Protein AF-A0A8H5C010-F1 (afdb_monomer)

Sequence (463 aa):
MSTSLLRAPRAPTEHLCLESTKILTKLQLIAEFTYWLDHTRDCLHRNEAPFKILFDCFAVGASLGVLLDLLGSPVPSHLSVDVETSDFQLGMPDREKFFSNFIQRVHFLEIQGKPRYGEVLRIEDLFGGTSSGFMKVLKTVQRLLDALQATYPGLSMFPDPTFTQHDRRDIVMELVDTEGVHVSYLQLILDSVATLSCASNFMQSTLEPLVINDNWLSMRQYHDRVLKDMEAMLLCMERSDFNWDAENWLHIFGFGNPANRTNIAATYHSLSVNYLDIFEVLPEQKKTIESSSLARNIQILLDVLFILPARIADYCAWLQVILDYTLPSLPVLPTSSFSSPPSWFDTVCITLYHMSQISSAIDEMSWQIRSIQALRTLNQRAFHWNASIDPSQLGNLLVDDQLKIYDADSGTGLKPKPKDEAAKTYQVFLLETMLLCVWRNKNCRNIAETDLAVSRGPRGKAM

Structure (mmCIF, N/CA/C/O backbone):
data_AF-A0A8H5C010-F1
#
_entry.id   AF-A0A8H5C010-F1
#
loop_
_atom_site.group_PDB
_atom_site.id
_atom_site.type_symbol
_atom_site.label_atom_id
_atom_site.label_alt_id
_atom_site.label_comp_id
_atom_site.label_asym_id
_atom_site.label_entity_id
_atom_site.label_seq_id
_atom_site.pdbx_PDB_ins_code
_atom_site.Cartn_x
_atom_site.Cartn_y
_atom_site.Cartn_z
_atom_site.occupancy
_atom_site.B_iso_or_equiv
_atom_site.auth_seq_id
_atom_site.auth_comp_id
_atom_site.auth_asym_id
_atom_site.auth_atom_id
_atom_site.pdbx_PDB_model_num
ATOM 1 N N . MET A 1 1 ? 33.702 7.396 -43.431 1.00 42.66 1 MET A N 1
ATOM 2 C CA . MET A 1 1 ? 33.924 6.023 -42.936 1.00 42.66 1 MET A CA 1
ATOM 3 C C . MET A 1 1 ? 32.709 5.206 -43.313 1.00 42.66 1 MET A C 1
ATOM 5 O O . MET A 1 1 ? 31.608 5.608 -42.969 1.00 42.66 1 MET A O 1
ATOM 9 N N . SER A 1 2 ? 32.885 4.144 -44.094 1.00 37.75 2 SER A N 1
ATOM 10 C CA . SER A 1 2 ? 31.778 3.276 -44.496 1.00 37.75 2 SER A CA 1
ATOM 11 C C . SER A 1 2 ? 31.363 2.450 -43.284 1.00 37.75 2 SER A C 1
ATOM 13 O O . SER A 1 2 ? 32.048 1.491 -42.938 1.00 37.75 2 SER A O 1
ATOM 15 N N . THR A 1 3 ? 30.288 2.844 -42.605 1.00 50.09 3 THR A N 1
ATOM 16 C CA . THR A 1 3 ? 29.625 1.986 -41.626 1.00 50.09 3 THR A CA 1
ATOM 17 C C . THR A 1 3 ? 29.245 0.706 -42.360 1.00 50.09 3 THR A C 1
ATOM 19 O O . THR A 1 3 ? 28.484 0.728 -43.328 1.00 50.09 3 THR A O 1
ATOM 22 N N . SER A 1 4 ? 29.855 -0.418 -41.989 1.00 55.31 4 SER A N 1
ATOM 23 C CA . SER A 1 4 ? 29.438 -1.719 -42.498 1.00 55.31 4 SER A CA 1
ATOM 24 C C . SER A 1 4 ? 28.000 -1.925 -42.039 1.00 55.31 4 SER A C 1
ATOM 26 O O . SER A 1 4 ? 27.767 -2.257 -40.880 1.00 55.31 4 SER A O 1
ATOM 28 N N . LEU A 1 5 ? 27.048 -1.638 -42.927 1.00 63.19 5 LEU A N 1
ATOM 29 C CA . LEU A 1 5 ? 25.622 -1.809 -42.681 1.00 63.19 5 LEU A CA 1
ATOM 30 C C . LEU A 1 5 ? 25.393 -3.250 -42.231 1.00 63.19 5 LEU A C 1
ATOM 32 O O . LEU A 1 5 ? 25.553 -4.186 -43.024 1.00 63.19 5 LEU A O 1
ATOM 36 N N . LEU A 1 6 ? 25.058 -3.413 -40.951 1.00 78.56 6 LEU A N 1
ATOM 37 C CA . LEU A 1 6 ? 24.624 -4.687 -40.405 1.00 78.56 6 LEU A CA 1
ATOM 38 C C . LEU A 1 6 ? 23.448 -5.176 -41.241 1.00 78.56 6 LEU A C 1
ATOM 40 O O . LEU A 1 6 ? 22.509 -4.436 -41.536 1.00 78.56 6 LEU A O 1
ATOM 44 N N . ARG A 1 7 ? 23.537 -6.422 -41.700 1.00 83.62 7 ARG A N 1
ATOM 45 C CA . ARG A 1 7 ? 22.491 -7.011 -42.528 1.00 83.62 7 ARG A CA 1
ATOM 46 C C . ARG A 1 7 ? 21.556 -7.797 -41.634 1.00 83.62 7 ARG A C 1
ATOM 48 O O . ARG A 1 7 ? 21.885 -8.909 -41.226 1.00 83.62 7 ARG A O 1
ATOM 55 N N . ALA A 1 8 ? 20.379 -7.227 -41.401 1.00 86.31 8 ALA A N 1
ATOM 56 C CA . ALA A 1 8 ? 19.245 -7.974 -40.886 1.00 86.31 8 ALA A CA 1
ATOM 57 C C . ALA A 1 8 ? 18.971 -9.214 -41.771 1.00 86.31 8 ALA A C 1
ATOM 59 O O . ALA A 1 8 ? 19.311 -9.214 -42.967 1.00 86.31 8 ALA A O 1
ATOM 60 N N . PRO A 1 9 ? 18.345 -10.270 -41.221 1.00 85.56 9 PRO A N 1
ATOM 61 C CA . PRO A 1 9 ? 17.987 -11.455 -41.991 1.00 85.56 9 PRO A CA 1
ATOM 62 C C . PRO A 1 9 ? 17.170 -11.093 -43.242 1.00 85.56 9 PRO A C 1
ATOM 64 O O . PRO A 1 9 ? 16.115 -10.471 -43.153 1.00 85.56 9 PRO A O 1
ATOM 67 N N . ARG A 1 10 ? 17.664 -11.479 -44.429 1.00 79.81 10 ARG A N 1
ATOM 68 C CA . ARG A 1 10 ? 17.111 -11.042 -45.732 1.00 79.81 10 ARG A CA 1
ATOM 69 C C . ARG A 1 10 ? 15.712 -11.581 -46.050 1.00 79.81 10 ARG A C 1
ATOM 71 O O . ARG A 1 10 ? 15.012 -10.985 -46.859 1.00 79.81 10 ARG A O 1
ATOM 78 N N . ALA A 1 11 ? 15.341 -12.713 -45.462 1.00 79.75 11 ALA A N 1
ATOM 79 C CA . ALA A 1 11 ? 14.044 -13.360 -45.630 1.00 79.75 11 ALA A CA 1
ATOM 80 C C . ALA A 1 11 ? 13.598 -13.896 -44.258 1.00 79.75 11 ALA A C 1
ATOM 82 O O . ALA A 1 11 ? 13.926 -15.036 -43.908 1.00 79.75 11 ALA A O 1
ATOM 83 N N . PRO A 1 12 ? 12.952 -13.063 -43.421 1.00 84.44 12 PRO A N 1
ATOM 84 C CA . PRO A 1 12 ? 12.467 -13.505 -42.122 1.00 84.44 12 PRO A CA 1
ATOM 85 C C . PRO A 1 12 ? 11.381 -14.567 -42.321 1.00 84.44 12 PRO A C 1
ATOM 87 O O . PRO A 1 12 ? 10.535 -14.459 -43.206 1.00 84.44 12 PRO A O 1
ATOM 90 N N . THR A 1 13 ? 11.406 -15.615 -41.502 1.00 90.31 13 THR A N 1
ATOM 91 C CA . THR A 1 13 ? 10.313 -16.592 -41.479 1.00 90.31 13 THR A CA 1
ATOM 92 C C . THR A 1 13 ? 9.075 -15.958 -40.843 1.00 90.31 13 THR A C 1
ATOM 94 O O . THR A 1 13 ? 9.201 -15.073 -39.997 1.00 90.31 13 THR A O 1
ATOM 97 N N . GLU A 1 14 ? 7.871 -16.427 -41.181 1.00 88.06 14 GLU A N 1
ATOM 98 C CA . GLU A 1 14 ? 6.631 -15.938 -40.549 1.00 88.06 14 GLU A CA 1
ATOM 99 C C . GLU A 1 14 ? 6.683 -16.056 -39.020 1.00 88.06 14 GLU A C 1
ATOM 101 O O . GLU A 1 14 ? 6.282 -15.144 -38.299 1.00 88.06 14 GLU A O 1
ATOM 106 N N . HIS A 1 15 ? 7.271 -17.149 -38.523 1.00 89.56 15 HIS A N 1
ATOM 107 C CA . HIS A 1 15 ? 7.490 -17.354 -37.097 1.00 89.56 15 HIS A CA 1
ATOM 108 C C . HIS A 1 15 ? 8.378 -16.261 -36.478 1.00 89.56 15 HIS A C 1
ATOM 110 O O . HIS A 1 15 ? 8.066 -15.764 -35.399 1.00 89.56 15 HIS A O 1
ATOM 116 N N . LEU A 1 16 ? 9.442 -15.835 -37.170 1.00 91.38 16 LEU A N 1
ATOM 117 C CA . LEU A 1 16 ? 10.306 -14.747 -36.707 1.00 91.38 16 LEU A CA 1
ATOM 118 C C . LEU A 1 16 ? 9.563 -13.412 -36.647 1.00 91.38 16 LEU A C 1
ATOM 120 O O . LEU A 1 16 ? 9.713 -12.677 -35.672 1.00 91.38 16 LEU A O 1
ATOM 124 N N . CYS A 1 17 ? 8.744 -13.111 -37.654 1.00 88.56 17 CYS A N 1
ATOM 125 C CA . CYS A 1 17 ? 7.921 -11.904 -37.670 1.00 88.56 17 CYS A CA 1
ATOM 126 C C . CYS A 1 17 ? 6.920 -11.886 -36.506 1.00 88.56 17 CYS A C 1
ATOM 128 O O . CYS A 1 17 ? 6.772 -10.865 -35.831 1.00 88.56 17 CYS A O 1
ATOM 130 N N . LEU A 1 18 ? 6.266 -13.019 -36.243 1.00 85.25 18 LEU A N 1
ATOM 131 C CA . LEU A 1 18 ? 5.281 -13.155 -35.173 1.00 85.25 18 LEU A CA 1
ATOM 132 C C . LEU A 1 18 ? 5.919 -13.008 -33.785 1.00 85.25 18 LEU A C 1
ATOM 134 O O . LEU A 1 18 ? 5.421 -12.234 -32.968 1.00 85.25 18 LEU A O 1
ATOM 138 N N . GLU A 1 19 ? 7.045 -13.676 -33.529 1.00 89.88 19 GLU A N 1
ATOM 139 C CA . GLU A 1 19 ? 7.757 -13.549 -32.249 1.00 89.88 19 GLU A CA 1
ATOM 140 C C . GLU A 1 19 ? 8.340 -12.146 -32.051 1.00 89.88 19 GLU A C 1
ATOM 142 O O . GLU A 1 19 ? 8.234 -11.579 -30.965 1.00 89.88 19 GLU A O 1
ATOM 147 N N . SER A 1 20 ? 8.857 -11.530 -33.116 1.00 92.31 20 SER A N 1
ATOM 148 C CA . SER A 1 20 ? 9.328 -10.142 -33.063 1.00 92.31 20 SER A CA 1
ATOM 149 C C . SER A 1 20 ? 8.197 -9.170 -32.734 1.00 92.31 20 SER A C 1
ATOM 151 O O . SER A 1 20 ? 8.394 -8.236 -31.968 1.00 92.31 20 SER A O 1
ATOM 153 N N . THR A 1 21 ? 6.997 -9.393 -33.276 1.00 87.75 21 THR A N 1
ATOM 154 C CA . THR A 1 21 ? 5.829 -8.551 -32.980 1.00 87.75 21 THR A CA 1
ATOM 155 C C . THR A 1 21 ? 5.440 -8.660 -31.508 1.00 87.75 21 THR A C 1
ATOM 157 O O . THR A 1 21 ? 5.295 -7.638 -30.845 1.00 87.75 21 THR A O 1
ATOM 160 N N . LYS A 1 22 ? 5.354 -9.882 -30.964 1.00 85.44 22 LYS A N 1
ATOM 161 C CA . LYS A 1 22 ? 5.056 -10.107 -29.539 1.00 85.44 22 LYS A CA 1
ATOM 162 C C . LYS A 1 22 ? 6.082 -9.438 -28.625 1.00 85.44 22 LYS A C 1
ATOM 164 O O . LYS A 1 22 ? 5.710 -8.737 -27.685 1.00 85.44 22 LYS A O 1
ATOM 169 N N . ILE A 1 23 ? 7.369 -9.643 -28.897 1.00 92.81 23 ILE A N 1
ATOM 170 C CA . ILE A 1 23 ? 8.446 -9.080 -28.077 1.00 92.81 23 ILE A CA 1
ATOM 171 C C . ILE A 1 23 ? 8.443 -7.556 -28.164 1.00 92.81 23 ILE A C 1
ATOM 173 O O . ILE A 1 23 ? 8.530 -6.905 -27.130 1.00 92.81 23 ILE A O 1
ATOM 177 N N . LEU A 1 24 ? 8.263 -6.985 -29.359 1.00 92.81 24 LEU A N 1
ATOM 178 C CA . LEU A 1 24 ? 8.171 -5.537 -29.531 1.00 92.81 24 LEU A CA 1
ATOM 179 C C . LEU A 1 24 ? 7.024 -4.960 -28.700 1.00 92.81 24 LEU A C 1
ATOM 181 O O . LEU A 1 24 ? 7.254 -4.023 -27.946 1.00 92.81 24 LEU A O 1
ATOM 185 N N . THR A 1 25 ? 5.830 -5.559 -28.765 1.00 84.56 25 THR A N 1
ATOM 186 C CA . THR A 1 25 ? 4.686 -5.079 -27.975 1.00 84.56 25 THR A CA 1
ATOM 187 C C . THR A 1 25 ? 4.949 -5.114 -26.474 1.00 84.56 25 THR A C 1
ATOM 189 O O . THR A 1 25 ? 4.545 -4.192 -25.783 1.00 84.56 25 THR A O 1
ATOM 192 N N . LYS A 1 26 ? 5.670 -6.122 -25.964 1.00 88.06 26 LYS A N 1
ATOM 193 C CA . LYS A 1 26 ? 6.041 -6.191 -24.542 1.00 88.06 26 LYS A CA 1
ATOM 194 C C . LYS A 1 26 ? 7.101 -5.158 -24.170 1.00 88.06 26 LYS A C 1
ATOM 196 O O . LYS A 1 26 ? 6.993 -4.533 -23.127 1.00 88.06 26 LYS A O 1
ATOM 201 N N . LEU A 1 27 ? 8.112 -4.972 -25.017 1.00 92.19 27 LEU A N 1
ATOM 202 C CA . LEU A 1 27 ? 9.187 -4.008 -24.774 1.00 92.19 27 LEU A CA 1
ATOM 203 C C . LEU A 1 27 ? 8.692 -2.562 -24.798 1.00 92.19 27 LEU A C 1
ATOM 205 O O . LEU A 1 27 ? 9.218 -1.743 -24.062 1.00 92.19 27 LEU A O 1
ATOM 209 N N . GLN A 1 28 ? 7.663 -2.255 -25.591 1.00 88.69 28 GLN A N 1
ATOM 210 C CA . GLN A 1 28 ? 7.022 -0.934 -25.590 1.00 88.69 28 GLN A CA 1
ATOM 211 C C . GLN A 1 28 ? 6.330 -0.583 -24.269 1.00 88.69 28 GLN A C 1
ATOM 213 O O . GLN A 1 28 ? 6.042 0.585 -24.036 1.00 88.69 28 GLN A O 1
ATOM 218 N N . LEU A 1 29 ? 6.036 -1.581 -23.433 1.00 82.69 29 LEU A N 1
ATOM 219 C CA . LEU A 1 29 ? 5.433 -1.379 -22.114 1.00 82.69 29 LEU A CA 1
ATOM 220 C C . LEU A 1 29 ? 6.492 -1.112 -21.038 1.00 82.69 29 LEU A C 1
ATOM 222 O O . LEU A 1 29 ? 6.149 -0.761 -19.915 1.00 82.69 29 LEU A O 1
ATOM 226 N N . ILE A 1 30 ? 7.776 -1.269 -21.373 1.00 87.25 30 ILE A N 1
ATOM 227 C CA . ILE A 1 30 ? 8.898 -1.014 -20.473 1.00 87.25 30 ILE A CA 1
ATOM 228 C C . ILE A 1 30 ? 9.415 0.389 -20.766 1.00 87.25 30 ILE A C 1
ATOM 230 O O . ILE A 1 30 ? 10.092 0.600 -21.773 1.00 87.25 30 ILE A O 1
ATOM 234 N N . ALA A 1 31 ? 9.104 1.338 -19.883 1.00 82.06 31 ALA A N 1
ATOM 235 C CA . ALA A 1 31 ? 9.432 2.752 -20.061 1.00 82.06 31 ALA A CA 1
ATOM 236 C C . ALA A 1 31 ? 10.927 2.981 -20.344 1.00 82.06 31 ALA A C 1
ATOM 238 O O . ALA A 1 31 ? 11.279 3.726 -21.259 1.00 82.06 31 ALA A O 1
ATOM 239 N N . GLU A 1 32 ? 11.809 2.268 -19.639 1.00 83.56 32 GLU A N 1
ATOM 240 C CA . GLU A 1 32 ? 13.264 2.360 -19.802 1.00 83.56 32 GLU A CA 1
ATOM 241 C C . GLU A 1 32 ? 13.728 1.865 -21.182 1.00 83.56 32 GLU A C 1
ATOM 243 O O . GLU A 1 32 ? 14.773 2.275 -21.691 1.00 83.56 32 GLU A O 1
ATOM 248 N N . PHE A 1 33 ? 12.954 0.975 -21.808 1.00 90.94 33 PHE A N 1
ATOM 249 C CA . PHE A 1 33 ? 13.246 0.437 -23.132 1.00 90.94 33 PHE A CA 1
ATOM 250 C C . PHE A 1 33 ? 12.636 1.291 -24.258 1.00 90.94 33 PHE A C 1
ATOM 252 O O . PHE A 1 33 ? 13.151 1.290 -25.380 1.00 90.94 33 PHE A O 1
ATOM 259 N N . THR A 1 34 ? 11.578 2.055 -23.972 1.00 87.81 34 THR A N 1
ATOM 260 C CA . THR A 1 34 ? 10.859 2.887 -24.950 1.00 87.81 34 THR A CA 1
ATOM 261 C C . THR A 1 34 ? 11.773 3.893 -25.644 1.00 87.81 34 THR A C 1
ATOM 263 O O . THR A 1 34 ? 11.726 3.993 -26.867 1.00 87.81 34 THR A O 1
ATOM 266 N N . TYR A 1 35 ? 12.692 4.539 -24.918 1.00 87.50 35 TYR A N 1
ATOM 267 C CA . TYR A 1 35 ? 13.654 5.477 -25.514 1.00 87.50 35 TYR A CA 1
ATOM 268 C C . TYR A 1 35 ? 14.491 4.840 -26.638 1.00 87.50 35 TYR A C 1
ATOM 270 O O . TYR A 1 35 ? 14.668 5.420 -27.711 1.00 87.50 35 TYR A O 1
ATOM 278 N N . TRP A 1 36 ? 14.960 3.604 -26.433 1.00 92.12 36 TRP A N 1
ATOM 279 C CA . TRP A 1 36 ? 15.735 2.868 -27.435 1.00 92.12 36 TRP A CA 1
ATOM 280 C C . TRP A 1 36 ? 14.900 2.513 -28.666 1.00 92.12 36 TRP A C 1
ATOM 282 O O . TRP A 1 36 ? 15.408 2.533 -29.793 1.00 92.12 36 TRP A O 1
ATOM 292 N N . LEU A 1 37 ? 13.623 2.181 -28.465 1.00 92.12 37 LEU A N 1
ATOM 293 C CA . LEU A 1 37 ? 12.694 1.878 -29.552 1.00 92.12 37 LEU A CA 1
ATOM 294 C C . LEU A 1 37 ? 12.342 3.125 -30.358 1.00 92.12 37 LEU A C 1
ATOM 296 O O . LEU A 1 37 ? 12.363 3.065 -31.588 1.00 92.12 37 LEU A O 1
ATOM 300 N N . ASP A 1 38 ? 12.059 4.237 -29.687 1.00 88.69 38 ASP A N 1
ATOM 301 C CA . ASP A 1 38 ? 11.684 5.495 -30.326 1.00 88.69 38 ASP A CA 1
ATOM 302 C C . ASP A 1 38 ? 12.856 6.073 -31.113 1.00 88.69 38 ASP A C 1
ATOM 304 O O . ASP A 1 38 ? 12.703 6.359 -32.300 1.00 88.69 38 ASP A O 1
ATOM 308 N N . HIS A 1 39 ? 14.066 6.073 -30.540 1.00 88.38 39 HIS A N 1
ATOM 309 C CA . HIS A 1 39 ? 15.270 6.448 -31.282 1.00 88.38 39 HIS A CA 1
ATOM 310 C C . HIS A 1 39 ? 15.460 5.584 -32.539 1.00 88.38 39 HIS A C 1
ATOM 312 O O . HIS A 1 39 ? 15.720 6.092 -33.630 1.00 88.38 39 HIS A O 1
ATOM 318 N N . THR A 1 40 ? 15.294 4.262 -32.421 1.00 89.25 40 THR A N 1
ATOM 319 C CA . THR A 1 40 ? 15.446 3.347 -33.565 1.00 89.25 40 THR A CA 1
ATOM 320 C C . THR A 1 40 ? 14.397 3.620 -34.652 1.00 89.25 40 THR A C 1
ATOM 322 O O . THR A 1 40 ? 14.711 3.583 -35.844 1.00 89.25 40 THR A O 1
ATOM 325 N N . ARG A 1 41 ? 13.152 3.922 -34.267 1.00 87.56 41 ARG A N 1
ATOM 326 C CA . ARG A 1 41 ? 12.064 4.260 -35.200 1.00 87.56 41 ARG A CA 1
ATOM 327 C C . ARG A 1 41 ? 12.298 5.593 -35.896 1.00 87.56 41 ARG A C 1
ATOM 329 O O . ARG A 1 41 ? 12.168 5.668 -37.118 1.00 87.56 41 ARG A O 1
ATOM 336 N N . ASP A 1 42 ? 12.670 6.617 -35.138 1.00 85.25 42 ASP A N 1
ATOM 337 C CA . ASP A 1 42 ? 12.823 7.976 -35.646 1.00 85.25 42 ASP A CA 1
ATOM 338 C C . ASP A 1 42 ? 14.058 8.130 -36.530 1.00 85.25 42 ASP A C 1
ATOM 340 O O . ASP A 1 42 ? 13.991 8.789 -37.572 1.00 85.25 42 ASP A O 1
ATOM 344 N N . CYS A 1 43 ? 15.174 7.503 -36.151 1.00 79.00 43 CYS A N 1
ATOM 345 C CA . CYS A 1 43 ? 16.445 7.674 -36.849 1.00 79.00 43 CYS A CA 1
ATOM 346 C C . CYS A 1 43 ? 16.654 6.690 -38.000 1.00 79.00 43 CYS A C 1
ATOM 348 O O . CYS A 1 43 ? 17.338 7.038 -38.965 1.00 79.00 43 CYS A O 1
ATOM 350 N N . LEU A 1 44 ? 16.110 5.472 -37.917 1.00 73.75 44 LEU A N 1
ATOM 351 C CA . LEU A 1 44 ? 16.432 4.419 -38.883 1.00 73.75 44 LEU A CA 1
ATOM 352 C C . LEU A 1 44 ? 15.228 3.968 -39.711 1.00 73.75 44 LEU A C 1
ATOM 354 O O . LEU A 1 44 ? 15.402 3.690 -40.897 1.00 73.75 44 LEU A O 1
ATOM 358 N N . HIS A 1 45 ? 14.021 3.908 -39.134 1.00 72.75 45 HIS A N 1
ATOM 359 C CA . HIS A 1 45 ? 12.932 3.128 -39.732 1.00 72.75 45 HIS A CA 1
ATOM 360 C C . HIS A 1 45 ? 11.527 3.688 -39.477 1.00 72.75 45 HIS A C 1
ATOM 362 O O . HIS A 1 45 ? 10.790 3.201 -38.615 1.00 72.75 45 HIS A O 1
ATOM 368 N N . ARG A 1 46 ? 11.077 4.624 -40.321 1.00 69.50 46 ARG A N 1
ATOM 369 C CA . ARG A 1 46 ? 9.642 4.933 -40.428 1.00 69.50 46 ARG A CA 1
ATOM 370 C C . ARG A 1 46 ? 8.946 3.833 -41.241 1.00 69.50 46 ARG A C 1
ATOM 372 O O . ARG A 1 46 ? 9.180 3.724 -42.440 1.00 69.50 46 ARG A O 1
ATOM 379 N N . ASN A 1 47 ? 8.064 3.063 -40.598 1.00 76.50 47 ASN A N 1
ATOM 380 C CA . ASN A 1 47 ? 7.191 2.028 -41.193 1.00 76.50 47 ASN A CA 1
ATOM 381 C C . ASN A 1 47 ? 7.840 0.687 -41.588 1.00 76.50 47 ASN A C 1
ATOM 383 O O . ASN A 1 47 ? 7.334 -0.005 -42.472 1.00 76.50 47 ASN A O 1
ATOM 387 N N . GLU A 1 48 ? 8.932 0.281 -40.947 1.00 89.19 48 GLU A N 1
ATOM 388 C CA . GLU A 1 48 ? 9.520 -1.042 -41.200 1.00 89.19 48 GLU A CA 1
ATOM 389 C C . GLU A 1 48 ? 8.894 -2.138 -40.337 1.00 89.19 48 GLU A C 1
ATOM 391 O O . GLU A 1 48 ? 8.228 -1.886 -39.331 1.00 89.19 48 GLU A O 1
ATOM 396 N N . ALA A 1 49 ? 9.119 -3.389 -40.736 1.00 89.38 49 ALA A N 1
ATOM 397 C CA . ALA A 1 49 ? 8.592 -4.538 -40.018 1.00 89.38 49 ALA A CA 1
ATOM 398 C C . ALA A 1 49 ? 9.195 -4.657 -38.596 1.00 89.38 49 ALA A C 1
ATOM 400 O O . ALA A 1 49 ? 10.396 -4.416 -38.421 1.00 89.38 49 ALA A O 1
ATOM 401 N N . PRO A 1 50 ? 8.420 -5.123 -37.591 1.00 89.38 50 PRO A N 1
ATOM 402 C CA . PRO A 1 50 ? 8.858 -5.234 -36.193 1.00 89.38 50 PRO A CA 1
ATOM 403 C C . PRO A 1 50 ? 10.207 -5.928 -35.981 1.00 89.38 50 PRO A C 1
ATOM 405 O O . PRO A 1 50 ? 11.002 -5.495 -35.151 1.00 89.38 50 PRO A O 1
ATOM 408 N N . PHE A 1 51 ? 10.500 -6.980 -36.753 1.00 93.12 51 PHE A N 1
ATOM 409 C CA . PHE A 1 51 ? 11.758 -7.722 -36.625 1.00 93.12 51 PHE A CA 1
ATOM 410 C C . PHE A 1 51 ? 12.987 -6.868 -36.963 1.00 93.12 51 PHE A C 1
ATOM 412 O O . PHE A 1 51 ? 14.036 -7.063 -36.360 1.00 93.12 51 PHE A O 1
ATOM 419 N N . LYS A 1 52 ? 12.865 -5.926 -37.908 1.00 93.25 52 LYS A N 1
ATOM 420 C CA . LYS A 1 52 ? 13.966 -5.055 -38.329 1.00 93.25 52 LYS A CA 1
ATOM 421 C C . LYS A 1 52 ? 14.238 -3.985 -37.276 1.00 93.25 52 LYS A C 1
ATOM 423 O O . LYS A 1 52 ? 15.385 -3.791 -36.897 1.00 93.25 52 LYS A O 1
ATOM 428 N N . ILE A 1 53 ? 13.172 -3.388 -36.735 1.00 94.00 53 ILE A N 1
ATOM 429 C CA . ILE A 1 53 ? 13.252 -2.434 -35.618 1.00 94.00 53 ILE A CA 1
ATOM 430 C C . ILE A 1 53 ? 13.953 -3.088 -34.424 1.00 94.00 53 ILE A C 1
ATOM 432 O O . ILE A 1 53 ? 14.914 -2.536 -33.899 1.00 94.00 53 ILE A O 1
ATOM 436 N N . LEU A 1 54 ? 13.519 -4.289 -34.023 1.00 95.62 54 LEU A N 1
ATOM 437 C CA . LEU A 1 54 ? 14.161 -5.005 -32.920 1.00 95.62 54 LEU A CA 1
ATOM 438 C C . LEU A 1 54 ? 15.604 -5.393 -33.235 1.00 95.62 54 LEU A C 1
ATOM 440 O O . LEU A 1 54 ? 16.458 -5.273 -32.364 1.00 95.62 54 LEU A O 1
ATOM 444 N N . PHE A 1 55 ? 15.892 -5.846 -34.458 1.00 95.94 55 PHE A N 1
ATOM 445 C CA . PHE A 1 55 ? 17.250 -6.207 -34.855 1.00 95.94 55 PHE A CA 1
ATOM 446 C C . PHE A 1 55 ? 18.201 -5.019 -34.707 1.00 95.94 55 PHE A C 1
ATOM 448 O O . PHE A 1 55 ? 19.241 -5.153 -34.069 1.00 95.94 55 PHE A O 1
ATOM 455 N N . ASP A 1 56 ? 17.825 -3.856 -35.237 1.00 93.81 56 ASP A N 1
ATOM 456 C CA . ASP A 1 56 ? 18.673 -2.668 -35.190 1.00 93.81 56 ASP A CA 1
ATOM 457 C C . ASP A 1 56 ? 18.771 -2.077 -33.779 1.00 93.81 56 ASP A C 1
ATOM 459 O O . ASP A 1 56 ? 19.855 -1.665 -33.368 1.00 93.81 56 ASP A O 1
ATOM 463 N N . CYS A 1 57 ? 17.688 -2.133 -32.998 1.00 95.25 57 CYS A N 1
ATOM 464 C CA . CYS A 1 57 ? 17.696 -1.747 -31.589 1.00 95.25 57 CYS A CA 1
ATOM 465 C C . CYS A 1 57 ? 18.641 -2.641 -30.767 1.00 95.25 57 CYS A C 1
ATOM 467 O O . CYS A 1 57 ? 19.478 -2.146 -30.010 1.00 95.25 57 CYS A O 1
ATOM 469 N N . PHE A 1 58 ? 18.561 -3.965 -30.936 1.00 96.69 58 PHE A N 1
ATOM 470 C CA . PHE A 1 58 ? 19.403 -4.925 -30.213 1.00 96.69 58 PHE A CA 1
ATOM 471 C C . PHE A 1 58 ? 20.850 -4.926 -30.706 1.00 96.69 58 PHE A C 1
ATOM 473 O O . PHE A 1 58 ? 21.756 -5.200 -29.923 1.00 96.69 58 PHE A O 1
ATOM 480 N N . ALA A 1 59 ? 21.089 -4.578 -31.972 1.00 94.62 59 ALA A N 1
ATOM 481 C CA . ALA A 1 59 ? 22.425 -4.462 -32.548 1.00 94.62 59 ALA A CA 1
ATOM 482 C C . ALA A 1 59 ? 23.287 -3.376 -31.888 1.00 94.62 59 ALA A C 1
ATOM 484 O O . ALA A 1 59 ? 24.508 -3.414 -32.031 1.00 94.62 59 ALA A O 1
ATOM 485 N N . VAL A 1 60 ? 22.688 -2.426 -31.163 1.00 93.12 60 VAL A N 1
ATOM 486 C CA . VAL A 1 60 ? 23.430 -1.468 -30.325 1.00 93.12 60 VAL A CA 1
ATOM 487 C C . VAL A 1 60 ? 24.073 -2.169 -29.118 1.00 93.12 60 VAL A C 1
ATOM 489 O O . VAL A 1 60 ? 25.100 -1.723 -28.612 1.00 93.12 60 VAL A O 1
ATOM 492 N N . GLY A 1 61 ? 23.501 -3.284 -28.657 1.00 92.56 61 GLY A N 1
ATOM 493 C CA . GLY A 1 61 ? 23.955 -4.059 -27.502 1.00 92.56 61 GLY A CA 1
ATOM 494 C C . GLY A 1 61 ? 23.597 -3.419 -26.157 1.00 92.56 61 GLY A C 1
ATOM 495 O O . GLY A 1 61 ? 23.126 -4.120 -25.265 1.00 92.56 61 GLY A O 1
ATOM 496 N N . ALA A 1 62 ? 23.760 -2.099 -26.025 1.00 92.75 62 ALA A N 1
ATOM 497 C CA . ALA A 1 62 ? 23.456 -1.352 -24.802 1.00 92.75 62 ALA A CA 1
ATOM 498 C C . ALA A 1 62 ? 21.968 -1.413 -24.409 1.00 92.75 62 ALA A C 1
ATOM 500 O O . ALA A 1 62 ? 21.657 -1.582 -23.233 1.00 92.75 62 ALA A O 1
ATOM 501 N N . SER A 1 63 ? 21.057 -1.377 -25.388 1.00 94.56 63 SER A N 1
ATOM 502 C CA . SER A 1 63 ? 19.605 -1.487 -25.169 1.00 94.56 63 SER A CA 1
ATOM 503 C C . SER A 1 63 ? 19.228 -2.747 -24.380 1.00 94.56 63 SER A C 1
ATOM 505 O O . SER A 1 63 ? 18.448 -2.691 -23.436 1.00 94.56 63 SER A O 1
ATOM 507 N N . LEU A 1 64 ? 19.842 -3.889 -24.700 1.00 96.31 64 LEU A N 1
ATOM 508 C CA . LEU A 1 64 ? 19.619 -5.152 -23.992 1.00 96.31 64 LEU A CA 1
ATOM 509 C C . LEU A 1 64 ? 20.149 -5.138 -22.549 1.00 96.31 64 LEU A C 1
ATOM 511 O O . LEU A 1 64 ? 19.672 -5.914 -21.720 1.00 96.31 64 LEU A O 1
ATOM 515 N N . GLY A 1 65 ? 21.112 -4.264 -22.246 1.00 93.56 65 GLY A N 1
ATOM 516 C CA . GLY A 1 65 ? 21.623 -4.036 -20.896 1.00 93.56 65 GLY A CA 1
ATOM 517 C C . GLY A 1 65 ? 20.536 -3.548 -19.942 1.00 93.56 65 GLY A C 1
ATOM 518 O O . GLY A 1 65 ? 20.447 -4.069 -18.835 1.00 93.56 65 GLY A O 1
ATOM 519 N N . VAL A 1 66 ? 19.635 -2.679 -20.413 1.00 92.31 66 VAL A N 1
ATOM 520 C CA . VAL A 1 66 ? 18.520 -2.128 -19.620 1.00 92.31 66 VAL A CA 1
ATOM 521 C C . VAL A 1 66 ? 17.671 -3.234 -18.991 1.00 92.31 66 VAL A C 1
ATOM 523 O O . VAL A 1 66 ? 17.360 -3.191 -17.804 1.00 92.31 66 VAL A O 1
ATOM 526 N N . LEU A 1 67 ? 17.351 -4.285 -19.752 1.00 94.62 67 LEU A N 1
ATOM 527 C CA . LEU A 1 67 ? 16.552 -5.409 -19.245 1.00 94.62 67 LEU A CA 1
ATOM 528 C C . LEU A 1 67 ? 17.260 -6.165 -18.111 1.00 94.62 67 LEU A C 1
ATOM 530 O O . LEU A 1 67 ? 16.613 -6.710 -17.219 1.00 94.62 67 LEU A O 1
ATOM 534 N N . LEU A 1 68 ? 18.591 -6.223 -18.151 1.00 95.38 68 LEU A N 1
ATOM 535 C CA . LEU A 1 68 ? 19.399 -6.869 -17.121 1.00 95.38 68 LEU A CA 1
ATOM 536 C C . LEU A 1 68 ? 19.565 -5.979 -15.888 1.00 95.38 68 LEU A C 1
ATOM 538 O O . LEU A 1 68 ? 19.620 -6.497 -14.771 1.00 95.38 68 LEU A O 1
ATOM 542 N N . ASP A 1 69 ? 19.635 -4.666 -16.090 1.00 92.31 69 ASP A N 1
ATOM 543 C CA . ASP A 1 69 ? 19.710 -3.664 -15.027 1.00 92.31 69 ASP A CA 1
ATOM 544 C C . ASP A 1 69 ? 18.417 -3.682 -14.204 1.00 92.31 69 ASP A C 1
ATOM 546 O O . ASP A 1 69 ? 18.476 -3.769 -12.979 1.00 92.31 69 ASP A O 1
ATOM 550 N N . LEU A 1 70 ? 17.261 -3.758 -14.876 1.00 89.25 70 LEU A N 1
ATOM 551 C CA . LEU A 1 70 ? 15.951 -3.945 -14.242 1.00 89.25 70 LEU A CA 1
ATOM 552 C C . LEU A 1 70 ? 15.857 -5.257 -13.444 1.00 89.25 70 LEU A C 1
ATOM 554 O O . LEU A 1 70 ? 15.186 -5.318 -12.422 1.00 89.25 70 LEU A O 1
ATOM 558 N N . LEU A 1 71 ? 16.572 -6.312 -13.850 1.00 91.38 71 LEU A N 1
ATOM 559 C CA . LEU A 1 71 ? 16.685 -7.556 -13.072 1.00 91.38 71 LEU A CA 1
ATOM 560 C C . LEU A 1 71 ? 17.724 -7.477 -11.936 1.00 91.38 71 LEU A C 1
ATOM 562 O O . LEU A 1 71 ? 17.988 -8.486 -11.267 1.00 91.38 71 LEU A O 1
ATOM 566 N N . GLY A 1 72 ? 18.341 -6.316 -11.711 1.00 88.19 72 GLY A N 1
ATOM 567 C CA . GLY A 1 72 ? 19.346 -6.085 -10.675 1.00 88.19 72 GLY A CA 1
ATOM 568 C C . GLY A 1 72 ? 20.685 -6.774 -10.949 1.00 88.19 72 GLY A C 1
ATOM 569 O O . GLY A 1 72 ? 21.360 -7.204 -10.012 1.00 88.19 72 GLY A O 1
ATOM 570 N N . SER A 1 73 ? 21.060 -6.969 -12.216 1.00 91.00 73 SER A N 1
ATOM 571 C CA . SER A 1 73 ? 22.384 -7.493 -12.568 1.00 91.00 73 SER A CA 1
ATOM 572 C C . SER A 1 73 ? 23.442 -6.386 -12.437 1.00 91.00 73 SER A C 1
ATOM 574 O O . SER A 1 73 ? 23.239 -5.305 -12.983 1.00 91.00 73 SER A O 1
ATOM 576 N N . PRO A 1 74 ? 24.592 -6.617 -11.778 1.00 84.62 74 PRO A N 1
ATOM 577 C CA . PRO A 1 74 ? 25.619 -5.589 -11.631 1.00 84.62 74 PRO A CA 1
ATOM 578 C C . PRO A 1 74 ? 26.242 -5.217 -12.986 1.00 84.62 74 PRO A C 1
ATOM 580 O O . PRO A 1 74 ? 26.666 -6.091 -13.748 1.00 84.62 74 PRO A O 1
ATOM 583 N N . VAL A 1 75 ? 26.324 -3.915 -13.272 1.00 85.88 75 VAL A N 1
ATOM 584 C CA . VAL A 1 75 ? 26.944 -3.370 -14.490 1.00 85.88 75 VAL A CA 1
ATOM 585 C C . VAL A 1 75 ? 28.377 -2.933 -14.186 1.00 85.88 75 VAL A C 1
ATOM 587 O O . VAL A 1 75 ? 28.595 -2.166 -13.247 1.00 85.88 75 VAL A O 1
ATOM 590 N N . PRO A 1 76 ? 29.385 -3.369 -14.962 1.00 83.94 76 PRO A N 1
ATOM 591 C CA . PRO A 1 76 ? 30.712 -2.771 -14.889 1.00 83.94 76 PRO A CA 1
ATOM 592 C C . PRO A 1 76 ? 30.637 -1.279 -15.232 1.00 83.94 76 PRO A C 1
ATOM 594 O O . PRO A 1 76 ? 30.070 -0.922 -16.257 1.00 83.94 76 PRO A O 1
ATOM 597 N N . SER A 1 77 ? 31.260 -0.408 -14.437 1.00 82.12 77 SER A N 1
ATOM 598 C CA . SER A 1 77 ? 31.161 1.056 -14.601 1.00 82.12 77 SER A CA 1
ATOM 599 C C . SER A 1 77 ? 31.458 1.563 -16.020 1.00 82.12 77 SER A C 1
ATOM 601 O O . SER A 1 77 ? 30.818 2.492 -16.490 1.00 82.12 77 SER A O 1
ATOM 603 N N . HIS A 1 78 ? 32.382 0.919 -16.736 1.00 80.06 78 HIS A N 1
ATOM 604 C CA . HIS A 1 78 ? 32.762 1.267 -18.111 1.00 80.06 78 HIS A CA 1
ATOM 605 C C . HIS A 1 78 ? 31.776 0.792 -19.200 1.00 80.06 78 HIS A C 1
ATOM 607 O O . HIS A 1 78 ? 32.017 1.033 -20.381 1.00 80.06 78 HIS A O 1
ATOM 613 N N . LEU A 1 79 ? 30.729 0.059 -18.820 1.00 82.06 79 LEU A N 1
ATOM 614 C CA . LEU A 1 79 ? 29.620 -0.382 -19.675 1.00 82.06 79 LEU A CA 1
ATOM 615 C C . LEU A 1 79 ? 28.274 0.155 -19.175 1.00 82.06 79 LEU A C 1
ATOM 617 O O . LEU A 1 79 ? 27.238 -0.209 -19.724 1.00 82.06 79 LEU A O 1
ATOM 621 N N . SER A 1 80 ? 28.288 1.000 -18.141 1.00 83.81 80 SER A N 1
ATOM 622 C CA . SER A 1 80 ? 27.112 1.743 -17.714 1.00 83.81 80 SER A CA 1
ATOM 623 C C . SER A 1 80 ? 26.833 2.808 -18.761 1.00 83.81 80 SER A C 1
ATOM 625 O O . SER A 1 80 ? 27.657 3.696 -18.978 1.00 83.81 80 SER A O 1
ATOM 627 N N . VAL A 1 81 ? 25.694 2.692 -19.430 1.00 79.44 81 VAL A N 1
ATOM 628 C CA . VAL A 1 81 ? 25.256 3.654 -20.435 1.00 79.44 81 VAL A CA 1
ATOM 629 C C . VAL A 1 81 ? 24.121 4.451 -19.831 1.00 79.44 81 VAL A C 1
ATOM 631 O O . VAL A 1 81 ? 23.086 3.891 -19.487 1.00 79.44 81 VAL A O 1
ATOM 634 N N . ASP A 1 82 ? 24.334 5.752 -19.699 1.00 77.38 82 ASP A N 1
ATOM 635 C CA . ASP A 1 82 ? 23.247 6.677 -19.434 1.00 77.38 82 ASP A CA 1
ATOM 636 C C . ASP A 1 82 ? 22.482 6.906 -20.743 1.00 77.38 82 ASP A C 1
ATOM 638 O O . ASP A 1 82 ? 23.063 7.197 -21.792 1.00 77.38 82 ASP A O 1
ATOM 642 N N . VAL A 1 83 ? 21.174 6.681 -20.676 1.00 74.75 83 VAL A N 1
ATOM 643 C CA . VAL A 1 83 ? 20.255 6.694 -21.813 1.00 74.75 83 VAL A CA 1
ATOM 644 C C . VAL A 1 83 ? 20.224 8.079 -22.463 1.00 74.75 83 VAL A C 1
ATOM 646 O O . VAL A 1 83 ? 20.177 8.171 -23.686 1.00 74.75 83 VAL A O 1
ATOM 649 N N . GLU A 1 84 ? 20.344 9.151 -21.676 1.00 71.88 84 GLU A N 1
ATOM 650 C CA . GLU A 1 84 ? 20.253 10.531 -22.168 1.00 71.88 84 GLU A CA 1
ATOM 651 C C . GLU A 1 84 ? 21.516 11.002 -22.897 1.00 71.88 84 GLU A C 1
ATOM 653 O O . GLU A 1 84 ? 21.455 11.844 -23.795 1.00 71.88 84 GLU A O 1
ATOM 658 N N . THR A 1 85 ? 22.671 10.451 -22.522 1.00 75.06 85 THR A N 1
ATOM 659 C CA . THR A 1 85 ? 23.984 10.828 -23.068 1.00 75.06 85 THR A CA 1
ATOM 660 C C . THR A 1 85 ? 24.541 9.797 -24.046 1.00 75.06 85 THR A C 1
ATOM 662 O O . THR A 1 85 ? 25.667 9.941 -24.533 1.00 75.06 85 THR A O 1
ATOM 665 N N . SER A 1 86 ? 23.762 8.756 -24.352 1.00 77.00 86 SER A N 1
ATOM 666 C CA . SER A 1 86 ? 24.217 7.639 -25.167 1.00 77.00 86 SER A CA 1
ATOM 667 C C . SER A 1 86 ? 24.479 8.045 -26.617 1.00 77.00 86 SER A C 1
ATOM 669 O O . SER A 1 86 ? 23.611 8.581 -27.308 1.00 77.00 86 SER A O 1
ATOM 671 N N . ASP A 1 87 ? 25.677 7.731 -27.110 1.00 79.50 87 ASP A N 1
ATOM 672 C CA . ASP A 1 87 ? 25.979 7.818 -28.534 1.00 79.50 87 ASP A CA 1
ATOM 673 C C . ASP A 1 87 ? 25.456 6.566 -29.249 1.00 79.50 87 ASP A C 1
ATOM 675 O O . ASP A 1 87 ? 26.007 5.475 -29.123 1.00 79.50 87 ASP A O 1
ATOM 679 N N . PHE A 1 88 ? 24.400 6.719 -30.044 1.00 80.81 88 PHE A N 1
ATOM 680 C CA . PHE A 1 88 ? 23.834 5.639 -30.856 1.00 80.81 88 PHE A CA 1
ATOM 681 C C . PHE A 1 88 ? 24.720 5.240 -32.050 1.00 80.81 88 PHE A C 1
ATOM 683 O O . PHE A 1 88 ? 24.504 4.197 -32.682 1.00 80.81 88 PHE A O 1
ATOM 690 N N . GLN A 1 89 ? 25.753 6.028 -32.366 1.00 83.75 89 GLN A N 1
ATOM 691 C CA . GLN A 1 89 ? 26.688 5.786 -33.465 1.00 83.75 89 GLN A CA 1
ATOM 692 C C . GLN A 1 89 ? 27.900 4.942 -33.046 1.00 83.75 89 GLN A C 1
ATOM 694 O O . GLN A 1 89 ? 28.995 5.096 -33.588 1.00 83.75 89 GLN A O 1
ATOM 699 N N . LEU A 1 90 ? 27.701 3.983 -32.136 1.00 85.88 90 LEU A N 1
ATOM 700 C CA . LEU A 1 90 ? 28.753 3.058 -31.712 1.00 85.88 90 LEU A CA 1
ATOM 701 C C . LEU A 1 90 ? 29.361 2.291 -32.890 1.00 85.88 90 LEU A C 1
ATOM 703 O O . LEU A 1 90 ? 28.643 1.766 -33.753 1.00 85.88 90 LEU A O 1
ATOM 707 N N . GLY A 1 91 ? 30.687 2.158 -32.874 1.00 89.44 91 GLY A N 1
ATOM 708 C CA . GLY A 1 91 ? 31.412 1.284 -33.786 1.00 89.44 91 GLY A CA 1
ATOM 709 C C . GLY A 1 91 ? 31.098 -0.194 -33.535 1.00 89.44 91 GLY A C 1
ATOM 710 O O . GLY A 1 91 ? 30.666 -0.589 -32.453 1.00 89.44 91 GLY A O 1
ATOM 711 N N . MET A 1 92 ? 31.357 -1.041 -34.535 1.00 91.81 92 MET A N 1
ATOM 712 C CA . MET A 1 92 ? 31.181 -2.496 -34.408 1.00 91.81 92 MET A CA 1
ATOM 713 C C . MET A 1 92 ? 31.903 -3.117 -33.195 1.00 91.81 92 MET A C 1
ATOM 715 O O . MET A 1 92 ? 31.267 -3.914 -32.508 1.00 91.81 92 MET A O 1
ATOM 719 N N . PRO A 1 93 ? 33.160 -2.745 -32.867 1.00 93.75 93 PRO A N 1
ATOM 720 C CA . PRO A 1 93 ? 33.845 -3.303 -31.698 1.00 93.75 93 PRO A CA 1
ATOM 721 C C . PRO A 1 93 ? 33.119 -3.023 -30.376 1.00 93.75 93 PRO A C 1
ATOM 723 O O . PRO A 1 93 ? 33.061 -3.892 -29.508 1.00 93.75 93 PRO A O 1
ATOM 726 N N . ASP A 1 94 ? 32.529 -1.835 -30.230 1.00 92.56 94 ASP A N 1
ATOM 727 C CA . ASP A 1 94 ? 31.807 -1.456 -29.015 1.00 92.56 94 ASP A CA 1
ATOM 728 C C . ASP A 1 94 ? 30.470 -2.192 -28.918 1.00 92.56 94 ASP A C 1
ATOM 730 O O . ASP A 1 94 ? 30.137 -2.732 -27.864 1.00 92.56 94 ASP A O 1
ATOM 734 N N . ARG A 1 95 ? 29.741 -2.311 -30.034 1.00 93.81 95 ARG A N 1
ATOM 735 C CA . ARG A 1 95 ? 28.495 -3.094 -30.113 1.00 93.81 95 ARG A CA 1
ATOM 736 C C . ARG A 1 95 ? 28.719 -4.561 -29.740 1.00 93.81 95 ARG A C 1
ATOM 738 O O . ARG A 1 95 ? 27.965 -5.123 -28.947 1.00 93.81 95 ARG A O 1
ATOM 745 N N . GLU A 1 96 ? 29.783 -5.174 -30.262 1.00 95.38 96 GLU A N 1
ATOM 746 C CA . GLU A 1 96 ? 30.174 -6.543 -29.907 1.00 95.38 96 GLU A CA 1
ATOM 747 C C . GLU A 1 96 ? 30.558 -6.661 -28.430 1.00 95.38 96 GLU A C 1
ATOM 749 O O . GLU A 1 96 ? 30.187 -7.637 -27.775 1.00 95.38 96 GLU A O 1
ATOM 754 N N . LYS A 1 97 ? 31.247 -5.657 -27.874 1.00 95.31 97 LYS A N 1
ATOM 755 C CA . LYS A 1 97 ? 31.596 -5.608 -26.450 1.00 95.31 97 LYS A CA 1
ATOM 756 C C . LYS A 1 97 ? 30.352 -5.537 -25.559 1.00 95.31 97 LYS A C 1
ATOM 758 O O . LYS A 1 97 ? 30.264 -6.309 -24.602 1.00 95.31 97 LYS A O 1
ATOM 763 N N . PHE A 1 98 ? 29.382 -4.676 -25.879 1.00 95.38 98 PHE A N 1
ATOM 764 C CA . PHE A 1 98 ? 28.109 -4.597 -25.154 1.00 95.38 98 PHE A CA 1
ATOM 765 C C . PHE A 1 98 ? 27.324 -5.904 -25.246 1.00 95.38 98 PHE A C 1
ATOM 767 O O . PHE A 1 98 ? 26.851 -6.414 -24.231 1.00 95.38 98 PHE A O 1
ATOM 774 N N . PHE A 1 99 ? 27.238 -6.501 -26.435 1.00 97.06 99 PHE A N 1
ATOM 775 C CA . PHE A 1 99 ? 26.517 -7.759 -26.605 1.00 97.06 99 PHE A CA 1
ATOM 776 C C . PHE A 1 99 ? 27.216 -8.943 -25.913 1.00 97.06 99 PHE A C 1
ATOM 778 O O . PHE A 1 99 ? 26.564 -9.785 -25.301 1.00 97.06 99 PHE A O 1
ATOM 785 N N . SER A 1 100 ? 28.550 -8.984 -25.925 1.00 96.94 100 SER A N 1
ATOM 786 C CA . SER A 1 100 ? 29.334 -9.956 -25.153 1.00 96.94 100 SER A CA 1
ATOM 787 C C . SER A 1 100 ? 29.078 -9.814 -23.649 1.00 96.94 100 SER A C 1
ATOM 789 O O . SER A 1 100 ? 28.871 -10.810 -22.952 1.00 96.94 100 SER A O 1
ATOM 791 N N . ASN A 1 101 ? 29.000 -8.578 -23.146 1.00 96.44 101 ASN A N 1
ATOM 792 C CA . ASN A 1 101 ? 28.631 -8.319 -21.757 1.00 96.44 101 ASN A CA 1
ATOM 793 C C . ASN A 1 101 ? 27.197 -8.768 -21.440 1.00 96.44 101 ASN A C 1
ATOM 795 O O . ASN A 1 101 ? 26.984 -9.400 -20.405 1.00 96.44 101 ASN A O 1
ATOM 799 N N . PHE A 1 102 ? 26.243 -8.519 -22.340 1.00 97.56 102 PHE A N 1
ATOM 800 C CA . PHE A 1 102 ? 24.879 -9.033 -22.221 1.00 97.56 102 PHE A CA 1
ATOM 801 C C . PHE A 1 102 ? 24.870 -10.562 -22.066 1.00 97.56 102 PHE A C 1
ATOM 803 O O . PHE A 1 102 ? 24.290 -11.070 -21.109 1.00 97.56 102 PHE A O 1
ATOM 810 N N . ILE A 1 103 ? 25.585 -11.300 -22.926 1.00 97.75 103 ILE A N 1
ATOM 811 C CA . ILE A 1 103 ? 25.680 -12.770 -22.848 1.00 97.75 103 ILE A CA 1
ATOM 812 C C . ILE A 1 103 ? 26.227 -13.221 -21.483 1.00 97.75 103 ILE A C 1
ATOM 814 O O . ILE A 1 103 ? 25.656 -14.108 -20.846 1.00 97.75 103 ILE A O 1
ATOM 818 N N . GLN A 1 104 ? 27.307 -12.594 -21.006 1.00 97.00 104 GLN A N 1
ATOM 819 C CA . GLN A 1 104 ? 27.917 -12.928 -19.713 1.00 97.00 104 GLN A CA 1
ATOM 820 C C . GLN A 1 104 ? 26.962 -12.677 -18.539 1.00 97.00 104 GLN A C 1
ATOM 822 O O . GLN A 1 104 ? 26.846 -13.509 -17.639 1.00 97.00 104 GLN A O 1
ATOM 827 N N . ARG A 1 105 ? 26.255 -11.543 -18.551 1.00 96.56 105 ARG A N 1
ATOM 828 C CA . ARG A 1 105 ? 25.324 -11.157 -17.484 1.00 96.56 105 ARG A CA 1
ATOM 829 C C . ARG A 1 105 ? 24.055 -12.008 -17.482 1.00 96.56 105 ARG A C 1
ATOM 831 O O . ARG A 1 105 ? 23.581 -12.352 -16.402 1.00 96.56 105 ARG A O 1
ATOM 838 N N . VAL A 1 106 ? 23.544 -12.406 -18.650 1.00 97.31 106 VAL A N 1
ATOM 839 C CA . VAL A 1 106 ? 22.453 -13.392 -18.753 1.00 97.31 106 VAL A CA 1
ATOM 840 C C . VAL A 1 106 ? 22.875 -14.704 -18.106 1.00 97.31 106 VAL A C 1
ATOM 842 O O . VAL A 1 106 ? 22.159 -15.212 -17.247 1.00 97.31 106 VAL A O 1
ATOM 845 N N . HIS A 1 107 ? 24.058 -15.217 -18.453 1.00 96.38 107 HIS A N 1
ATOM 846 C CA . HIS A 1 107 ? 24.563 -16.462 -17.880 1.00 96.38 107 HIS A CA 1
ATOM 847 C C . HIS A 1 107 ? 24.706 -16.381 -16.352 1.00 96.38 107 HIS A C 1
ATOM 849 O O . HIS A 1 107 ? 24.326 -17.303 -15.633 1.00 96.38 107 HIS A O 1
ATOM 855 N N . PHE A 1 108 ? 25.193 -15.250 -15.839 1.00 95.06 108 PHE A N 1
ATOM 856 C CA . PHE A 1 108 ? 25.276 -15.016 -14.400 1.00 95.06 108 PHE A CA 1
ATOM 857 C C . PHE A 1 108 ? 23.897 -15.030 -13.720 1.00 95.06 108 PHE A C 1
ATOM 859 O O . PHE A 1 108 ? 23.736 -15.664 -12.678 1.00 95.06 108 PHE A O 1
ATOM 866 N N . LEU A 1 109 ? 22.886 -14.388 -14.313 1.00 94.56 109 LEU A N 1
ATOM 867 C CA . LEU A 1 109 ? 21.516 -14.412 -13.789 1.00 94.56 109 LEU A CA 1
ATOM 868 C C . LEU A 1 109 ? 20.905 -15.822 -13.824 1.00 94.56 109 LEU A C 1
ATOM 870 O O . LEU A 1 109 ? 20.215 -16.207 -12.881 1.00 94.56 109 LEU A O 1
ATOM 874 N N . GLU A 1 110 ? 21.168 -16.604 -14.875 1.00 95.94 110 GLU A N 1
ATOM 875 C CA . GLU A 1 110 ? 20.732 -18.006 -14.972 1.00 95.94 110 GLU A CA 1
ATOM 876 C C . GLU A 1 110 ? 21.323 -18.861 -13.840 1.00 95.94 110 GLU A C 1
ATOM 878 O O . GLU A 1 110 ? 20.605 -19.654 -13.232 1.00 95.94 110 GLU A O 1
ATOM 883 N N . ILE A 1 111 ? 22.601 -18.651 -13.491 1.00 94.38 111 ILE A N 1
ATOM 884 C CA . ILE A 1 111 ? 23.246 -19.320 -12.347 1.00 94.38 111 ILE A CA 1
ATOM 885 C C . ILE A 1 111 ? 22.554 -18.954 -11.027 1.00 94.38 111 ILE A C 1
ATOM 887 O O . ILE A 1 111 ? 22.406 -19.808 -10.155 1.00 94.38 111 ILE A O 1
ATOM 891 N N . GLN A 1 112 ? 22.087 -17.710 -10.887 1.00 93.31 112 GLN A N 1
ATOM 892 C CA . GLN A 1 112 ? 21.312 -17.262 -9.723 1.00 93.31 112 GLN A CA 1
ATOM 893 C C . GLN A 1 112 ? 19.875 -17.807 -9.692 1.00 93.31 112 GLN A C 1
ATOM 895 O O . GLN A 1 112 ? 19.172 -17.602 -8.705 1.00 93.31 112 GLN A O 1
ATOM 900 N N . GLY A 1 113 ? 19.417 -18.471 -10.756 1.00 92.12 113 GLY A N 1
ATOM 901 C CA . GLY A 1 113 ? 18.055 -18.988 -10.861 1.00 92.12 113 GLY A CA 1
ATOM 902 C C . GLY A 1 113 ? 16.990 -17.911 -11.077 1.00 92.12 113 GLY A C 1
ATOM 903 O O . GLY A 1 113 ? 15.814 -18.190 -10.853 1.00 92.12 113 GLY A O 1
ATOM 904 N N . LYS A 1 114 ? 17.374 -16.697 -11.506 1.00 90.38 114 LYS A N 1
ATOM 905 C CA . LYS A 1 114 ? 16.420 -15.616 -11.806 1.00 90.38 114 LYS A CA 1
ATOM 906 C C . LYS A 1 114 ? 15.629 -15.934 -13.092 1.00 90.38 114 LYS A C 1
ATOM 908 O O . LYS A 1 114 ? 14.446 -16.255 -12.997 1.00 90.38 114 LYS A O 1
ATOM 913 N N . PRO A 1 115 ? 16.233 -15.929 -14.297 1.00 93.88 115 PRO A N 1
ATOM 914 C CA . PRO A 1 115 ? 15.643 -16.561 -15.470 1.00 93.88 115 PRO A CA 1
ATOM 915 C C . PRO A 1 115 ? 15.930 -18.072 -15.497 1.00 93.88 115 PRO A C 1
ATOM 917 O O . PRO A 1 115 ? 16.946 -18.553 -14.996 1.00 93.88 115 PRO A O 1
ATOM 920 N N . ARG A 1 116 ? 15.050 -18.836 -16.155 1.00 91.62 116 ARG A N 1
ATOM 921 C CA . ARG A 1 116 ? 15.272 -20.266 -16.438 1.00 91.62 116 ARG A CA 1
ATOM 922 C C . ARG A 1 116 ? 16.415 -20.444 -17.440 1.00 91.62 116 ARG A C 1
ATOM 924 O O . ARG A 1 116 ? 16.471 -19.686 -18.407 1.00 91.62 116 ARG A O 1
ATOM 931 N N . TYR A 1 117 ? 17.239 -21.482 -17.271 1.00 94.38 117 TYR A N 1
ATOM 932 C CA . TYR A 1 117 ? 18.276 -21.873 -18.239 1.00 94.38 117 TYR A CA 1
ATOM 933 C C . TYR A 1 117 ? 17.715 -22.048 -19.656 1.00 94.38 117 TYR A C 1
ATOM 935 O O . TYR A 1 117 ? 16.602 -22.548 -19.838 1.00 94.38 117 TYR A O 1
ATOM 943 N N . GLY A 1 118 ? 18.494 -21.661 -20.665 1.00 92.88 118 GLY A N 1
ATOM 944 C CA . GLY A 1 118 ? 18.081 -21.745 -22.063 1.00 92.88 118 GLY A CA 1
ATOM 945 C C . GLY A 1 118 ? 19.244 -21.943 -23.023 1.00 92.88 118 GLY A C 1
ATOM 946 O O . GLY A 1 118 ? 20.315 -22.411 -22.646 1.00 92.88 118 GLY A O 1
ATOM 947 N N . GLU A 1 119 ? 19.000 -21.646 -24.298 1.00 93.44 119 GLU A N 1
ATOM 948 C CA . GLU A 1 119 ? 19.977 -21.859 -25.365 1.00 93.44 119 GLU A CA 1
ATOM 949 C C . GLU A 1 119 ? 21.194 -20.929 -25.202 1.00 93.44 119 GLU A C 1
ATOM 951 O O . GLU A 1 119 ? 21.045 -19.743 -24.906 1.00 93.44 119 GLU A O 1
ATOM 956 N N . VAL A 1 120 ? 22.401 -21.463 -25.427 1.00 94.00 120 VAL A N 1
ATOM 957 C CA . VAL A 1 120 ? 23.650 -20.689 -25.350 1.00 94.00 120 VAL A CA 1
ATOM 958 C C . VAL A 1 120 ? 23.702 -19.682 -26.496 1.00 94.00 120 VAL A C 1
ATOM 960 O O . VAL A 1 120 ? 23.727 -20.074 -27.667 1.00 94.00 120 VAL A O 1
ATOM 963 N N . LEU A 1 121 ? 23.754 -18.398 -26.143 1.00 96.75 121 LEU A N 1
ATOM 964 C CA . LEU A 1 121 ? 23.941 -17.296 -27.081 1.00 96.75 121 LEU A CA 1
ATOM 965 C C . LEU A 1 121 ? 25.413 -17.081 -27.418 1.00 96.75 121 LEU A C 1
ATOM 967 O O . LEU A 1 121 ? 26.289 -17.171 -26.555 1.00 96.75 121 LEU A O 1
ATOM 971 N N . ARG A 1 122 ? 25.670 -16.730 -28.675 1.00 97.56 122 ARG A N 1
ATOM 972 C CA . ARG A 1 122 ? 26.976 -16.294 -29.166 1.00 97.56 122 ARG A CA 1
ATOM 973 C C . ARG A 1 122 ? 26.861 -14.975 -29.921 1.00 97.56 122 ARG A C 1
ATOM 975 O O . ARG A 1 122 ? 25.780 -14.598 -30.368 1.00 97.56 122 ARG A O 1
ATOM 982 N N . ILE A 1 123 ? 27.986 -14.288 -30.101 1.00 97.12 123 ILE A N 1
ATOM 983 C CA . ILE A 1 123 ? 28.044 -12.998 -30.809 1.00 97.12 123 ILE A CA 1
ATOM 984 C C . ILE A 1 123 ? 27.523 -13.144 -32.249 1.00 97.12 123 ILE A C 1
ATOM 986 O O . ILE A 1 123 ? 26.801 -12.278 -32.749 1.00 97.12 123 ILE A O 1
ATOM 990 N N . G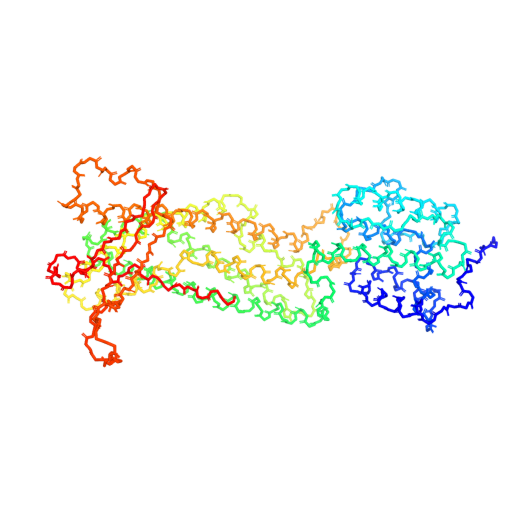LU A 1 124 ? 27.794 -14.282 -32.895 1.00 96.62 124 GLU A N 1
ATOM 991 C CA . GLU A 1 124 ? 27.357 -14.547 -34.267 1.00 96.62 124 GLU A CA 1
ATOM 992 C C . GLU A 1 124 ? 25.841 -14.754 -34.385 1.00 96.62 124 GLU A C 1
ATOM 994 O O . GLU A 1 124 ? 25.295 -14.613 -35.480 1.00 96.62 124 GLU A O 1
ATOM 999 N N . ASP A 1 125 ? 25.137 -15.062 -33.289 1.00 96.31 125 ASP A N 1
ATOM 1000 C CA . ASP A 1 125 ? 23.682 -15.229 -33.327 1.00 96.31 125 ASP A CA 1
ATOM 1001 C C . ASP A 1 125 ? 22.978 -13.889 -33.626 1.00 96.31 125 ASP A C 1
ATOM 1003 O O . ASP A 1 125 ? 21.971 -13.879 -34.333 1.00 96.31 125 ASP A O 1
ATOM 1007 N N . LEU A 1 126 ? 23.530 -12.755 -33.170 1.00 95.75 126 LEU A N 1
ATOM 1008 C CA . LEU A 1 126 ? 23.013 -11.421 -33.498 1.00 95.75 126 LEU A CA 1
ATOM 1009 C C . LEU A 1 126 ? 23.654 -10.861 -34.775 1.00 95.75 126 LEU A C 1
ATOM 1011 O O . LEU A 1 126 ? 22.952 -10.485 -35.712 1.00 95.75 126 LEU A O 1
ATOM 1015 N N . PHE A 1 127 ? 24.987 -10.840 -34.850 1.00 95.00 127 PHE A N 1
ATOM 1016 C CA . PHE A 1 127 ? 25.695 -10.151 -35.937 1.00 95.00 127 PHE A CA 1
ATOM 1017 C C . PHE A 1 127 ? 25.906 -11.005 -37.196 1.00 95.00 127 PHE A C 1
ATOM 1019 O O . PHE A 1 127 ? 26.236 -10.472 -38.254 1.00 95.00 127 PHE A O 1
ATOM 1026 N N . GLY A 1 128 ? 25.663 -12.318 -37.134 1.00 92.75 128 GLY A N 1
ATOM 1027 C CA . GLY A 1 128 ? 25.775 -13.219 -38.286 1.00 92.75 128 GLY A CA 1
ATOM 1028 C C . GLY A 1 128 ? 24.634 -13.091 -39.302 1.00 92.75 128 GLY A C 1
ATOM 1029 O O . GLY A 1 128 ? 24.693 -13.712 -40.363 1.00 92.75 128 GLY A O 1
ATOM 1030 N N . GLY A 1 129 ? 23.584 -12.317 -38.997 1.00 89.00 129 GLY A N 1
ATOM 1031 C CA . GLY A 1 129 ? 22.473 -12.042 -39.919 1.00 89.00 129 GLY A CA 1
ATOM 1032 C C . GLY A 1 129 ? 21.616 -13.266 -40.265 1.00 89.00 129 GLY A C 1
ATOM 1033 O O . GLY A 1 129 ? 20.914 -13.269 -41.279 1.00 89.00 129 GLY A O 1
ATOM 1034 N N . THR A 1 130 ? 21.675 -14.328 -39.453 1.00 94.25 130 THR A N 1
ATOM 1035 C CA . THR A 1 130 ? 20.882 -15.548 -39.660 1.00 94.25 130 THR A CA 1
ATOM 1036 C C . THR A 1 130 ? 19.554 -15.469 -38.907 1.00 94.25 130 THR A C 1
ATOM 1038 O O . THR A 1 130 ? 19.511 -15.057 -37.748 1.00 94.25 130 THR A O 1
ATOM 1041 N N . SER A 1 131 ? 18.454 -15.912 -39.529 1.00 94.38 131 SER A N 1
ATOM 1042 C CA . SER A 1 131 ? 17.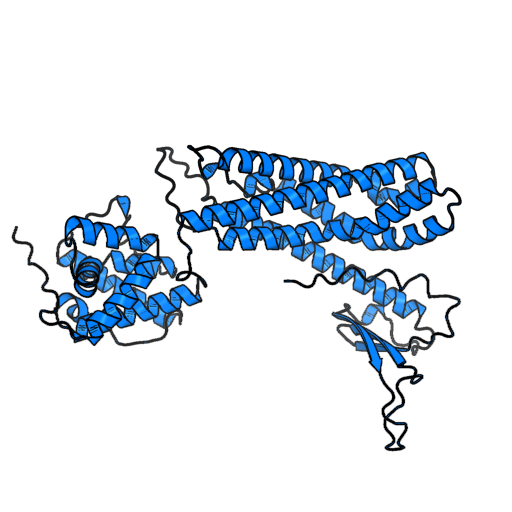136 -15.945 -38.872 1.00 94.38 131 SER A CA 1
ATOM 1043 C C . SER A 1 131 ? 17.132 -16.849 -37.633 1.00 94.38 131 SER A C 1
ATOM 1045 O O . SER A 1 131 ? 16.471 -16.539 -36.646 1.00 94.38 131 SER A O 1
ATOM 1047 N N . SER A 1 132 ? 17.886 -17.956 -37.663 1.00 95.19 132 SER A N 1
ATOM 1048 C CA . SER A 1 132 ? 18.024 -18.867 -36.523 1.00 95.19 132 SER A CA 1
ATOM 1049 C C . SER A 1 132 ? 18.772 -18.230 -35.358 1.00 95.19 132 SER A C 1
ATOM 1051 O O . SER A 1 132 ? 18.342 -18.392 -34.223 1.00 95.19 132 SER A O 1
ATOM 1053 N N . GLY A 1 133 ? 19.859 -17.501 -35.630 1.00 95.94 133 GLY A N 1
ATOM 1054 C CA . GLY A 1 133 ? 20.608 -16.785 -34.600 1.00 95.94 133 GLY A CA 1
ATOM 1055 C C . GLY A 1 133 ? 19.742 -15.716 -33.942 1.00 95.94 133 GLY A C 1
ATOM 1056 O O . GLY A 1 133 ? 19.563 -15.727 -32.725 1.00 95.94 133 GLY A O 1
ATOM 1057 N N . PHE A 1 134 ? 19.086 -14.878 -34.750 1.00 96.81 134 PHE A N 1
ATOM 1058 C CA . PHE A 1 134 ? 18.242 -13.814 -34.214 1.00 96.81 134 PHE A CA 1
ATOM 1059 C C . PHE A 1 134 ? 17.049 -14.365 -33.418 1.00 96.81 134 PHE A C 1
ATOM 1061 O O . PHE A 1 134 ? 16.706 -13.831 -32.366 1.00 96.81 134 PHE A O 1
ATOM 1068 N N . MET A 1 135 ? 16.477 -15.501 -33.830 1.00 96.44 135 MET A N 1
ATOM 1069 C CA . MET A 1 135 ? 15.445 -16.190 -33.051 1.00 96.44 135 MET A CA 1
ATOM 1070 C C . MET A 1 135 ? 15.935 -16.612 -31.654 1.00 96.44 135 MET A C 1
ATOM 1072 O O . MET A 1 135 ? 15.172 -16.535 -30.693 1.00 96.44 135 MET A O 1
ATOM 1076 N N . LYS A 1 136 ? 17.198 -17.030 -31.493 1.00 97.69 136 LYS A N 1
ATOM 1077 C CA . LYS A 1 136 ? 17.753 -17.324 -30.158 1.00 97.69 136 LYS A CA 1
ATOM 1078 C C . LYS A 1 136 ? 17.854 -16.077 -29.289 1.00 97.69 136 LYS A C 1
ATOM 1080 O O . LYS A 1 136 ? 17.589 -16.149 -28.087 1.00 97.69 136 LYS A O 1
ATOM 1085 N N . VAL A 1 137 ? 18.220 -14.944 -29.893 1.00 97.75 137 VAL A N 1
ATOM 1086 C CA . VAL A 1 137 ? 18.243 -13.644 -29.208 1.00 97.75 137 VAL A CA 1
ATOM 1087 C C . VAL A 1 137 ? 16.836 -13.311 -28.718 1.00 97.75 137 VAL A C 1
ATOM 1089 O O . VAL A 1 137 ? 16.656 -13.087 -27.525 1.00 97.75 137 VAL A O 1
ATOM 1092 N N . LEU A 1 138 ? 15.828 -13.409 -29.591 1.00 97.31 138 LEU A N 1
ATOM 1093 C CA . LEU A 1 138 ? 14.421 -13.198 -29.237 1.00 97.31 138 LEU A CA 1
ATOM 1094 C C . LEU A 1 138 ? 13.951 -14.116 -28.103 1.00 97.31 138 LEU A C 1
ATOM 1096 O O . LEU A 1 138 ? 13.391 -13.637 -27.122 1.00 97.31 138 LEU A O 1
ATOM 1100 N N . LYS A 1 139 ? 14.227 -15.423 -28.180 1.00 97.19 139 LYS A N 1
ATOM 1101 C CA . LYS A 1 139 ? 13.893 -16.371 -27.105 1.00 97.19 139 LYS A CA 1
ATOM 1102 C C . LYS A 1 139 ? 14.560 -16.004 -25.781 1.00 97.19 139 LYS A C 1
ATOM 1104 O O . LYS A 1 139 ? 13.965 -16.184 -24.723 1.00 97.19 139 LYS A O 1
ATOM 1109 N N . THR A 1 140 ? 15.795 -15.509 -25.815 1.00 97.94 140 THR A N 1
ATOM 1110 C CA . THR A 1 140 ? 16.494 -15.080 -24.599 1.00 97.94 140 THR A CA 1
ATOM 1111 C C . THR A 1 140 ? 15.875 -13.817 -24.024 1.00 97.94 140 THR A C 1
ATOM 1113 O O . THR A 1 140 ? 15.583 -13.793 -22.834 1.00 97.94 140 THR A O 1
ATOM 1116 N N . VAL A 1 141 ? 15.576 -12.820 -24.859 1.00 97.56 141 VAL A N 1
ATOM 1117 C CA . VAL A 1 141 ? 14.842 -11.619 -24.438 1.00 97.56 141 VAL A CA 1
ATOM 1118 C C . VAL A 1 141 ? 13.480 -11.993 -23.856 1.00 97.56 141 VAL A C 1
ATOM 1120 O O . VAL A 1 141 ? 13.135 -11.510 -22.787 1.00 97.56 141 VAL A O 1
ATOM 1123 N N . GLN A 1 142 ? 12.740 -12.919 -24.472 1.00 96.19 142 GLN A N 1
ATOM 1124 C CA . GLN A 1 142 ? 11.460 -13.386 -23.935 1.00 96.19 142 GLN A CA 1
ATOM 1125 C C . GLN A 1 142 ? 11.608 -13.998 -22.535 1.00 96.19 142 GLN A C 1
ATOM 1127 O O . GLN A 1 142 ? 10.816 -13.675 -21.657 1.00 96.19 142 GLN A O 1
ATOM 1132 N N . ARG A 1 143 ? 12.648 -14.808 -22.288 1.00 96.25 143 ARG A N 1
ATOM 1133 C CA . ARG A 1 143 ? 12.928 -15.350 -20.945 1.00 96.25 143 ARG A CA 1
ATOM 1134 C C . ARG A 1 143 ? 13.248 -14.259 -19.925 1.00 96.25 143 ARG A C 1
ATOM 1136 O O . ARG A 1 143 ? 12.841 -14.379 -18.774 1.00 96.25 143 ARG A O 1
ATOM 1143 N N . LEU A 1 144 ? 13.971 -13.216 -20.333 1.00 96.56 144 LEU A N 1
ATOM 1144 C CA . LEU A 1 144 ? 14.245 -12.064 -19.471 1.00 96.56 144 LEU A CA 1
ATOM 1145 C C . LEU A 1 144 ? 12.965 -11.282 -19.171 1.00 96.56 144 LEU A C 1
ATOM 1147 O O . LEU A 1 144 ? 12.734 -10.939 -18.020 1.00 96.56 144 LEU A O 1
ATOM 1151 N N . LEU A 1 145 ? 12.104 -11.071 -20.169 1.00 94.25 145 LEU A N 1
ATOM 1152 C CA . LEU A 1 145 ? 10.793 -10.442 -19.992 1.00 94.25 145 LEU A CA 1
ATOM 1153 C C . LEU A 1 145 ? 9.887 -11.257 -19.062 1.00 94.25 145 LEU A C 1
ATOM 1155 O O . LEU A 1 145 ? 9.195 -10.682 -18.231 1.00 94.25 145 LEU A O 1
ATOM 1159 N N . ASP A 1 146 ? 9.911 -12.587 -19.159 1.00 92.75 146 ASP A N 1
ATOM 1160 C CA . ASP A 1 146 ? 9.152 -13.459 -18.257 1.00 92.75 146 ASP A CA 1
ATOM 1161 C C . ASP A 1 146 ? 9.695 -13.388 -16.818 1.00 92.75 146 ASP A C 1
ATOM 1163 O O . ASP A 1 146 ? 8.919 -13.361 -15.865 1.00 92.75 146 ASP A O 1
ATOM 1167 N N . ALA A 1 147 ? 11.021 -13.314 -16.647 1.00 94.31 147 ALA A N 1
ATOM 1168 C CA . ALA A 1 147 ? 11.646 -13.116 -15.338 1.00 94.31 147 ALA A CA 1
ATOM 1169 C C . ALA A 1 147 ? 11.335 -11.725 -14.757 1.00 94.31 147 ALA A C 1
ATOM 1171 O O . ALA A 1 147 ? 11.073 -11.604 -13.560 1.00 94.31 147 ALA A O 1
ATOM 1172 N N . LEU A 1 148 ? 11.309 -10.691 -15.603 1.00 91.69 148 LEU A N 1
ATOM 1173 C CA . LEU A 1 148 ? 10.897 -9.341 -15.224 1.00 91.69 148 LEU A CA 1
ATOM 1174 C C . LEU A 1 148 ? 9.438 -9.324 -14.785 1.00 91.69 148 LEU A C 1
ATOM 1176 O O . LEU A 1 148 ? 9.154 -8.820 -13.712 1.00 91.69 148 LEU A O 1
ATOM 1180 N N . GLN A 1 149 ? 8.532 -9.949 -15.536 1.00 89.12 149 GLN A N 1
ATOM 1181 C CA . GLN A 1 149 ? 7.122 -10.063 -15.161 1.00 89.12 149 GLN A CA 1
ATOM 1182 C C . GLN A 1 149 ? 6.921 -10.851 -13.855 1.00 89.12 149 GLN A C 1
ATOM 1184 O O . GLN A 1 149 ? 5.995 -10.565 -13.104 1.00 89.12 149 GLN A O 1
ATOM 1189 N N . ALA A 1 150 ? 7.760 -11.852 -13.579 1.00 87.31 150 ALA A N 1
ATOM 1190 C CA . ALA A 1 150 ? 7.717 -12.587 -12.315 1.00 87.31 150 ALA A CA 1
ATOM 1191 C C . ALA A 1 150 ? 8.243 -11.756 -11.131 1.00 87.31 150 ALA A C 1
ATOM 1193 O O . ALA A 1 150 ? 7.771 -11.927 -10.011 1.00 87.31 150 ALA A O 1
ATOM 1194 N N . THR A 1 151 ? 9.214 -10.872 -11.380 1.00 85.88 151 THR A N 1
ATOM 1195 C CA . THR A 1 151 ? 9.791 -9.967 -10.370 1.00 85.88 151 THR A CA 1
ATOM 1196 C C . THR A 1 151 ? 8.883 -8.759 -10.120 1.00 85.88 151 THR A C 1
ATOM 1198 O O . THR A 1 151 ? 8.722 -8.329 -8.984 1.00 85.88 151 THR A O 1
ATOM 1201 N N . TYR A 1 152 ? 8.257 -8.257 -11.184 1.00 81.81 152 TYR A N 1
ATOM 1202 C CA . TYR A 1 152 ? 7.385 -7.090 -11.232 1.00 81.81 152 TYR A CA 1
ATOM 1203 C C . TYR A 1 152 ? 6.055 -7.494 -11.893 1.00 81.81 152 TYR A C 1
ATOM 1205 O O . TYR A 1 152 ? 5.854 -7.278 -13.096 1.00 81.81 152 TYR A O 1
ATOM 1213 N N . PRO A 1 153 ? 5.146 -8.155 -11.151 1.00 78.06 153 PRO A N 1
ATOM 1214 C CA . PRO A 1 153 ? 3.839 -8.511 -11.684 1.00 78.06 153 PRO A CA 1
ATOM 1215 C C . PRO A 1 153 ? 3.093 -7.242 -12.112 1.00 78.06 153 PRO A C 1
ATOM 1217 O O . PRO A 1 153 ? 2.961 -6.302 -11.343 1.00 78.06 153 PRO A O 1
ATOM 1220 N N . GLY A 1 154 ? 2.625 -7.217 -13.361 1.00 68.12 154 GLY A N 1
ATOM 1221 C CA . GLY A 1 154 ? 1.920 -6.067 -13.946 1.00 68.12 154 GLY A CA 1
ATOM 1222 C C . GLY A 1 154 ? 2.730 -5.264 -14.966 1.00 68.12 154 GLY A C 1
ATOM 1223 O O . GLY A 1 154 ? 2.139 -4.441 -15.657 1.00 68.12 154 GLY A O 1
ATOM 1224 N N . LEU A 1 155 ? 4.019 -5.579 -15.170 1.00 69.69 155 LEU A N 1
ATOM 1225 C CA . LEU A 1 155 ? 4.895 -4.864 -16.116 1.00 69.69 155 LEU A CA 1
ATOM 1226 C C . LEU A 1 155 ? 4.327 -4.760 -17.547 1.00 69.69 155 LEU A C 1
ATOM 1228 O O . LEU A 1 155 ? 4.593 -3.813 -18.276 1.00 69.69 155 LEU A O 1
ATOM 1232 N N . SER A 1 156 ? 3.541 -5.758 -17.956 1.00 61.25 156 SER A N 1
ATOM 1233 C CA . SER A 1 156 ? 2.899 -5.843 -19.274 1.00 61.25 156 SER A CA 1
ATOM 1234 C C . SER A 1 156 ? 1.409 -5.470 -19.293 1.00 61.25 156 SER A C 1
ATOM 1236 O O . SER A 1 156 ? 0.755 -5.652 -20.318 1.00 61.25 156 SER A O 1
ATOM 1238 N N . MET A 1 157 ? 0.856 -4.973 -18.183 1.00 60.62 157 MET A N 1
ATOM 1239 C CA . MET A 1 157 ? -0.551 -4.564 -18.078 1.00 60.62 157 MET A CA 1
ATOM 1240 C C . MET A 1 157 ? -0.731 -3.076 -17.789 1.00 60.62 157 MET A C 1
ATOM 1242 O O . MET A 1 157 ? -1.849 -2.676 -17.474 1.00 60.62 157 MET A O 1
ATOM 1246 N N . PHE A 1 158 ? 0.320 -2.257 -17.887 1.00 54.88 158 PHE A N 1
ATOM 1247 C CA . PHE A 1 158 ? 0.176 -0.840 -17.583 1.00 54.88 158 PHE A CA 1
ATOM 1248 C C . PHE A 1 158 ? -0.868 -0.198 -18.507 1.00 54.88 158 PHE A C 1
ATOM 1250 O O . PHE A 1 158 ? -0.712 -0.251 -19.734 1.00 54.88 158 PHE A O 1
ATOM 1257 N N . PRO A 1 159 ? -1.949 0.366 -17.936 1.00 55.31 159 PRO A N 1
ATOM 1258 C CA . PRO A 1 159 ? -2.880 1.167 -18.704 1.00 55.31 159 PRO A CA 1
ATOM 1259 C C . PRO A 1 159 ? -2.141 2.354 -19.325 1.00 55.31 159 PRO A C 1
ATOM 1261 O O . PRO A 1 159 ? -1.050 2.725 -18.888 1.00 55.31 159 PRO A O 1
ATOM 1264 N N . ASP A 1 160 ? -2.747 2.948 -20.350 1.00 60.78 160 ASP A N 1
ATOM 1265 C CA . ASP A 1 160 ? -2.293 4.213 -20.929 1.00 60.78 160 ASP A CA 1
ATOM 1266 C C . ASP A 1 160 ? -1.891 5.192 -19.800 1.00 60.78 160 ASP A C 1
ATOM 1268 O O . ASP A 1 160 ? -2.670 5.353 -18.856 1.00 60.78 160 ASP A O 1
ATOM 1272 N N . PRO A 1 161 ? -0.703 5.829 -19.847 1.00 63.97 161 PRO A N 1
ATOM 1273 C CA . PRO A 1 161 ? -0.237 6.733 -18.794 1.00 63.97 161 PRO A CA 1
ATOM 1274 C C . PRO A 1 161 ? -1.221 7.872 -18.491 1.00 63.97 161 PRO A C 1
ATOM 1276 O O . PRO A 1 161 ? -1.217 8.415 -17.393 1.00 63.97 161 PRO A O 1
ATOM 1279 N N . THR A 1 162 ? -2.076 8.243 -19.445 1.00 65.56 162 THR A N 1
ATOM 1280 C CA . THR A 1 162 ? -3.148 9.222 -19.218 1.00 65.56 162 THR A CA 1
ATOM 1281 C C . THR A 1 162 ? -4.313 8.630 -18.422 1.00 65.56 162 THR A C 1
ATOM 1283 O O . THR A 1 162 ? -4.879 9.293 -17.556 1.00 65.56 162 THR A O 1
ATOM 1286 N N . PHE A 1 163 ? -4.641 7.362 -18.663 1.00 66.12 163 PHE A N 1
ATOM 1287 C CA . PHE A 1 163 ? -5.687 6.631 -17.952 1.00 66.12 163 PHE A CA 1
ATOM 1288 C C . PHE A 1 163 ? -5.266 6.311 -16.512 1.00 66.12 163 PHE A C 1
ATOM 1290 O O . PHE A 1 163 ? -6.035 6.547 -15.584 1.00 66.12 163 PHE A O 1
ATOM 1297 N N . THR A 1 164 ? -4.014 5.886 -16.299 1.00 73.06 164 THR A N 1
ATOM 1298 C CA . THR A 1 164 ? -3.480 5.636 -14.948 1.00 73.06 164 THR A CA 1
ATOM 1299 C C . THR A 1 164 ? -3.458 6.888 -14.076 1.00 73.06 164 THR A C 1
ATOM 1301 O O . THR A 1 164 ? -3.642 6.785 -12.866 1.00 73.06 164 THR A O 1
ATOM 1304 N N . GLN A 1 165 ? -3.264 8.072 -14.663 1.00 76.38 165 GLN A N 1
ATOM 1305 C CA . GLN A 1 165 ? -3.296 9.343 -13.933 1.00 76.38 165 GLN A CA 1
ATOM 1306 C C . GLN A 1 165 ? -4.694 9.688 -13.416 1.00 76.38 165 GLN A C 1
ATOM 1308 O O . GLN A 1 165 ? -4.824 10.138 -12.277 1.00 76.38 165 GLN A O 1
ATOM 1313 N N . HIS A 1 166 ? -5.730 9.477 -14.232 1.00 82.94 166 HIS A N 1
ATOM 1314 C CA . HIS A 1 166 ? -7.112 9.708 -13.816 1.00 82.94 166 HIS A CA 1
ATOM 1315 C C . HIS A 1 166 ? -7.525 8.745 -12.700 1.00 82.94 166 HIS A C 1
ATOM 1317 O O . HIS A 1 166 ? -7.971 9.205 -11.652 1.00 82.94 166 HIS A O 1
ATOM 1323 N N . ASP A 1 167 ? -7.261 7.448 -12.869 1.00 85.81 167 ASP A N 1
ATOM 1324 C CA . ASP A 1 167 ? -7.566 6.444 -11.844 1.00 85.81 167 ASP A CA 1
ATOM 1325 C C . ASP A 1 167 ? -6.810 6.726 -10.539 1.00 85.81 167 ASP A C 1
ATOM 1327 O O . ASP A 1 167 ? -7.394 6.695 -9.456 1.00 85.81 167 ASP A O 1
ATOM 1331 N N . ARG A 1 168 ? -5.516 7.077 -10.622 1.00 87.00 168 ARG A N 1
ATOM 1332 C CA . ARG A 1 168 ? -4.718 7.464 -9.449 1.00 87.00 168 ARG A CA 1
ATOM 1333 C C . ARG A 1 168 ? -5.346 8.642 -8.716 1.00 87.00 168 ARG A C 1
ATOM 1335 O O . ARG A 1 168 ? -5.432 8.623 -7.491 1.00 87.00 168 ARG A O 1
ATOM 1342 N N . ARG A 1 169 ? -5.751 9.680 -9.446 1.00 90.81 169 ARG A N 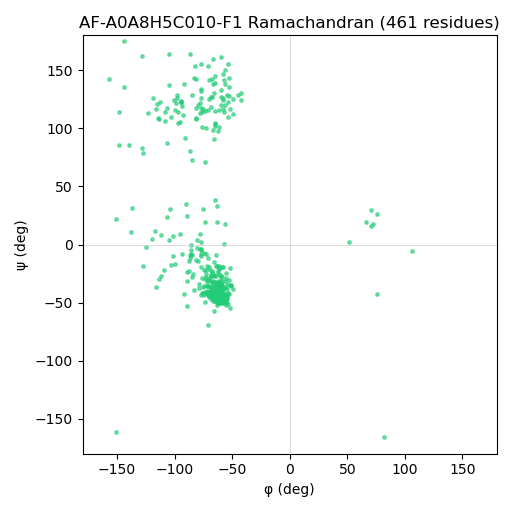1
ATOM 1343 C CA . ARG A 1 169 ? -6.382 10.860 -8.855 1.00 90.81 169 ARG A CA 1
ATOM 1344 C C . ARG A 1 169 ? -7.672 10.484 -8.129 1.00 90.81 169 ARG A C 1
ATOM 1346 O O . ARG A 1 169 ? -7.881 10.965 -7.019 1.00 90.81 169 ARG A O 1
ATOM 1353 N N . ASP A 1 170 ? -8.496 9.627 -8.722 1.00 92.69 170 ASP A N 1
ATOM 1354 C CA . ASP A 1 170 ? -9.746 9.171 -8.111 1.00 92.69 170 ASP A CA 1
ATOM 1355 C C . ASP A 1 170 ? -9.484 8.363 -6.830 1.00 92.69 170 ASP A C 1
ATOM 1357 O O . ASP A 1 170 ? -10.125 8.604 -5.808 1.00 92.69 170 ASP A O 1
ATOM 1361 N N . ILE A 1 171 ? -8.464 7.498 -6.835 1.00 93.94 171 ILE A N 1
ATOM 1362 C CA . ILE A 1 171 ? -7.993 6.758 -5.651 1.00 93.94 171 ILE A CA 1
ATOM 1363 C C . ILE A 1 171 ? -7.543 7.718 -4.538 1.00 93.94 171 ILE A C 1
ATOM 1365 O O . ILE A 1 171 ? -7.897 7.545 -3.373 1.00 93.94 171 ILE A O 1
ATOM 1369 N N . VAL A 1 172 ? -6.761 8.747 -4.877 1.00 94.81 172 VAL A N 1
ATOM 1370 C CA . VAL A 1 172 ? -6.298 9.752 -3.906 1.00 94.81 172 VAL A CA 1
ATOM 1371 C C . VAL A 1 172 ? -7.467 10.582 -3.370 1.00 94.81 172 VAL A C 1
ATOM 1373 O O . VAL A 1 172 ? -7.501 10.890 -2.181 1.00 94.81 172 VAL A O 1
ATOM 1376 N N . MET A 1 173 ? -8.435 10.927 -4.219 1.00 96.62 173 MET A N 1
ATOM 1377 C CA . MET A 1 173 ? -9.650 11.633 -3.814 1.00 96.62 173 MET A CA 1
ATOM 1378 C C . MET A 1 173 ? -10.468 10.806 -2.818 1.00 96.62 173 MET A C 1
ATOM 1380 O O . MET A 1 173 ? -10.844 11.323 -1.769 1.00 96.62 173 MET A O 1
ATOM 1384 N N . GLU A 1 174 ? -10.658 9.510 -3.074 1.00 97.50 174 GLU A N 1
ATOM 1385 C CA . GLU A 1 174 ? -11.337 8.614 -2.133 1.00 97.50 174 GLU A CA 1
ATOM 1386 C C . GLU A 1 174 ? -10.562 8.479 -0.809 1.00 97.50 174 GLU A C 1
ATOM 1388 O O . GLU A 1 174 ? -11.150 8.522 0.277 1.00 97.50 174 GLU A O 1
ATOM 1393 N N . LEU A 1 175 ? -9.227 8.402 -0.857 1.00 97.56 175 LEU A N 1
ATOM 1394 C CA . LEU A 1 175 ? -8.395 8.428 0.348 1.00 97.56 175 LEU A CA 1
ATOM 1395 C C . LEU A 1 175 ? -8.614 9.714 1.168 1.00 97.56 175 LEU A C 1
ATOM 1397 O O . LEU A 1 175 ? -8.756 9.630 2.391 1.00 97.56 175 LEU A O 1
ATOM 1401 N N . VAL A 1 176 ? -8.686 10.879 0.517 1.00 98.00 176 VAL A N 1
ATOM 1402 C CA . VAL A 1 176 ? -8.969 12.170 1.170 1.00 98.00 176 VAL A CA 1
ATOM 1403 C C . VAL A 1 176 ? -10.362 12.194 1.788 1.00 98.00 176 VAL A C 1
ATOM 1405 O O . VAL A 1 176 ? -10.504 12.579 2.949 1.00 98.00 176 VAL A O 1
ATOM 1408 N N . ASP A 1 177 ? -11.378 11.711 1.075 1.00 98.06 177 ASP A N 1
ATOM 1409 C CA . ASP A 1 177 ? -12.746 11.642 1.592 1.00 98.06 177 ASP A CA 1
ATOM 1410 C C . ASP A 1 177 ? -12.828 10.744 2.836 1.00 98.06 177 ASP A C 1
ATOM 1412 O O . ASP A 1 177 ? -13.402 11.127 3.863 1.00 98.06 177 ASP A O 1
ATOM 1416 N N . THR A 1 178 ? -12.197 9.563 2.793 1.00 98.06 178 THR A N 1
ATOM 1417 C CA . THR A 1 178 ? -12.148 8.665 3.959 1.00 98.06 178 THR A CA 1
ATOM 1418 C C . THR A 1 178 ? -11.359 9.268 5.121 1.00 98.06 178 THR A C 1
ATOM 1420 O O . THR A 1 178 ? -11.712 9.040 6.280 1.00 98.06 178 THR A O 1
ATOM 1423 N N . GLU A 1 179 ? -10.329 10.072 4.842 1.00 98.38 179 GLU A N 1
ATOM 1424 C CA . GLU A 1 179 ? -9.584 10.803 5.866 1.00 98.38 179 GLU A CA 1
ATOM 1425 C C . GLU A 1 179 ? -10.443 11.889 6.513 1.00 98.38 179 GLU A C 1
ATOM 1427 O O . GLU A 1 179 ? -10.475 11.982 7.738 1.00 98.38 179 GLU A O 1
ATOM 1432 N N . GLY A 1 180 ? -11.212 12.650 5.733 1.00 98.38 180 GLY A N 1
ATOM 1433 C CA . GLY A 1 180 ? -12.150 13.647 6.255 1.00 98.38 180 GLY A CA 1
ATOM 1434 C C . GLY A 1 180 ? -13.200 13.038 7.191 1.00 98.38 180 GLY A C 1
ATOM 1435 O O . GLY A 1 180 ? -13.516 13.594 8.253 1.00 98.38 180 GLY A O 1
ATOM 1436 N N . VAL A 1 181 ? -13.700 11.846 6.852 1.00 97.88 181 VAL A N 1
ATOM 1437 C CA . VAL A 1 181 ? -14.600 11.073 7.721 1.00 97.88 181 VAL A CA 1
ATOM 1438 C C . VAL A 1 181 ? -13.880 10.607 8.991 1.00 97.88 181 VAL A C 1
ATOM 1440 O O . VAL A 1 181 ? -14.410 10.778 10.091 1.00 97.88 181 VAL A O 1
ATOM 1443 N N . HIS A 1 182 ? -12.661 10.075 8.873 1.00 97.44 182 HIS A N 1
ATOM 1444 C CA . HIS A 1 182 ? -11.863 9.630 10.019 1.00 97.44 182 HIS A CA 1
ATOM 1445 C C . HIS A 1 182 ? -11.540 10.774 10.992 1.00 97.44 182 HIS A C 1
ATOM 1447 O O . HIS A 1 182 ? -11.732 10.661 12.203 1.00 97.44 182 HIS A O 1
ATOM 1453 N N . VAL A 1 183 ? -11.130 11.920 10.457 1.00 97.81 183 VAL A N 1
ATOM 1454 C CA . VAL A 1 183 ? -10.934 13.166 11.193 1.00 97.81 183 VAL A CA 1
ATOM 1455 C C . VAL A 1 183 ? -12.230 13.529 11.929 1.00 97.81 183 VAL A C 1
ATOM 1457 O O . VAL A 1 183 ? -12.217 13.712 13.147 1.00 97.81 183 VAL A O 1
ATOM 1460 N N . SER A 1 184 ? -13.383 13.522 11.257 1.00 97.06 184 SER A N 1
ATOM 1461 C CA . SER A 1 184 ? -14.685 13.786 11.897 1.00 97.06 184 SER A CA 1
ATOM 1462 C C . SER A 1 184 ? -14.993 12.835 13.067 1.00 97.06 184 SER A C 1
ATOM 1464 O O . SER A 1 184 ? -15.500 13.278 14.100 1.00 97.06 184 SER A O 1
ATOM 1466 N N . TYR A 1 185 ? -14.625 11.555 12.965 1.00 96.00 185 TYR A N 1
ATOM 1467 C CA . TYR A 1 185 ? -14.732 10.597 14.071 1.00 96.00 185 TYR A CA 1
ATOM 1468 C C . TYR A 1 185 ? -13.849 10.955 15.271 1.00 96.00 185 TYR A C 1
ATOM 1470 O O . TYR A 1 185 ? -14.319 10.893 16.409 1.00 96.00 185 TYR A O 1
ATOM 1478 N N . LEU A 1 186 ? -12.605 11.386 15.042 1.00 95.12 186 LEU A N 1
ATOM 1479 C CA . LEU A 1 186 ? -11.724 11.857 16.115 1.00 95.12 186 LEU A CA 1
ATOM 1480 C C . LEU A 1 186 ? -12.321 13.068 16.846 1.00 95.12 186 LEU A C 1
ATOM 1482 O O . LEU A 1 186 ? -12.250 13.131 18.072 1.00 95.12 186 LEU A O 1
ATOM 1486 N N . GLN A 1 187 ? -12.966 13.992 16.122 1.00 95.50 187 GLN A N 1
ATOM 1487 C CA . GLN A 1 187 ? -13.653 15.129 16.748 1.00 95.50 187 GLN A CA 1
ATOM 1488 C C . GLN A 1 187 ? -14.810 14.666 17.637 1.00 95.50 187 GLN A C 1
ATOM 1490 O O . GLN A 1 187 ? -14.912 15.095 18.783 1.00 95.50 187 GLN A O 1
ATOM 1495 N N . LEU A 1 188 ? -15.650 13.754 17.135 1.00 95.50 188 LEU A N 1
ATOM 1496 C CA . LEU A 1 188 ? -16.773 13.207 17.901 1.00 95.50 188 LEU A CA 1
ATOM 1497 C C . LEU A 1 188 ? -16.311 12.544 19.200 1.00 95.50 188 LEU A C 1
ATOM 1499 O O . LEU A 1 188 ? -16.983 12.673 20.225 1.00 95.50 188 LEU A O 1
ATOM 1503 N N . ILE A 1 189 ? -15.169 11.853 19.173 1.00 93.12 189 ILE A N 1
ATOM 1504 C CA . ILE A 1 189 ? -14.584 11.260 20.375 1.00 93.12 189 ILE A CA 1
ATOM 1505 C C . ILE A 1 189 ? -14.119 12.343 21.345 1.00 93.12 189 ILE A C 1
ATOM 1507 O O . ILE A 1 189 ? -14.485 12.276 22.516 1.00 93.12 189 ILE A O 1
ATOM 1511 N N . LEU A 1 190 ? -13.374 13.349 20.881 1.00 92.56 190 LEU A N 1
ATOM 1512 C CA . LEU A 1 190 ? -12.904 14.445 21.733 1.00 92.56 190 LEU A CA 1
ATOM 1513 C C . LEU A 1 190 ? -14.070 15.192 22.397 1.00 92.56 190 LEU A C 1
ATOM 1515 O O . LEU A 1 190 ? -14.043 15.407 23.608 1.00 92.56 190 LEU A O 1
ATOM 1519 N N . ASP A 1 191 ? -15.125 15.504 21.642 1.00 94.19 191 ASP A N 1
ATOM 1520 C CA . ASP A 1 191 ? -16.326 16.171 22.158 1.00 94.19 191 ASP A CA 1
ATOM 1521 C C . ASP A 1 191 ? -17.066 15.298 23.185 1.00 94.19 191 ASP A C 1
ATOM 1523 O O . ASP A 1 191 ? -17.509 15.780 24.236 1.00 94.19 191 ASP A O 1
ATOM 1527 N N . SER A 1 192 ? -17.170 13.993 22.907 1.00 94.00 192 SER A N 1
ATOM 1528 C CA . SER A 1 192 ? -17.814 13.024 23.800 1.00 94.00 192 SER A CA 1
ATOM 1529 C C . SER A 1 192 ? -17.027 12.860 25.099 1.00 94.00 192 SER A C 1
ATOM 1531 O O . SER A 1 192 ? -17.611 12.890 26.182 1.00 94.00 192 SER A O 1
ATOM 1533 N N . VAL A 1 193 ? -15.701 12.729 25.009 1.00 91.94 193 VAL A N 1
ATOM 1534 C CA . VAL A 1 193 ? -14.802 12.621 26.162 1.00 91.94 193 VAL A CA 1
ATOM 1535 C C . VAL A 1 193 ? -14.856 13.898 26.995 1.00 91.94 193 VAL A C 1
ATOM 1537 O O . VAL A 1 193 ? -15.085 13.807 28.197 1.00 91.94 193 VAL A O 1
ATOM 1540 N N . ALA A 1 194 ? -14.754 15.081 26.380 1.00 91.12 194 ALA A N 1
ATOM 1541 C CA . ALA A 1 194 ? -14.850 16.357 27.089 1.00 91.12 194 ALA A CA 1
ATOM 1542 C C . ALA A 1 194 ? -16.185 16.495 27.838 1.00 91.12 194 ALA A C 1
ATOM 1544 O O . ALA A 1 194 ? -16.211 16.851 29.018 1.00 91.12 194 ALA A O 1
ATOM 1545 N N . THR A 1 195 ? -17.295 16.133 27.187 1.00 93.06 195 THR A N 1
ATOM 1546 C CA . THR A 1 195 ? -18.628 16.150 27.807 1.00 93.06 195 THR A CA 1
ATOM 1547 C C . THR A 1 195 ? -18.705 15.207 29.011 1.00 93.06 195 THR A C 1
ATOM 1549 O O . THR A 1 195 ? -19.232 15.585 30.060 1.00 93.06 195 THR A O 1
ATOM 1552 N N . LEU A 1 196 ? -18.170 13.988 28.889 1.00 92.06 196 LEU A N 1
ATOM 1553 C CA . LEU A 1 196 ? -18.158 13.002 29.973 1.00 92.06 196 LEU A CA 1
ATOM 1554 C C . LEU A 1 196 ? -17.254 13.434 31.136 1.00 92.06 196 LEU A C 1
ATOM 1556 O O . LEU A 1 196 ? -17.660 13.303 32.292 1.00 92.06 196 LEU A O 1
ATOM 1560 N N . SER A 1 197 ? -16.079 13.996 30.844 1.00 90.25 197 SER A N 1
ATOM 1561 C CA . SER A 1 197 ? -15.137 14.506 31.845 1.00 90.25 197 SER A CA 1
ATOM 1562 C C . SER A 1 197 ? -15.703 15.692 32.626 1.00 90.25 197 SER A C 1
ATOM 1564 O O . SER A 1 197 ? -15.526 15.756 33.839 1.00 90.25 197 SER A O 1
ATOM 1566 N N . CYS A 1 198 ? -16.427 16.610 31.976 1.00 90.25 198 CYS A N 1
ATOM 1567 C CA . CYS A 1 198 ? -17.070 17.732 32.666 1.00 90.25 198 CYS A CA 1
ATOM 1568 C C . CYS A 1 198 ? -18.268 17.305 33.527 1.00 90.25 198 CYS A C 1
ATOM 1570 O O . CYS A 1 198 ? -18.575 17.963 34.519 1.00 90.25 198 CYS A O 1
ATOM 1572 N N . ALA A 1 199 ? -18.971 16.239 33.139 1.00 89.62 199 ALA A N 1
ATOM 1573 C CA . ALA A 1 199 ? -20.198 15.819 33.806 1.00 89.62 199 ALA A CA 1
ATOM 1574 C C . ALA A 1 199 ? -19.973 14.871 34.996 1.00 89.62 199 ALA A C 1
ATOM 1576 O O . ALA A 1 199 ? -20.853 14.760 35.849 1.00 89.62 199 ALA A O 1
ATOM 1577 N N . SER A 1 200 ? -18.839 14.163 35.058 1.00 84.06 200 SER A N 1
ATOM 1578 C CA . SER A 1 200 ? -18.593 13.153 36.089 1.00 84.06 200 SER A CA 1
ATOM 1579 C C . SER A 1 200 ? -17.116 13.031 36.465 1.00 84.06 200 SER A C 1
ATOM 1581 O O . SER A 1 200 ? -16.309 12.499 35.704 1.00 84.06 200 SER A O 1
ATOM 1583 N N . ASN A 1 201 ? -16.786 13.402 37.708 1.00 80.56 201 ASN A N 1
ATOM 1584 C CA . ASN A 1 201 ? -15.455 13.183 38.294 1.00 80.56 201 ASN A CA 1
ATOM 1585 C C . ASN A 1 201 ? -15.073 11.694 38.335 1.00 80.56 201 ASN A C 1
ATOM 1587 O O . ASN A 1 201 ? -13.897 11.354 38.310 1.00 80.56 201 ASN A O 1
ATOM 1591 N N . PHE A 1 202 ? -16.060 10.794 38.398 1.00 74.88 202 PHE A N 1
ATOM 1592 C CA . PHE A 1 202 ? -15.819 9.351 38.402 1.00 74.88 202 PHE A CA 1
ATOM 1593 C C . PHE A 1 202 ? -15.342 8.845 37.032 1.00 74.88 202 PHE A C 1
ATOM 1595 O O . PHE A 1 202 ? -14.467 7.989 36.956 1.00 74.88 202 PHE A O 1
ATOM 1602 N N . MET A 1 203 ? -15.856 9.421 35.941 1.00 79.19 203 MET A N 1
ATOM 1603 C CA . MET A 1 203 ? -15.403 9.077 34.589 1.00 79.19 203 MET A CA 1
ATOM 1604 C C . MET A 1 203 ? -13.999 9.616 34.307 1.00 79.19 203 MET A C 1
ATOM 1606 O O . MET A 1 203 ? -13.336 9.119 33.404 1.00 79.19 203 MET A O 1
ATOM 1610 N N . GLN A 1 204 ? -13.521 10.597 35.079 1.00 80.38 204 GLN A N 1
ATOM 1611 C CA . GLN A 1 204 ? -12.213 11.207 34.864 1.00 80.38 204 GLN A CA 1
ATOM 1612 C C . GLN A 1 204 ? -11.060 10.209 35.019 1.00 80.38 204 GLN A C 1
ATOM 1614 O O . GLN A 1 204 ? -10.140 10.270 34.216 1.00 80.38 204 GLN A O 1
ATOM 1619 N N . SER A 1 205 ? -11.121 9.273 35.975 1.00 82.94 205 SER A N 1
ATOM 1620 C CA . SER A 1 205 ? -10.081 8.243 36.151 1.00 82.94 205 SER A CA 1
ATOM 1621 C C . SER A 1 205 ? -10.140 7.156 35.074 1.00 82.94 205 SER A C 1
ATOM 1623 O O . SER A 1 205 ? -9.118 6.670 34.609 1.00 82.94 205 SER A O 1
ATOM 1625 N N . THR A 1 206 ? -11.346 6.790 34.632 1.00 80.75 206 THR A N 1
ATOM 1626 C CA . THR A 1 206 ? -11.538 5.795 33.561 1.00 80.75 206 THR A CA 1
ATOM 1627 C C . THR A 1 206 ? -11.097 6.342 32.207 1.00 80.75 206 THR A C 1
ATOM 1629 O O . THR A 1 206 ? -10.493 5.638 31.405 1.00 80.75 206 THR A O 1
ATOM 1632 N N . LEU A 1 207 ? -11.409 7.611 31.946 1.00 83.50 207 LEU A N 1
ATOM 1633 C CA . LEU A 1 207 ? -11.027 8.311 30.725 1.00 83.50 207 LEU A CA 1
ATOM 1634 C C . LEU A 1 207 ? -9.625 8.923 30.845 1.00 83.50 207 LEU A C 1
ATOM 1636 O O . LEU A 1 207 ? -9.150 9.520 29.890 1.00 83.50 207 LEU A O 1
ATOM 1640 N N . GLU A 1 208 ? -8.939 8.777 31.978 1.00 83.19 208 GLU A N 1
ATOM 1641 C CA . GLU A 1 208 ? -7.598 9.321 32.199 1.00 83.19 208 GLU A CA 1
ATOM 1642 C C . GLU A 1 208 ? -6.596 8.863 31.131 1.00 83.19 208 GLU A C 1
ATOM 1644 O O . GLU A 1 208 ? -5.930 9.722 30.551 1.00 83.19 208 GLU A O 1
ATOM 1649 N N . PRO A 1 209 ? -6.543 7.568 30.747 1.00 77.62 209 PRO A N 1
ATOM 1650 C CA . PRO A 1 209 ? -5.655 7.117 29.676 1.00 77.62 209 PRO A CA 1
ATOM 1651 C C . PRO A 1 209 ? -5.977 7.753 28.316 1.00 77.62 209 PRO A C 1
ATOM 1653 O O . PRO A 1 209 ? -5.094 7.854 27.461 1.00 77.62 209 PRO A O 1
ATOM 1656 N N . LEU A 1 210 ? -7.230 8.188 28.123 1.00 72.81 210 LEU A N 1
ATOM 1657 C CA . LEU A 1 210 ? -7.709 8.889 26.930 1.00 72.81 210 LEU A CA 1
ATOM 1658 C C . LEU A 1 210 ? -7.406 10.396 26.984 1.00 72.81 210 LEU A C 1
ATOM 1660 O O . LEU A 1 210 ? -7.051 10.987 25.971 1.00 72.81 210 LEU A O 1
ATOM 1664 N N . VAL A 1 211 ? -7.540 11.029 28.150 1.00 72.69 211 VAL A N 1
ATOM 1665 C CA . VAL A 1 211 ? -7.455 12.491 28.307 1.00 72.69 211 VAL A CA 1
ATOM 1666 C C . VAL A 1 211 ? -6.040 12.963 28.637 1.00 72.69 211 VAL A C 1
ATOM 1668 O O . VAL A 1 211 ? -5.601 13.969 28.093 1.00 72.69 211 VAL A O 1
ATOM 1671 N N . ILE A 1 212 ? -5.324 12.270 29.526 1.00 63.72 212 ILE A N 1
ATOM 1672 C CA . ILE A 1 212 ? -4.078 12.770 30.133 1.00 63.72 212 ILE A CA 1
ATOM 1673 C C . ILE A 1 212 ? -2.848 12.516 29.269 1.00 63.72 212 ILE A C 1
ATOM 1675 O O . ILE A 1 212 ? -1.881 13.266 29.349 1.00 63.72 212 ILE A O 1
ATOM 1679 N N . ASN A 1 213 ? -2.866 11.501 28.410 1.00 66.38 213 ASN A N 1
ATOM 1680 C CA . ASN A 1 213 ? -1.667 11.164 27.648 1.00 66.38 213 ASN A CA 1
ATOM 1681 C C . ASN A 1 213 ? -1.389 12.098 26.459 1.00 66.38 213 ASN A C 1
ATOM 1683 O O . ASN A 1 213 ? -0.478 11.801 25.697 1.00 66.38 213 ASN A O 1
ATOM 1687 N N . ASP A 1 214 ? -2.184 13.151 26.219 1.00 75.56 214 ASP A N 1
ATOM 1688 C CA . ASP A 1 214 ? -2.148 13.998 25.005 1.00 75.56 214 ASP A CA 1
ATOM 1689 C C . ASP A 1 214 ? -2.215 13.216 23.670 1.00 75.56 214 ASP A C 1
ATOM 1691 O O . ASP A 1 214 ? -2.215 13.800 22.586 1.00 75.56 214 ASP A O 1
ATOM 1695 N N . ASN A 1 215 ? -2.349 11.889 23.732 1.00 82.50 215 ASN A N 1
ATOM 1696 C CA . ASN A 1 215 ? -2.289 10.959 22.615 1.00 82.50 215 ASN A CA 1
ATOM 1697 C C . ASN A 1 215 ? -3.408 11.234 21.616 1.00 82.50 215 ASN A C 1
ATOM 1699 O O . ASN A 1 215 ? -3.182 11.214 20.414 1.00 82.50 215 ASN A O 1
ATOM 1703 N N . TRP A 1 216 ? -4.606 11.545 22.102 1.00 85.44 216 TRP A N 1
ATOM 1704 C CA . TRP A 1 216 ? -5.769 11.814 21.259 1.00 85.44 216 TRP A CA 1
ATOM 1705 C C . TRP A 1 216 ? -5.702 13.157 20.563 1.00 85.44 216 TRP A C 1
ATOM 1707 O O . TRP A 1 216 ? -6.030 13.262 19.384 1.00 85.44 216 TRP A O 1
ATOM 1717 N N . LEU A 1 217 ? -5.236 14.176 21.282 1.00 89.75 217 LEU A N 1
ATOM 1718 C CA . LEU A 1 217 ? -5.006 15.483 20.696 1.00 89.75 217 LEU A CA 1
ATOM 1719 C C . LEU A 1 217 ? -3.875 15.405 19.664 1.00 89.75 217 LEU A C 1
ATOM 1721 O O . LEU A 1 217 ? -4.019 15.936 18.569 1.00 89.75 217 LEU A O 1
ATOM 1725 N N . SER A 1 218 ? -2.793 14.685 19.973 1.00 90.88 218 SER A N 1
ATOM 1726 C CA . SER A 1 218 ? -1.690 14.433 19.044 1.00 90.88 218 SER A CA 1
ATOM 1727 C C . SER A 1 218 ? -2.141 13.629 17.820 1.00 90.88 218 SER A C 1
ATOM 1729 O O . SER A 1 218 ? -1.800 13.996 16.697 1.00 90.88 218 SER A O 1
ATOM 1731 N N . MET A 1 219 ? -2.964 12.590 18.008 1.00 93.38 219 MET A N 1
ATOM 1732 C CA . MET A 1 219 ? -3.568 11.810 16.923 1.00 93.38 219 MET A CA 1
ATOM 1733 C C . MET A 1 219 ? -4.429 12.714 16.039 1.00 93.38 219 MET A C 1
ATOM 1735 O O . MET A 1 219 ? -4.240 12.749 14.827 1.00 93.38 219 MET A O 1
ATOM 1739 N N . ARG A 1 220 ? -5.314 13.520 16.633 1.00 94.69 220 ARG A N 1
ATOM 1740 C CA . ARG A 1 220 ? -6.142 14.475 15.893 1.00 94.69 220 ARG A CA 1
ATOM 1741 C C . ARG A 1 220 ? -5.302 15.478 15.105 1.00 94.69 220 ARG A C 1
ATOM 1743 O O . ARG A 1 220 ? -5.529 15.637 13.913 1.00 94.69 220 ARG A O 1
ATOM 1750 N N . GLN A 1 221 ? -4.309 16.100 15.738 1.00 95.06 221 GLN A N 1
ATOM 1751 C CA . GLN A 1 221 ? -3.396 17.044 15.083 1.00 95.06 221 GLN A CA 1
ATOM 1752 C C . GLN A 1 221 ? -2.629 16.398 13.926 1.00 95.06 221 GLN A C 1
ATOM 1754 O O . GLN A 1 221 ? -2.398 17.035 12.898 1.00 95.06 221 GLN A O 1
ATOM 1759 N N . TYR A 1 222 ? -2.227 15.138 14.088 1.00 96.75 222 TYR A N 1
ATOM 1760 C CA . TYR A 1 222 ? -1.582 14.373 13.036 1.00 96.75 222 TYR A CA 1
ATOM 1761 C C . TYR A 1 222 ? -2.512 14.173 11.835 1.00 96.75 222 TYR A C 1
ATOM 1763 O O . TYR A 1 222 ? -2.124 14.526 10.723 1.00 96.75 222 TYR A O 1
ATOM 1771 N N . HIS A 1 223 ? -3.728 13.676 12.062 1.00 97.88 223 HIS A N 1
ATOM 1772 C CA . HIS A 1 223 ? -4.706 13.417 11.003 1.00 97.88 223 HIS A CA 1
ATOM 1773 C C . HIS A 1 223 ? -5.198 14.702 10.323 1.00 97.88 223 HIS A C 1
ATOM 1775 O O . HIS A 1 223 ? -5.296 14.746 9.102 1.00 97.88 223 HIS A O 1
ATOM 1781 N N . ASP A 1 224 ? -5.385 15.794 11.071 1.00 98.06 224 ASP A N 1
ATOM 1782 C CA . ASP A 1 224 ? -5.685 17.115 10.497 1.00 98.06 224 ASP A CA 1
ATOM 1783 C C . ASP A 1 224 ? -4.592 17.587 9.534 1.00 98.06 224 ASP A C 1
ATOM 1785 O O . ASP A 1 224 ? -4.879 18.132 8.467 1.00 98.06 224 ASP A O 1
ATOM 1789 N N . ARG A 1 225 ? -3.323 17.388 9.908 1.00 97.81 225 ARG A N 1
ATOM 1790 C CA . ARG A 1 225 ? -2.188 17.737 9.050 1.00 97.81 225 ARG A CA 1
ATOM 1791 C C . ARG A 1 225 ? -2.153 16.857 7.803 1.00 97.81 225 ARG A C 1
ATOM 1793 O O . ARG A 1 225 ? -1.998 17.395 6.715 1.00 97.81 225 ARG A O 1
ATOM 1800 N N . VAL A 1 226 ? -2.314 15.541 7.961 1.00 97.88 226 VAL A N 1
ATOM 1801 C CA . VAL A 1 226 ? -2.336 14.587 6.840 1.00 97.88 226 VAL A CA 1
ATOM 1802 C C . VAL A 1 226 ? -3.447 14.948 5.854 1.00 97.88 226 VAL A C 1
ATOM 1804 O O . VAL A 1 226 ? -3.162 15.095 4.669 1.00 97.88 226 VAL A O 1
ATOM 1807 N N . LEU A 1 227 ? -4.672 15.171 6.342 1.00 98.25 227 LEU A N 1
ATOM 1808 C CA . LEU A 1 227 ? -5.809 15.588 5.523 1.00 98.25 227 LEU A CA 1
ATOM 1809 C C . LEU A 1 227 ? -5.494 16.865 4.743 1.00 98.25 227 LEU A C 1
ATOM 1811 O O . LEU A 1 227 ? -5.613 16.889 3.522 1.00 98.25 227 LEU A O 1
ATOM 1815 N N . LYS A 1 228 ? -5.026 17.905 5.440 1.00 98.06 228 LYS A N 1
ATOM 1816 C CA . LYS A 1 228 ? -4.701 19.195 4.828 1.00 98.06 228 LYS A CA 1
ATOM 1817 C C . LYS A 1 228 ? -3.618 19.075 3.753 1.00 98.06 228 LYS A C 1
ATOM 1819 O O . LYS A 1 228 ? -3.716 19.722 2.711 1.00 98.06 228 LYS A O 1
ATOM 1824 N N . ASP A 1 229 ? -2.580 18.282 4.006 1.00 97.12 229 ASP A N 1
ATOM 1825 C CA . ASP A 1 229 ? -1.484 18.086 3.057 1.00 97.12 229 ASP A 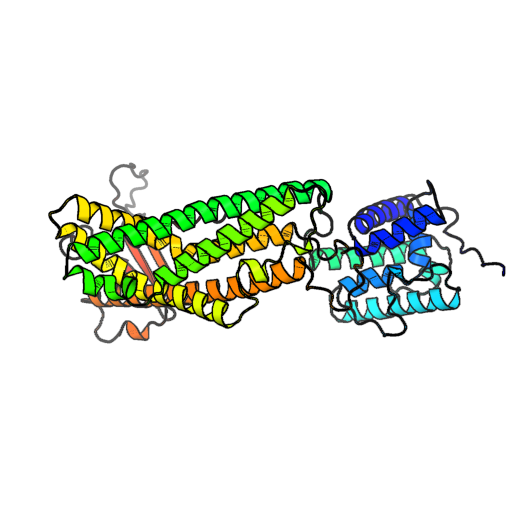CA 1
ATOM 1826 C C . ASP A 1 229 ? -1.958 17.282 1.826 1.00 97.12 229 ASP A C 1
ATOM 1828 O O . ASP A 1 229 ? -1.578 17.610 0.701 1.00 97.12 229 ASP A O 1
ATOM 1832 N N . MET A 1 230 ? -2.846 16.293 2.002 1.00 96.62 230 MET A N 1
ATOM 1833 C CA . MET A 1 230 ? -3.458 15.558 0.884 1.00 96.62 230 MET A CA 1
ATOM 1834 C C . MET A 1 230 ? -4.433 16.424 0.066 1.00 96.62 230 MET A C 1
ATOM 1836 O O . MET A 1 230 ? -4.398 16.388 -1.163 1.00 96.62 230 MET A O 1
ATOM 1840 N N . GLU A 1 231 ? -5.263 17.247 0.712 1.00 96.62 231 GLU A N 1
ATOM 1841 C CA . GLU A 1 231 ? -6.133 18.220 0.034 1.00 96.62 231 GLU A CA 1
ATOM 1842 C C . GLU A 1 231 ? -5.306 19.223 -0.785 1.00 96.62 231 GLU A C 1
ATOM 1844 O O . GLU A 1 231 ? -5.624 19.518 -1.939 1.00 96.62 231 GLU A O 1
ATOM 1849 N N . ALA A 1 232 ? -4.200 19.720 -0.219 1.00 95.00 232 ALA A N 1
ATOM 1850 C CA . ALA A 1 232 ? -3.279 20.607 -0.924 1.00 95.00 232 ALA A CA 1
ATOM 1851 C C . ALA A 1 232 ? -2.626 19.920 -2.135 1.00 95.00 232 ALA A C 1
ATOM 1853 O O . ALA A 1 232 ? -2.471 20.546 -3.186 1.00 95.00 232 ALA A O 1
ATOM 1854 N N . MET A 1 233 ? -2.274 18.638 -2.009 1.00 93.69 233 MET A N 1
ATOM 1855 C CA . MET A 1 233 ? -1.759 17.830 -3.114 1.00 93.69 233 MET A CA 1
ATOM 1856 C C . MET A 1 233 ? -2.802 17.671 -4.232 1.00 93.69 233 MET A C 1
ATOM 1858 O O . MET A 1 233 ? -2.471 17.916 -5.393 1.00 93.69 233 MET A O 1
ATOM 1862 N N . LEU A 1 234 ? -4.061 17.353 -3.905 1.00 92.81 234 LEU A N 1
ATOM 1863 C CA . LEU A 1 234 ? -5.150 17.264 -4.888 1.00 92.81 234 LEU A CA 1
ATOM 1864 C C . LEU A 1 234 ? -5.361 18.586 -5.633 1.00 92.81 234 LEU A C 1
ATOM 1866 O O . LEU A 1 234 ? -5.453 18.586 -6.857 1.00 92.81 234 LEU A O 1
ATOM 1870 N N . LEU A 1 235 ? -5.358 19.719 -4.924 1.00 92.25 235 LEU A N 1
ATOM 1871 C CA . LEU A 1 235 ? -5.464 21.048 -5.542 1.00 92.25 235 LEU A CA 1
ATOM 1872 C C . LEU A 1 235 ? -4.307 21.349 -6.503 1.00 92.25 235 LEU A C 1
ATOM 1874 O O . LEU A 1 235 ? -4.486 22.070 -7.488 1.00 92.25 235 LEU A O 1
ATOM 1878 N N . CYS A 1 236 ? -3.110 20.831 -6.224 1.00 90.12 236 CYS A N 1
ATOM 1879 C CA . CYS A 1 236 ? -1.985 20.923 -7.148 1.00 90.12 236 CYS A CA 1
ATOM 1880 C C . CYS A 1 236 ? -2.223 20.058 -8.394 1.00 90.12 236 CYS A C 1
ATOM 1882 O O . CYS A 1 236 ? -1.979 20.550 -9.496 1.00 90.12 236 CYS A O 1
ATOM 1884 N N . MET A 1 237 ? -2.751 18.836 -8.239 1.00 88.06 237 MET A N 1
ATOM 1885 C CA . MET A 1 237 ? -3.063 17.914 -9.346 1.00 88.06 237 MET A CA 1
ATOM 1886 C C . MET A 1 237 ? -4.102 18.469 -10.336 1.00 88.06 237 MET A C 1
ATOM 1888 O O . MET A 1 237 ? -4.170 18.013 -11.474 1.00 88.06 237 MET A O 1
ATOM 1892 N N . GLU A 1 238 ? -4.917 19.456 -9.948 1.00 88.12 238 GLU A N 1
ATOM 1893 C CA . GLU A 1 238 ? -5.879 20.099 -10.860 1.00 88.12 238 GLU A CA 1
ATOM 1894 C C . GLU A 1 238 ? -5.258 21.150 -11.789 1.00 88.12 238 GLU A C 1
ATOM 1896 O O . GLU A 1 238 ? -5.905 21.601 -12.736 1.00 88.12 238 GLU A O 1
ATOM 1901 N N . ARG A 1 239 ? -4.026 21.588 -11.516 1.00 88.62 239 ARG A N 1
ATOM 1902 C CA . ARG A 1 239 ? -3.372 22.651 -12.286 1.00 88.62 239 ARG A CA 1
ATOM 1903 C C . ARG A 1 239 ? -2.766 22.083 -13.567 1.00 88.62 239 ARG A C 1
ATOM 1905 O O . ARG A 1 239 ? -2.178 21.009 -13.555 1.00 88.62 239 ARG A O 1
ATOM 1912 N N . SER A 1 240 ? -2.836 22.846 -14.661 1.00 78.25 240 SER A N 1
ATOM 1913 C CA . SER A 1 240 ? -2.228 22.470 -15.952 1.00 78.25 240 SER A CA 1
ATOM 1914 C C . SER A 1 240 ? -0.716 22.256 -15.872 1.00 78.25 240 SER A C 1
ATOM 1916 O O . SER A 1 240 ? -0.165 21.477 -16.641 1.00 78.25 240 SER A O 1
ATOM 1918 N N . ASP A 1 241 ? -0.068 22.935 -14.925 1.00 79.19 241 ASP A N 1
ATOM 1919 C CA . ASP A 1 241 ? 1.384 22.949 -14.743 1.00 79.19 241 ASP A CA 1
ATOM 1920 C C . ASP A 1 241 ? 1.789 22.074 -13.545 1.00 79.19 241 ASP A C 1
ATOM 1922 O O . ASP A 1 241 ? 2.727 22.396 -12.811 1.00 79.19 241 ASP A O 1
ATOM 1926 N N . PHE A 1 242 ? 1.019 21.016 -13.271 1.00 75.75 242 PHE A N 1
ATOM 1927 C CA . PHE A 1 242 ? 1.259 20.148 -12.126 1.00 75.75 242 PHE A CA 1
ATOM 1928 C C . PHE A 1 242 ? 2.668 19.549 -12.174 1.00 75.75 242 PHE A C 1
ATOM 1930 O O . PHE A 1 242 ? 3.055 18.890 -13.140 1.00 75.75 242 PHE A O 1
ATOM 1937 N N . ASN A 1 243 ? 3.421 19.772 -11.097 1.00 76.38 243 ASN A N 1
ATOM 1938 C CA . ASN A 1 243 ? 4.696 19.118 -10.871 1.00 76.38 243 ASN A CA 1
ATOM 1939 C C . ASN A 1 243 ? 4.489 17.935 -9.917 1.00 76.38 243 ASN A C 1
ATOM 1941 O O . ASN A 1 243 ? 4.064 18.127 -8.776 1.00 76.38 243 ASN A O 1
ATOM 1945 N N . TRP A 1 244 ? 4.854 16.738 -10.376 1.00 70.69 244 TRP A N 1
ATOM 1946 C CA . TRP A 1 244 ? 4.847 15.500 -9.596 1.00 70.69 244 TRP A CA 1
ATOM 1947 C C . TRP A 1 244 ? 5.732 15.563 -8.346 1.00 70.69 244 TRP A C 1
ATOM 1949 O O . TRP A 1 244 ? 5.486 14.827 -7.398 1.00 70.69 244 TRP A O 1
ATOM 1959 N N . ASP A 1 245 ? 6.684 16.497 -8.271 1.00 68.81 245 ASP A N 1
ATOM 1960 C CA . ASP A 1 245 ? 7.463 16.750 -7.051 1.00 68.81 245 ASP A CA 1
ATOM 1961 C C . ASP A 1 245 ? 6.594 17.198 -5.858 1.00 68.81 245 ASP A C 1
ATOM 1963 O O . ASP A 1 245 ? 7.029 17.127 -4.706 1.00 68.81 245 ASP A O 1
ATOM 1967 N N . ALA A 1 246 ? 5.366 17.670 -6.108 1.00 75.94 246 ALA A N 1
ATOM 1968 C CA . ALA A 1 246 ? 4.402 17.983 -5.055 1.00 75.94 246 ALA A CA 1
ATOM 1969 C C . ALA A 1 246 ? 3.876 16.721 -4.345 1.00 75.94 246 ALA A C 1
ATOM 1971 O O . ALA A 1 246 ? 3.419 16.803 -3.203 1.00 75.94 246 ALA A O 1
ATOM 1972 N N . GLU A 1 247 ? 3.957 15.556 -4.992 1.00 86.06 247 GLU A N 1
ATOM 1973 C CA . GLU A 1 247 ? 3.516 14.272 -4.457 1.00 86.06 247 GLU A CA 1
ATOM 1974 C C . GLU A 1 247 ? 4.618 13.640 -3.590 1.00 86.06 247 GLU A C 1
ATOM 1976 O O . GLU A 1 247 ? 5.294 12.678 -3.951 1.00 86.06 247 GLU A O 1
ATOM 1981 N N . ASN A 1 248 ? 4.817 14.225 -2.408 1.00 91.88 248 ASN A N 1
ATOM 1982 C CA . ASN A 1 248 ? 5.784 13.748 -1.427 1.00 91.88 248 ASN A CA 1
ATOM 1983 C C . ASN A 1 248 ? 5.070 13.076 -0.249 1.00 91.88 248 ASN A C 1
ATOM 1985 O O . ASN A 1 248 ? 4.796 13.692 0.785 1.00 91.88 248 ASN A O 1
ATOM 1989 N N . TRP A 1 249 ? 4.807 11.779 -0.390 1.00 95.12 249 TRP A N 1
ATOM 1990 C CA . TRP A 1 249 ? 4.114 10.973 0.620 1.00 95.12 249 TRP A CA 1
ATOM 1991 C C . TRP A 1 249 ? 4.845 10.942 1.963 1.00 95.12 249 TRP A C 1
ATOM 1993 O O . TRP A 1 249 ? 4.220 10.974 3.025 1.00 95.12 249 TRP A O 1
ATOM 2003 N N . LEU A 1 250 ? 6.179 10.987 1.919 1.00 95.50 250 LEU A N 1
ATOM 2004 C CA . LEU A 1 250 ? 7.019 11.036 3.109 1.00 95.50 250 LEU A CA 1
ATOM 2005 C C . LEU A 1 250 ? 6.783 12.326 3.915 1.00 95.50 250 LEU A C 1
ATOM 2007 O O . LEU A 1 250 ? 6.818 12.306 5.150 1.00 95.50 250 LEU A O 1
ATOM 2011 N N . HIS A 1 251 ? 6.533 13.443 3.229 1.00 95.38 251 HIS A N 1
ATOM 2012 C CA . HIS A 1 251 ? 6.191 14.724 3.841 1.00 95.38 251 HIS A CA 1
ATOM 2013 C C . HIS A 1 251 ? 4.759 14.737 4.389 1.00 95.38 251 HIS A C 1
ATOM 2015 O O . HIS A 1 251 ? 4.578 15.051 5.570 1.00 95.38 251 HIS A O 1
ATOM 2021 N N . ILE A 1 252 ? 3.779 14.319 3.578 1.00 96.56 252 ILE A N 1
ATOM 2022 C CA . ILE A 1 252 ? 2.352 14.248 3.947 1.00 96.56 252 ILE A CA 1
ATOM 2023 C C . ILE A 1 252 ? 2.196 13.463 5.257 1.00 96.56 252 ILE A C 1
ATOM 2025 O O . ILE A 1 252 ? 1.745 13.981 6.281 1.00 96.56 252 ILE A O 1
ATOM 2029 N N . PHE A 1 253 ? 2.727 12.240 5.299 1.00 97.38 253 PHE A N 1
ATOM 2030 C CA . PHE A 1 253 ? 2.678 11.403 6.497 1.00 97.38 253 PHE A CA 1
ATOM 2031 C C . PHE A 1 253 ? 3.701 11.801 7.573 1.00 97.38 253 PHE A C 1
ATOM 2033 O O . PHE A 1 253 ? 3.658 11.302 8.695 1.00 97.38 253 PHE A O 1
ATOM 2040 N N . GLY A 1 254 ? 4.576 12.774 7.300 1.00 96.19 254 GLY A N 1
ATOM 2041 C CA . GLY A 1 254 ? 5.529 13.340 8.261 1.00 96.19 254 GLY A CA 1
ATOM 2042 C C . GLY A 1 254 ? 6.666 12.401 8.656 1.00 96.19 254 GLY A C 1
ATOM 2043 O O . GLY A 1 254 ? 7.352 12.663 9.644 1.00 96.19 254 GLY A O 1
ATOM 2044 N N . PHE A 1 255 ? 6.890 11.329 7.898 1.00 96.44 255 PHE A N 1
ATOM 2045 C CA . PHE A 1 255 ? 7.912 10.320 8.174 1.00 96.44 255 PHE A CA 1
ATOM 2046 C C . PHE A 1 255 ? 9.330 10.754 7.801 1.00 96.44 255 PHE A C 1
ATOM 2048 O O . PHE A 1 255 ? 10.289 10.103 8.210 1.00 96.44 255 PHE A O 1
ATOM 2055 N N . GLY A 1 256 ? 9.484 11.900 7.129 1.00 92.81 256 GLY A N 1
ATOM 2056 C CA . GLY A 1 256 ? 10.788 12.551 6.972 1.00 92.81 256 GLY A CA 1
ATOM 2057 C C . GLY A 1 256 ? 11.417 12.966 8.311 1.00 92.81 256 GLY A C 1
ATOM 2058 O O . GLY A 1 256 ? 12.631 13.132 8.395 1.00 92.81 256 GLY A O 1
ATOM 2059 N N . ASN A 1 257 ? 10.612 13.093 9.375 1.00 95.69 257 ASN A N 1
ATOM 2060 C CA . ASN A 1 257 ? 11.082 13.329 10.735 1.00 95.69 257 ASN A CA 1
ATOM 2061 C C . ASN A 1 257 ? 10.884 12.066 11.604 1.00 95.69 257 ASN A C 1
ATOM 2063 O O . ASN A 1 257 ? 9.741 11.717 11.919 1.00 95.69 257 ASN A O 1
ATOM 2067 N N . PRO A 1 258 ? 11.965 11.408 12.070 1.00 95.06 258 PRO A N 1
ATOM 2068 C CA . PRO A 1 258 ? 11.870 10.228 12.930 1.00 95.06 258 PRO A CA 1
ATOM 2069 C C . PRO A 1 258 ? 11.073 10.451 14.220 1.00 95.06 258 PRO A C 1
ATOM 2071 O O . PRO A 1 258 ? 10.427 9.519 14.691 1.00 95.06 258 PRO A O 1
ATOM 2074 N N . ALA A 1 259 ? 11.082 11.667 14.779 1.00 95.44 259 ALA A N 1
ATOM 2075 C CA . ALA A 1 259 ? 10.326 11.984 15.990 1.00 95.44 259 ALA A CA 1
ATOM 2076 C C . ALA A 1 259 ? 8.813 11.891 15.751 1.00 95.44 259 ALA A C 1
ATOM 2078 O O . ALA A 1 259 ? 8.105 11.281 16.548 1.00 95.44 259 ALA A O 1
ATOM 2079 N N . ASN A 1 260 ? 8.328 12.410 14.618 1.00 93.81 260 ASN A N 1
ATOM 2080 C CA . ASN A 1 260 ? 6.916 12.315 14.248 1.00 93.81 260 ASN A CA 1
ATOM 2081 C C . ASN A 1 260 ? 6.494 10.851 14.102 1.00 93.81 260 ASN A C 1
ATOM 2083 O O . ASN A 1 260 ? 5.479 10.449 14.663 1.00 93.81 260 ASN A O 1
ATOM 2087 N N . ARG A 1 261 ? 7.309 10.041 13.413 1.00 94.56 261 ARG A N 1
ATOM 2088 C CA . ARG A 1 261 ? 7.056 8.603 13.244 1.00 94.56 261 ARG A CA 1
ATOM 2089 C C . ARG A 1 261 ? 6.949 7.882 14.589 1.00 94.56 261 ARG A C 1
ATOM 2091 O O . ARG A 1 261 ? 5.996 7.140 14.803 1.00 94.56 261 ARG A O 1
ATOM 2098 N N . THR A 1 262 ? 7.903 8.111 15.492 1.00 94.94 262 THR A N 1
ATOM 2099 C CA . THR A 1 262 ? 7.894 7.507 16.833 1.00 94.94 262 THR A CA 1
ATOM 2100 C C . THR A 1 262 ? 6.676 7.947 17.639 1.00 94.94 262 THR A C 1
ATOM 2102 O O . THR A 1 262 ? 6.057 7.111 18.289 1.00 94.94 262 THR A O 1
ATOM 2105 N N . ASN A 1 263 ? 6.293 9.223 17.559 1.00 93.75 263 ASN A N 1
ATOM 2106 C CA . ASN A 1 263 ? 5.119 9.739 18.258 1.00 93.75 263 ASN A CA 1
ATOM 2107 C C . ASN A 1 263 ? 3.832 9.074 17.758 1.00 93.75 263 ASN A C 1
ATOM 2109 O O . ASN A 1 263 ? 3.048 8.599 18.569 1.00 93.75 263 ASN A O 1
ATOM 2113 N N . ILE A 1 264 ? 3.639 8.966 16.440 1.00 94.56 264 ILE A N 1
ATOM 2114 C CA . ILE A 1 264 ? 2.462 8.296 15.860 1.00 94.56 264 ILE A CA 1
ATOM 2115 C C . ILE A 1 264 ? 2.415 6.833 16.306 1.00 94.56 264 ILE A C 1
ATOM 2117 O O . ILE A 1 264 ? 1.385 6.372 16.797 1.00 94.56 264 ILE A O 1
ATOM 2121 N N . ALA A 1 265 ? 3.539 6.119 16.199 1.00 94.81 265 ALA A N 1
ATOM 2122 C CA . ALA A 1 265 ? 3.632 4.726 16.620 1.00 94.81 265 ALA A CA 1
ATOM 2123 C C . ALA A 1 265 ? 3.295 4.555 18.111 1.00 94.81 265 ALA A C 1
ATOM 2125 O O . ALA A 1 265 ? 2.493 3.695 18.464 1.00 94.81 265 ALA A O 1
ATOM 2126 N N . ALA A 1 266 ? 3.852 5.401 18.982 1.00 92.88 266 ALA A N 1
ATOM 2127 C CA . ALA A 1 266 ? 3.597 5.367 20.421 1.00 92.88 266 ALA A CA 1
ATOM 2128 C C . ALA A 1 266 ? 2.133 5.684 20.762 1.00 92.88 266 ALA A C 1
ATOM 2130 O O . ALA A 1 266 ? 1.538 5.011 21.605 1.00 92.88 266 ALA A O 1
ATOM 2131 N N . THR A 1 267 ? 1.536 6.660 20.078 1.00 92.62 267 THR A N 1
ATOM 2132 C CA . THR A 1 267 ? 0.136 7.059 20.246 1.00 92.62 267 THR A CA 1
ATOM 2133 C C . THR A 1 267 ? -0.818 5.917 19.890 1.00 92.62 267 THR A C 1
ATOM 2135 O O . THR A 1 267 ? -1.677 5.554 20.695 1.00 92.62 267 THR A O 1
ATOM 2138 N N . TYR A 1 268 ? -0.636 5.288 18.726 1.00 93.38 268 TYR A N 1
ATOM 2139 C CA . TYR A 1 268 ? -1.446 4.142 18.302 1.00 93.38 268 TYR A CA 1
ATOM 2140 C C . TYR A 1 268 ? -1.206 2.891 19.154 1.00 93.38 268 TYR A C 1
ATOM 2142 O O . TYR A 1 268 ? -2.148 2.161 19.474 1.00 93.38 268 TYR A O 1
ATOM 2150 N N . HIS A 1 269 ? 0.037 2.661 19.574 1.00 91.12 269 HIS A N 1
ATOM 2151 C CA . HIS A 1 269 ? 0.371 1.588 20.503 1.00 91.12 269 HIS A CA 1
ATOM 2152 C C . HIS A 1 269 ? -0.341 1.785 21.848 1.00 91.12 269 HIS A C 1
ATOM 2154 O O . HIS A 1 269 ? -0.992 0.871 22.346 1.00 91.12 269 HIS A O 1
ATOM 2160 N N . SER A 1 270 ? -0.284 2.991 22.418 1.00 90.50 270 SER A N 1
ATOM 2161 C CA . SER A 1 270 ? -0.974 3.325 23.666 1.00 90.50 270 SER A CA 1
ATOM 2162 C C . SER A 1 270 ? -2.490 3.159 23.548 1.00 90.50 270 SER A C 1
ATOM 2164 O O . SER A 1 270 ? -3.108 2.577 24.439 1.00 90.50 270 SER A O 1
ATOM 2166 N N . LEU A 1 271 ? -3.090 3.602 22.438 1.00 89.00 271 LEU A N 1
ATOM 2167 C CA . LEU A 1 271 ? -4.510 3.373 22.171 1.00 89.00 271 LEU A CA 1
ATOM 2168 C C . LEU A 1 271 ? -4.839 1.878 22.173 1.00 89.00 271 LEU A C 1
ATOM 2170 O O . LEU A 1 271 ? -5.797 1.463 22.820 1.00 89.00 271 LEU A O 1
ATOM 2174 N N . SER A 1 272 ? -4.020 1.080 21.488 1.00 89.31 272 SER A N 1
ATOM 2175 C CA . SER A 1 272 ? -4.212 -0.366 21.387 1.00 89.31 272 SER A CA 1
ATOM 2176 C C . SER A 1 272 ? -4.148 -1.024 22.764 1.00 89.31 272 SER A C 1
ATOM 2178 O O . SER A 1 272 ? -5.075 -1.744 23.113 1.00 89.31 272 SER A O 1
ATOM 2180 N N . VAL A 1 273 ? -3.131 -0.703 23.578 1.00 88.81 273 VAL A N 1
ATOM 2181 C CA . VAL A 1 273 ? -2.952 -1.210 24.958 1.00 88.81 273 VAL A CA 1
ATOM 2182 C C . VAL A 1 273 ? -4.182 -0.961 25.825 1.00 88.81 273 VAL A C 1
ATOM 2184 O O . VAL A 1 273 ? -4.646 -1.870 26.505 1.00 88.81 273 VAL A O 1
ATOM 2187 N N . ASN A 1 274 ? -4.715 0.260 25.787 1.00 88.44 274 ASN A N 1
ATOM 2188 C CA . ASN A 1 274 ? -5.814 0.667 26.661 1.00 88.44 274 ASN A CA 1
ATOM 2189 C C . ASN A 1 274 ? -7.200 0.313 26.098 1.00 88.44 274 ASN A C 1
ATOM 2191 O O . ASN A 1 274 ? -8.202 0.470 26.797 1.00 88.44 274 ASN A O 1
ATOM 2195 N N . TYR A 1 275 ? -7.281 -0.146 24.844 1.00 87.62 275 TYR A N 1
ATOM 2196 C CA . TYR A 1 275 ? -8.544 -0.344 24.131 1.00 87.62 275 TYR A CA 1
ATOM 2197 C C . TYR A 1 275 ? -9.516 -1.247 24.895 1.00 87.62 275 TYR A C 1
ATOM 2199 O O . TYR A 1 275 ? -10.679 -0.880 25.054 1.00 87.62 275 TYR A O 1
ATOM 2207 N N . LEU A 1 276 ? -9.054 -2.404 25.388 1.00 85.44 276 LEU A N 1
ATOM 2208 C CA . LEU A 1 276 ? -9.933 -3.337 26.098 1.00 85.44 276 LEU A CA 1
ATOM 2209 C C . LEU A 1 276 ? -10.450 -2.768 27.412 1.00 85.44 276 LEU A C 1
ATOM 2211 O O . LEU A 1 276 ? -11.648 -2.853 27.651 1.00 85.44 276 LEU A O 1
ATOM 2215 N N . ASP A 1 277 ? -9.587 -2.158 28.221 1.00 87.50 277 ASP A N 1
ATOM 2216 C CA . ASP A 1 277 ? -9.995 -1.619 29.519 1.00 87.50 277 ASP A CA 1
ATOM 2217 C C . ASP A 1 277 ? -11.083 -0.545 29.336 1.00 87.50 277 ASP A C 1
ATOM 2219 O O . ASP A 1 277 ? -12.110 -0.550 30.016 1.00 87.50 277 ASP A O 1
ATOM 2223 N N . ILE A 1 278 ? -10.925 0.331 28.337 1.00 88.06 278 ILE A N 1
ATOM 2224 C CA . ILE A 1 278 ? -11.948 1.324 27.978 1.00 88.06 278 ILE A CA 1
ATOM 2225 C C . ILE A 1 278 ? -13.238 0.627 27.527 1.00 88.06 278 ILE A C 1
ATOM 2227 O O . ILE A 1 278 ? -14.339 0.995 27.943 1.00 88.06 278 ILE A O 1
ATOM 2231 N N . PHE A 1 279 ? -13.113 -0.378 26.667 1.00 88.06 279 PHE A N 1
ATOM 2232 C CA . PHE A 1 279 ? -14.245 -1.075 26.074 1.00 88.06 279 PHE A CA 1
ATOM 2233 C C . PHE A 1 279 ? -15.038 -1.927 27.073 1.00 88.06 279 PHE A C 1
ATOM 2235 O O . PHE A 1 279 ? -16.240 -2.104 26.894 1.00 88.06 279 PHE A O 1
ATOM 2242 N N . GLU A 1 280 ? -14.399 -2.429 28.128 1.00 87.38 280 GLU A N 1
ATOM 2243 C CA . GLU A 1 280 ? -15.049 -3.155 29.222 1.00 87.38 280 GLU A CA 1
ATOM 2244 C C . GLU A 1 280 ? -15.770 -2.210 30.184 1.00 87.38 280 GLU A C 1
ATOM 2246 O O . GLU A 1 280 ? -16.913 -2.465 30.568 1.00 87.38 280 GLU A O 1
ATOM 2251 N N . VAL A 1 281 ? -15.140 -1.087 30.538 1.00 90.56 281 VAL A N 1
ATOM 2252 C CA . VAL A 1 281 ? -15.696 -0.172 31.539 1.00 90.56 281 VAL A CA 1
ATOM 2253 C C . VAL A 1 281 ? -16.853 0.651 30.969 1.00 90.56 281 VAL A C 1
ATOM 2255 O O . VAL A 1 281 ? -17.881 0.821 31.630 1.00 90.56 281 VAL A O 1
ATOM 2258 N N . LEU A 1 282 ? -16.748 1.151 29.733 1.00 91.88 282 LEU A N 1
ATOM 2259 C CA . LEU A 1 282 ? -17.766 2.031 29.144 1.00 91.88 282 LEU A CA 1
ATOM 2260 C C . LEU A 1 282 ? -19.195 1.432 29.145 1.00 91.88 282 LEU A C 1
ATOM 2262 O O . LEU A 1 282 ? -20.125 2.134 29.556 1.00 91.88 282 LEU A O 1
ATOM 2266 N N . PRO A 1 283 ? -19.439 0.162 28.762 1.00 93.25 283 PRO A N 1
ATOM 2267 C CA . PRO A 1 283 ? -20.767 -0.449 28.824 1.00 93.25 283 PRO A CA 1
ATOM 2268 C C . PRO A 1 283 ? -21.332 -0.572 30.243 1.00 93.25 283 PRO A C 1
ATOM 2270 O O . PRO A 1 283 ? -22.547 -0.456 30.424 1.00 93.25 283 PRO A O 1
ATOM 2273 N N . GLU A 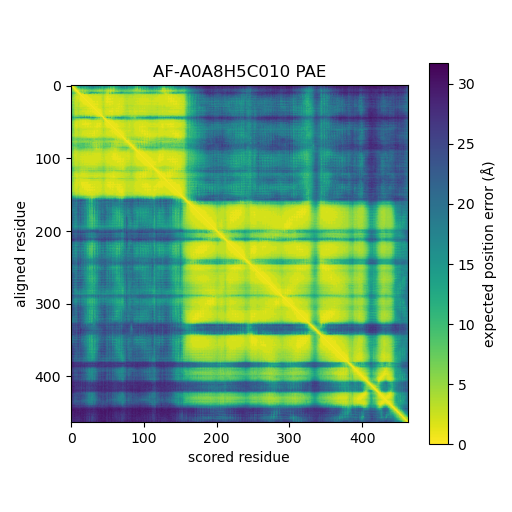1 284 ? -20.491 -0.811 31.251 1.00 91.25 284 GLU A N 1
ATOM 2274 C CA . GLU A 1 284 ? -20.910 -0.840 32.658 1.00 91.25 284 GLU A CA 1
ATOM 2275 C C . GLU A 1 284 ? -21.324 0.552 33.137 1.00 91.25 284 GLU A C 1
ATOM 2277 O O . GLU A 1 284 ? -22.385 0.725 33.747 1.00 91.25 284 GLU A O 1
ATOM 2282 N N . GLN A 1 285 ? -20.544 1.568 32.765 1.00 90.06 285 GLN A N 1
ATOM 2283 C CA . GLN A 1 285 ? -20.869 2.961 33.059 1.00 90.06 285 GLN A CA 1
ATOM 2284 C C . GLN A 1 285 ? -22.166 3.389 32.387 1.00 90.06 285 GLN A C 1
ATOM 2286 O O . GLN A 1 285 ? -23.030 3.989 33.024 1.00 90.06 285 GLN A O 1
ATOM 2291 N N . LYS A 1 286 ? -22.374 2.994 31.128 1.00 93.19 286 LYS A N 1
ATOM 2292 C CA . LYS A 1 286 ? -23.615 3.277 30.404 1.00 93.19 286 LYS A CA 1
ATOM 2293 C C . LYS A 1 286 ? -24.859 2.767 31.140 1.00 93.19 286 LYS A C 1
ATOM 2295 O O . LYS A 1 286 ? -25.894 3.420 31.081 1.00 93.19 286 LYS A O 1
ATOM 2300 N N . LYS A 1 287 ? -24.778 1.614 31.817 1.00 92.62 287 LYS A N 1
ATOM 2301 C CA . LYS A 1 287 ? -25.897 1.051 32.599 1.00 92.62 287 LYS A CA 1
ATOM 2302 C C . LYS A 1 287 ? -26.151 1.806 33.901 1.00 92.62 287 LYS A C 1
ATOM 2304 O O . LYS A 1 287 ? -27.279 1.812 34.378 1.00 92.62 287 LYS A O 1
ATOM 2309 N N . THR A 1 288 ? -25.105 2.391 34.473 1.00 90.25 288 THR A N 1
ATOM 2310 C CA . THR A 1 288 ? -25.153 3.071 35.773 1.00 90.25 288 THR A CA 1
ATOM 2311 C C . THR A 1 288 ? -25.619 4.521 35.637 1.00 90.25 288 THR A C 1
ATOM 2313 O O . THR A 1 288 ? -26.218 5.075 36.554 1.00 90.25 288 THR A O 1
ATOM 2316 N N . ILE A 1 289 ? -25.369 5.149 34.488 1.00 90.56 289 ILE A N 1
ATOM 2317 C CA . ILE A 1 289 ? -25.705 6.552 34.258 1.00 90.56 289 ILE A CA 1
ATOM 2318 C C . ILE A 1 289 ? -27.183 6.716 33.881 1.00 90.56 289 ILE A C 1
ATOM 2320 O O . ILE A 1 289 ? -27.628 6.287 32.820 1.00 90.56 289 ILE A O 1
ATOM 2324 N N . GLU A 1 290 ? -27.928 7.433 34.724 1.00 90.06 290 GLU A N 1
ATOM 2325 C CA . GLU A 1 290 ? -29.347 7.753 34.501 1.00 90.06 290 GLU A CA 1
ATOM 2326 C C . GLU A 1 290 ? -29.561 8.809 33.399 1.00 90.06 290 GLU A C 1
ATOM 2328 O O . GLU A 1 290 ? -30.611 8.860 32.756 1.00 90.06 290 GLU A O 1
ATOM 2333 N N . SER A 1 291 ? -28.561 9.664 33.155 1.00 92.56 291 SER A N 1
ATOM 2334 C CA . SER A 1 291 ? -28.651 10.734 32.160 1.00 92.56 291 SER A CA 1
ATOM 2335 C C . SER A 1 291 ? -28.568 10.192 30.731 1.00 92.56 291 SER A C 1
ATOM 2337 O O . SER A 1 291 ? -27.521 9.721 30.276 1.00 92.56 291 SER A O 1
ATOM 2339 N N . SER A 1 292 ? -29.663 10.339 29.981 1.00 92.06 292 SER A N 1
ATOM 2340 C CA . SER A 1 292 ? -29.758 9.907 28.580 1.00 92.06 292 SER A CA 1
ATOM 2341 C C . SER A 1 292 ? -28.721 10.566 27.660 1.00 92.06 292 SER A C 1
ATOM 2343 O O . SER A 1 292 ? -28.253 9.932 26.713 1.00 92.06 292 SER A O 1
ATOM 2345 N N . SER A 1 293 ? -28.311 11.809 27.941 1.00 94.06 293 SER A N 1
ATOM 2346 C CA . SER A 1 293 ? -27.301 12.516 27.144 1.00 94.06 293 SER A CA 1
ATOM 2347 C C . SER A 1 293 ? -25.897 11.940 27.343 1.00 94.06 293 SER A C 1
ATOM 2349 O O . SER A 1 293 ? -25.160 11.763 26.376 1.00 94.06 293 SER A O 1
ATOM 2351 N N . LEU A 1 294 ? -25.527 11.583 28.572 1.00 93.81 294 LEU A N 1
ATOM 2352 C CA . LEU A 1 294 ? -24.230 10.973 28.876 1.00 93.81 294 LEU A CA 1
ATOM 2353 C C . LEU A 1 294 ? -24.158 9.536 28.349 1.00 93.81 294 LEU A C 1
ATOM 2355 O O . LEU A 1 294 ? -23.168 9.156 27.727 1.00 93.81 294 LEU A O 1
ATOM 2359 N N . ALA A 1 295 ? -25.243 8.769 28.495 1.00 94.69 295 ALA A N 1
ATOM 2360 C CA . ALA A 1 295 ? -25.346 7.429 27.922 1.00 94.69 295 ALA A CA 1
ATOM 2361 C C . ALA A 1 295 ? -25.202 7.433 26.387 1.00 94.69 295 ALA A C 1
ATOM 2363 O O . ALA A 1 295 ? -24.628 6.501 25.819 1.00 94.69 295 ALA A O 1
ATOM 2364 N N . ARG A 1 296 ? -25.683 8.489 25.711 1.00 96.50 296 ARG A N 1
ATOM 2365 C CA . ARG A 1 296 ? -25.474 8.694 24.270 1.00 96.50 296 ARG A CA 1
ATOM 2366 C C . ARG A 1 296 ? -24.000 8.924 23.932 1.00 96.50 296 ARG A C 1
ATOM 2368 O O . ARG A 1 296 ? -23.520 8.304 22.993 1.00 96.50 296 ARG A O 1
ATOM 2375 N N . ASN A 1 297 ? -23.288 9.765 24.683 1.00 95.62 297 ASN A N 1
ATOM 2376 C CA . ASN A 1 297 ? -21.855 10.004 24.455 1.00 95.62 297 ASN A CA 1
ATOM 2377 C C . ASN A 1 297 ? -21.027 8.727 24.651 1.00 95.62 297 ASN A C 1
ATOM 2379 O O . ASN A 1 297 ? -20.171 8.422 23.830 1.00 95.62 297 ASN A O 1
ATOM 2383 N N . ILE A 1 298 ? -21.338 7.918 25.670 1.00 95.12 298 ILE A N 1
ATOM 2384 C CA . ILE A 1 298 ? -20.692 6.607 25.846 1.00 95.12 298 ILE A CA 1
ATOM 2385 C C . ILE A 1 298 ? -20.961 5.688 24.651 1.00 95.12 298 ILE A C 1
ATOM 2387 O O . ILE A 1 298 ? -20.055 4.998 24.192 1.00 95.12 298 ILE A O 1
ATOM 2391 N N . GLN A 1 299 ? -22.194 5.676 24.136 1.00 95.81 299 GLN A N 1
ATOM 2392 C CA . GLN A 1 299 ? -22.512 4.876 22.957 1.00 95.81 299 GLN A CA 1
ATOM 2393 C C . GLN A 1 299 ? -21.705 5.325 21.732 1.00 95.81 299 GLN A C 1
ATOM 2395 O O . GLN A 1 299 ? -21.161 4.471 21.046 1.00 95.81 299 GLN A O 1
ATOM 2400 N N . ILE A 1 300 ? -21.568 6.637 21.507 1.00 95.38 300 ILE A N 1
ATOM 2401 C CA . ILE A 1 300 ? -20.737 7.182 20.422 1.00 95.38 300 ILE A CA 1
ATOM 2402 C C . ILE A 1 300 ? -19.293 6.687 20.550 1.00 95.38 300 ILE A C 1
ATOM 2404 O O . ILE A 1 300 ? -18.721 6.234 19.565 1.00 95.38 300 ILE A O 1
ATOM 2408 N N . LEU A 1 301 ? -18.713 6.714 21.756 1.00 93.94 301 LEU A N 1
ATOM 2409 C CA . LEU A 1 301 ? -17.366 6.180 21.973 1.00 93.94 301 LEU A CA 1
ATOM 2410 C C . LEU A 1 301 ? -17.288 4.695 21.598 1.00 93.94 301 LEU A C 1
ATOM 2412 O O . LEU A 1 301 ? -16.432 4.307 20.809 1.00 93.94 301 LEU A O 1
ATOM 2416 N N . LEU A 1 302 ? -18.208 3.868 22.095 1.00 93.12 302 LEU A N 1
ATOM 2417 C CA . LEU A 1 302 ? -18.234 2.435 21.781 1.00 93.12 302 LEU A CA 1
ATOM 2418 C C . LEU A 1 302 ? -18.365 2.153 20.276 1.00 93.12 302 LEU A C 1
ATOM 2420 O O . LEU A 1 302 ? -17.740 1.216 19.779 1.00 93.12 302 LEU A O 1
ATOM 2424 N N . ASP A 1 303 ? -19.135 2.972 19.560 1.00 93.75 303 ASP A N 1
ATOM 2425 C CA . ASP A 1 303 ? -19.370 2.824 18.122 1.00 93.75 303 ASP A CA 1
ATOM 2426 C C . ASP A 1 303 ? -18.168 3.244 17.264 1.00 93.75 303 ASP A C 1
ATOM 2428 O O . ASP A 1 303 ? -18.070 2.822 16.115 1.00 93.75 303 ASP A O 1
ATOM 2432 N N . VAL A 1 304 ? -17.257 4.071 17.787 1.00 93.50 304 VAL A N 1
ATOM 2433 C CA . VAL A 1 304 ? -16.178 4.681 16.988 1.00 93.50 304 VAL A CA 1
ATOM 2434 C C . VAL A 1 304 ? -14.787 4.188 17.393 1.00 93.50 304 VAL A C 1
ATOM 2436 O O . VAL A 1 304 ? -13.902 4.097 16.545 1.00 93.50 304 VAL A O 1
ATOM 2439 N N . LEU A 1 305 ? -14.569 3.806 18.656 1.00 90.75 305 LEU A N 1
ATOM 2440 C CA . LEU A 1 305 ? -13.240 3.458 19.183 1.00 90.75 305 LEU A CA 1
ATOM 2441 C C . LEU A 1 305 ? -12.515 2.364 18.383 1.00 90.75 305 LEU A C 1
ATOM 2443 O O . LEU A 1 305 ? -11.294 2.410 18.258 1.00 90.75 305 LEU A O 1
ATOM 2447 N N . PHE A 1 306 ? -13.241 1.388 17.830 1.00 89.12 306 PHE A N 1
ATOM 2448 C CA . PHE A 1 306 ? -12.633 0.294 17.063 1.00 89.12 306 PHE A CA 1
ATOM 2449 C C . PHE A 1 306 ? -12.124 0.724 15.678 1.00 89.12 306 PHE A C 1
ATOM 2451 O O . PHE A 1 306 ? -11.269 0.049 15.111 1.00 89.12 306 PHE A O 1
ATOM 2458 N N . ILE A 1 307 ? -12.650 1.823 15.126 1.00 92.25 307 ILE A N 1
ATOM 2459 C CA . ILE A 1 307 ? -12.315 2.313 13.779 1.00 92.25 307 ILE A CA 1
ATOM 2460 C C . ILE A 1 307 ? -10.885 2.857 13.754 1.00 92.25 307 ILE A C 1
ATOM 2462 O O . ILE A 1 307 ? -10.195 2.791 12.743 1.00 92.25 307 ILE A O 1
ATOM 2466 N N . LEU A 1 308 ? -10.424 3.387 14.883 1.00 91.19 308 LEU A N 1
ATOM 2467 C CA . LEU A 1 308 ? -9.166 4.110 14.954 1.00 91.19 308 LEU A CA 1
ATOM 2468 C C . LEU A 1 308 ? -7.939 3.245 14.686 1.00 91.19 308 LEU A C 1
ATOM 2470 O O . LEU A 1 308 ? -7.226 3.564 13.739 1.00 91.19 308 LEU A O 1
ATOM 2474 N N . PRO A 1 309 ? -7.683 2.145 15.424 1.00 90.62 309 PRO A N 1
ATOM 2475 C CA . PRO A 1 309 ? -6.514 1.314 15.146 1.00 90.62 309 PRO A CA 1
ATOM 2476 C C . PRO A 1 309 ? -6.534 0.722 13.728 1.00 90.62 309 PRO A C 1
ATOM 2478 O O . PRO A 1 309 ? -5.471 0.493 13.159 1.00 90.62 309 PRO A O 1
ATOM 2481 N N . ALA A 1 310 ? -7.717 0.533 13.128 1.00 92.19 310 ALA A N 1
ATOM 2482 C CA . ALA A 1 310 ? -7.845 0.039 11.759 1.00 92.19 310 ALA A CA 1
ATOM 2483 C C . ALA A 1 310 ? -7.344 1.041 10.701 1.00 92.19 310 ALA A C 1
ATOM 2485 O O . ALA A 1 310 ? -6.874 0.617 9.647 1.00 92.19 310 ALA A O 1
ATOM 2486 N N . ARG A 1 311 ? -7.351 2.354 10.988 1.00 96.25 311 ARG A N 1
ATOM 2487 C CA . ARG A 1 311 ? -6.978 3.388 10.007 1.00 96.25 311 ARG A CA 1
ATOM 2488 C C . ARG A 1 311 ? -5.554 3.229 9.472 1.00 96.25 311 ARG A C 1
ATOM 2490 O O . ARG A 1 311 ? -5.306 3.497 8.301 1.00 96.25 311 ARG A O 1
ATOM 2497 N N . ILE A 1 312 ? -4.619 2.767 10.302 1.00 96.38 312 ILE A N 1
ATOM 2498 C CA . ILE A 1 312 ? -3.233 2.522 9.877 1.00 96.38 312 ILE A CA 1
ATOM 2499 C C . ILE A 1 312 ? -3.153 1.390 8.844 1.00 96.38 312 ILE A C 1
ATOM 2501 O O . ILE A 1 312 ? -2.405 1.499 7.872 1.00 96.38 312 ILE A O 1
ATOM 2505 N N . ALA A 1 313 ? -3.942 0.327 9.018 1.00 94.81 313 ALA A N 1
ATOM 2506 C CA . ALA A 1 313 ? -4.028 -0.754 8.041 1.00 94.81 313 ALA A CA 1
ATOM 2507 C C . ALA A 1 313 ? -4.689 -0.276 6.737 1.00 94.81 313 ALA A C 1
ATOM 2509 O O . ALA A 1 313 ? -4.209 -0.614 5.654 1.00 94.81 313 ALA A O 1
ATOM 2510 N N . ASP A 1 314 ? -5.718 0.575 6.832 1.00 96.62 314 ASP A N 1
ATOM 2511 C CA . ASP A 1 314 ? -6.349 1.188 5.659 1.00 96.62 314 ASP A CA 1
ATOM 2512 C C . ASP A 1 314 ? -5.337 2.015 4.855 1.00 96.62 314 ASP A C 1
ATOM 2514 O O . ASP A 1 314 ? -5.288 1.898 3.633 1.00 96.62 314 ASP A O 1
ATOM 2518 N N . TYR A 1 315 ? -4.475 2.805 5.510 1.00 97.75 315 TYR A N 1
ATOM 2519 C CA . TYR A 1 315 ? -3.411 3.526 4.804 1.00 97.75 315 TYR A CA 1
ATOM 2520 C C . TYR A 1 315 ? -2.458 2.592 4.067 1.00 97.75 315 TYR A C 1
ATOM 2522 O O . TYR A 1 315 ? -2.059 2.918 2.954 1.00 97.75 315 TYR A O 1
ATOM 2530 N N . CYS A 1 316 ? -2.090 1.446 4.647 1.00 97.00 316 CYS A N 1
ATOM 2531 C CA . CYS A 1 316 ? -1.262 0.464 3.946 1.00 97.00 316 CYS A CA 1
ATOM 2532 C C . CYS A 1 316 ? -1.949 -0.026 2.664 1.00 97.00 316 CYS A C 1
ATOM 2534 O O . CYS A 1 316 ? -1.304 -0.091 1.621 1.00 97.00 316 CYS A O 1
ATOM 2536 N N . ALA A 1 317 ? -3.251 -0.323 2.727 1.00 94.88 317 ALA A N 1
ATOM 2537 C CA . ALA A 1 317 ? -4.022 -0.751 1.563 1.00 94.88 317 ALA A CA 1
ATOM 2538 C C . ALA A 1 317 ? -4.090 0.351 0.493 1.00 94.88 317 ALA A C 1
ATOM 2540 O O . ALA A 1 317 ? -3.767 0.099 -0.666 1.00 94.88 317 ALA A O 1
ATOM 2541 N N . TRP A 1 318 ? -4.418 1.585 0.883 1.00 96.94 318 TRP A N 1
ATOM 2542 C CA . TRP A 1 318 ? -4.463 2.727 -0.033 1.00 96.94 318 TRP A CA 1
ATOM 2543 C C . TRP A 1 318 ? -3.106 3.021 -0.671 1.00 96.94 318 TRP A C 1
ATOM 2545 O O . TRP A 1 318 ? -3.021 3.175 -1.884 1.00 96.94 318 TRP A O 1
ATOM 2555 N N . LEU A 1 319 ? -2.032 3.059 0.121 1.00 95.62 319 LEU A N 1
ATOM 2556 C CA . LEU A 1 319 ? -0.677 3.298 -0.377 1.00 95.62 319 LEU A CA 1
ATOM 2557 C C . LEU A 1 319 ? -0.198 2.177 -1.301 1.00 95.62 319 LEU A C 1
ATOM 2559 O O . LEU A 1 319 ? 0.512 2.467 -2.258 1.00 95.62 319 LEU A O 1
ATOM 2563 N N . GLN A 1 320 ? -0.592 0.925 -1.050 1.00 92.50 320 GLN A N 1
ATOM 2564 C CA . GLN A 1 320 ? -0.305 -0.187 -1.955 1.00 92.50 320 GLN A CA 1
ATOM 2565 C C . GLN A 1 320 ? -1.026 -0.009 -3.292 1.00 92.50 320 GLN A C 1
ATOM 2567 O O . GLN A 1 320 ? -0.384 -0.098 -4.330 1.00 92.50 320 GLN A O 1
ATOM 2572 N N . VAL A 1 321 ? -2.323 0.313 -3.277 1.00 89.62 321 VAL A N 1
ATOM 2573 C CA . VAL A 1 321 ? -3.073 0.582 -4.512 1.00 89.62 321 VAL A CA 1
ATOM 2574 C C . VAL A 1 321 ? -2.433 1.749 -5.262 1.00 89.62 321 VAL A C 1
ATOM 2576 O O . VAL A 1 321 ? -2.130 1.633 -6.440 1.00 89.62 321 VAL A O 1
ATOM 2579 N N . ILE A 1 322 ? -2.131 2.854 -4.580 1.00 91.19 322 ILE A N 1
ATOM 2580 C CA . ILE A 1 322 ? -1.440 4.003 -5.176 1.00 91.19 322 ILE A CA 1
ATOM 2581 C C . ILE A 1 322 ? -0.098 3.576 -5.781 1.00 91.19 322 ILE A C 1
ATOM 2583 O O . ILE A 1 322 ? 0.214 3.977 -6.903 1.00 91.19 322 ILE A O 1
ATOM 2587 N N . LEU A 1 323 ? 0.688 2.751 -5.083 1.00 87.44 323 LEU A N 1
ATOM 2588 C CA . LEU A 1 323 ? 1.951 2.202 -5.579 1.00 87.44 323 LEU A CA 1
ATOM 2589 C C . LEU A 1 323 ? 1.758 1.358 -6.846 1.00 87.44 323 LEU A C 1
ATOM 2591 O O . LEU A 1 323 ? 2.550 1.489 -7.773 1.00 87.44 323 LEU A O 1
ATOM 2595 N N . ASP A 1 324 ? 0.689 0.572 -6.935 1.00 81.19 324 ASP A N 1
ATOM 2596 C CA . ASP A 1 324 ? 0.382 -0.239 -8.119 1.00 81.19 324 ASP A CA 1
ATOM 2597 C C . ASP A 1 324 ? 0.104 0.637 -9.363 1.00 81.19 324 ASP A C 1
ATOM 2599 O O . ASP A 1 324 ? 0.396 0.234 -10.491 1.00 81.19 324 ASP A O 1
ATOM 2603 N N . TYR A 1 325 ? -0.376 1.873 -9.161 1.00 81.00 325 TYR A N 1
ATOM 2604 C CA . TYR A 1 325 ? -0.524 2.910 -10.197 1.00 81.00 325 TYR A CA 1
ATOM 2605 C C . TYR A 1 325 ? 0.674 3.884 -10.270 1.00 81.00 325 TYR A C 1
ATOM 2607 O O . TYR A 1 325 ? 0.607 4.907 -10.954 1.00 81.00 325 TYR A O 1
ATOM 2615 N N . THR A 1 326 ? 1.770 3.613 -9.553 1.00 79.31 326 THR A N 1
ATOM 2616 C CA . THR A 1 326 ? 2.989 4.438 -9.504 1.00 79.31 326 THR A CA 1
ATOM 2617 C C . THR A 1 326 ? 4.077 3.784 -10.356 1.00 79.31 326 THR A C 1
ATOM 2619 O O . THR A 1 326 ? 4.634 2.755 -9.982 1.00 79.31 326 THR A O 1
ATOM 2622 N N . LEU A 1 327 ? 4.426 4.381 -11.499 1.00 70.19 327 LEU A N 1
ATOM 2623 C CA . LEU A 1 327 ? 5.565 3.917 -12.296 1.00 70.19 327 LEU A CA 1
ATOM 2624 C C . LEU A 1 327 ? 6.894 4.372 -11.662 1.00 70.19 327 LEU A C 1
ATOM 2626 O O . LEU A 1 327 ? 7.029 5.557 -11.360 1.00 70.19 327 LEU A O 1
ATOM 2630 N N . PRO A 1 328 ? 7.908 3.494 -11.534 1.00 65.31 328 PRO A N 1
ATOM 2631 C CA . PRO A 1 328 ? 9.232 3.865 -11.019 1.00 65.31 328 PRO A CA 1
ATOM 2632 C C . PRO A 1 328 ? 9.942 4.974 -11.811 1.00 65.31 328 PRO A C 1
ATOM 2634 O O . PRO A 1 328 ? 10.886 5.579 -11.312 1.00 65.31 328 PRO A O 1
ATOM 2637 N N . SER A 1 329 ? 9.525 5.219 -13.055 1.00 56.91 329 SER A N 1
ATOM 2638 C CA . SER A 1 329 ? 10.339 5.908 -14.053 1.00 56.91 329 SER A CA 1
ATOM 2639 C C . SER A 1 329 ? 9.593 6.954 -14.884 1.00 56.91 329 SER A C 1
ATOM 2641 O O . SER A 1 329 ? 9.982 7.195 -16.025 1.00 56.91 329 SER A O 1
ATOM 2643 N N . LEU A 1 330 ? 8.572 7.647 -14.345 1.00 54.84 330 LEU A N 1
ATOM 2644 C CA . LEU A 1 330 ? 8.170 8.906 -14.998 1.00 54.84 330 LEU A CA 1
ATOM 2645 C C . LEU A 1 330 ? 9.378 9.862 -14.942 1.00 54.84 330 LEU A C 1
ATOM 2647 O O . LEU A 1 330 ? 9.798 10.216 -13.837 1.00 54.84 330 LEU A O 1
ATOM 2651 N N . PRO A 1 331 ? 9.964 10.253 -16.089 1.00 48.81 331 PRO A N 1
ATOM 2652 C CA . PRO A 1 331 ? 11.167 11.064 -16.094 1.00 48.81 331 PRO A CA 1
ATOM 2653 C C . PRO A 1 331 ? 10.832 12.428 -15.496 1.00 48.81 331 PRO A C 1
ATOM 2655 O O . PRO A 1 331 ? 10.051 13.198 -16.060 1.00 48.81 331 PRO A O 1
ATOM 2658 N N . VAL A 1 332 ? 11.429 12.730 -14.343 1.00 50.72 332 VAL A N 1
ATOM 2659 C CA . VAL A 1 332 ? 11.517 14.103 -13.851 1.00 50.72 332 VAL A CA 1
ATOM 2660 C C . VAL A 1 332 ? 12.396 14.827 -14.863 1.00 50.72 332 VAL A C 1
ATOM 2662 O O . VAL A 1 332 ? 13.603 14.599 -14.915 1.00 50.72 332 VAL A O 1
ATOM 2665 N N . LEU A 1 333 ? 11.777 15.634 -15.731 1.00 48.97 333 LEU A N 1
ATOM 2666 C CA . LEU A 1 333 ? 12.491 16.527 -16.644 1.00 48.97 333 LEU A CA 1
ATOM 2667 C C . LEU A 1 333 ? 13.601 17.236 -15.851 1.00 48.97 333 LEU A C 1
ATOM 2669 O O . LEU A 1 333 ? 13.312 17.782 -14.784 1.00 48.97 333 LEU A O 1
ATOM 2673 N N . PRO A 1 334 ? 14.858 17.228 -16.323 1.00 45.31 334 PRO A N 1
ATOM 2674 C CA . PRO A 1 334 ? 15.990 17.642 -15.513 1.00 45.31 334 PRO A CA 1
ATOM 2675 C C . PRO A 1 334 ? 15.907 19.139 -15.213 1.00 45.31 334 PRO A C 1
ATOM 2677 O O . PRO A 1 334 ? 16.306 19.988 -16.010 1.00 45.31 334 PRO A O 1
ATOM 2680 N N . THR A 1 335 ? 15.416 19.480 -14.025 1.00 47.84 335 THR A N 1
ATOM 2681 C CA . THR A 1 335 ? 15.682 20.776 -13.413 1.00 47.84 335 THR A CA 1
ATOM 2682 C C . THR A 1 335 ? 17.090 20.726 -12.834 1.00 47.84 335 THR A C 1
ATOM 2684 O O . THR A 1 335 ? 17.416 19.867 -12.020 1.00 47.84 335 THR A O 1
ATOM 2687 N N . SER A 1 336 ? 17.939 21.637 -13.295 1.00 42.38 336 SER A N 1
ATOM 2688 C CA . SER A 1 336 ? 19.400 21.701 -13.170 1.00 42.38 336 SER A CA 1
ATOM 2689 C C . SER A 1 336 ? 19.985 21.872 -11.750 1.00 42.38 336 SER A C 1
ATOM 2691 O O . SER A 1 336 ? 20.963 22.598 -11.572 1.00 42.38 336 SER A O 1
ATOM 2693 N N . SER A 1 337 ? 19.427 21.234 -10.720 1.00 45.66 337 SER A N 1
ATOM 2694 C CA . SER A 1 337 ? 19.933 21.278 -9.343 1.00 45.66 337 SER A CA 1
ATOM 2695 C C . SER A 1 337 ? 20.417 19.904 -8.872 1.00 45.66 337 SER A C 1
ATOM 2697 O O . SER A 1 337 ? 19.645 18.956 -8.806 1.00 45.66 337 SER A O 1
ATOM 2699 N N . PHE A 1 338 ? 21.696 19.831 -8.489 1.00 46.78 338 PHE A N 1
ATOM 2700 C CA . PHE A 1 338 ? 22.481 18.652 -8.073 1.00 46.78 338 PHE A CA 1
ATOM 2701 C C . PHE A 1 338 ? 22.012 17.912 -6.796 1.00 46.78 338 PHE A C 1
ATOM 2703 O O . PHE A 1 338 ? 22.777 17.158 -6.197 1.00 46.78 338 PHE A O 1
ATOM 2710 N N . SER A 1 339 ? 20.767 18.094 -6.366 1.00 48.44 339 SER A N 1
ATOM 2711 C CA . SER A 1 339 ? 20.136 17.290 -5.319 1.00 48.44 339 SER A CA 1
ATOM 2712 C C . SER A 1 339 ? 18.802 16.796 -5.855 1.00 48.44 339 SER A C 1
ATOM 2714 O O . SER A 1 339 ? 17.777 17.442 -5.640 1.00 48.44 339 SER A O 1
ATOM 2716 N N . SER A 1 340 ? 18.824 15.699 -6.611 1.00 50.06 340 SER A N 1
ATOM 2717 C CA . SER A 1 340 ? 17.600 15.075 -7.105 1.00 50.06 340 SER A CA 1
ATOM 2718 C C . SER A 1 340 ? 16.729 14.725 -5.893 1.00 50.06 340 SER A C 1
ATOM 2720 O O . SER A 1 340 ? 17.193 13.961 -5.037 1.00 50.06 340 SER A O 1
ATOM 2722 N N . PRO A 1 341 ? 15.530 15.315 -5.737 1.00 55.25 341 PRO A N 1
ATOM 2723 C CA . PRO A 1 341 ? 14.609 14.876 -4.699 1.00 55.25 341 PRO A CA 1
ATOM 2724 C C . PRO A 1 341 ? 14.344 13.369 -4.871 1.00 55.25 341 PRO A C 1
ATOM 2726 O O . PRO A 1 341 ? 14.444 12.865 -5.995 1.00 55.25 341 PRO A O 1
ATOM 2729 N N . PRO A 1 342 ? 14.065 12.623 -3.782 1.00 60.00 342 PRO A N 1
ATOM 2730 C CA . PRO A 1 342 ? 13.679 11.220 -3.906 1.00 60.00 342 PRO A CA 1
ATOM 2731 C C . PRO A 1 342 ? 12.514 11.124 -4.887 1.00 60.00 342 PRO A C 1
ATOM 2733 O O . PRO A 1 342 ? 11.598 11.950 -4.824 1.00 60.00 342 PRO A O 1
ATOM 2736 N N . SER A 1 343 ? 12.564 10.149 -5.798 1.00 73.38 343 SER A N 1
ATOM 2737 C CA . SER A 1 343 ? 11.477 9.971 -6.754 1.00 73.38 343 SER A CA 1
ATOM 2738 C C . SER A 1 343 ? 10.176 9.774 -5.970 1.00 73.38 343 SER A C 1
ATOM 2740 O O . SER A 1 343 ? 10.165 9.150 -4.907 1.00 73.38 343 SER A O 1
ATOM 2742 N N . TRP A 1 344 ? 9.069 10.340 -6.439 1.00 81.19 344 TRP A N 1
ATOM 2743 C CA . TRP A 1 344 ? 7.758 10.191 -5.798 1.00 81.19 344 TRP A CA 1
ATOM 2744 C C . TRP A 1 344 ? 7.431 8.705 -5.527 1.00 81.19 344 TRP A C 1
ATOM 2746 O O . TRP A 1 344 ? 6.929 8.388 -4.447 1.00 81.19 344 TRP A O 1
ATOM 2756 N N . PHE A 1 345 ? 7.850 7.793 -6.419 1.00 83.88 345 PHE A N 1
ATOM 2757 C CA . PHE A 1 345 ? 7.835 6.337 -6.219 1.00 83.88 345 PHE A CA 1
ATOM 2758 C C . PHE A 1 345 ? 8.555 5.898 -4.934 1.00 83.88 345 PHE A C 1
ATOM 2760 O O . PHE A 1 345 ? 7.972 5.191 -4.106 1.00 83.88 345 PHE A O 1
ATOM 2767 N N . ASP A 1 346 ? 9.791 6.357 -4.717 1.00 84.94 346 ASP A N 1
ATOM 2768 C CA . ASP A 1 346 ? 10.543 6.081 -3.488 1.00 84.94 346 ASP A CA 1
ATOM 2769 C C . ASP A 1 346 ? 9.810 6.618 -2.258 1.00 84.94 346 ASP A C 1
ATOM 2771 O O . ASP A 1 346 ? 9.763 5.951 -1.221 1.00 84.94 346 ASP A O 1
ATOM 2775 N N . THR A 1 347 ? 9.199 7.805 -2.355 1.00 92.38 347 THR A N 1
ATOM 2776 C CA . THR A 1 347 ? 8.460 8.374 -1.220 1.00 92.38 347 THR A CA 1
ATOM 2777 C C . THR A 1 347 ? 7.239 7.529 -0.847 1.00 92.38 347 THR A C 1
ATOM 2779 O O . THR A 1 347 ? 7.010 7.330 0.350 1.00 92.38 347 THR A O 1
ATOM 2782 N N . VAL A 1 348 ? 6.504 6.973 -1.824 1.00 91.62 348 VAL A N 1
ATOM 2783 C CA . VAL A 1 348 ? 5.391 6.034 -1.579 1.00 91.62 348 VAL A CA 1
ATOM 2784 C C . VAL A 1 348 ? 5.920 4.764 -0.920 1.00 91.62 348 VAL A C 1
ATOM 2786 O O . VAL A 1 348 ? 5.407 4.363 0.123 1.00 91.62 348 VAL A O 1
ATOM 2789 N N . CYS A 1 349 ? 6.978 4.163 -1.473 1.00 90.62 349 CYS A N 1
ATOM 2790 C CA . CYS A 1 349 ? 7.561 2.921 -0.961 1.00 90.62 349 CYS A CA 1
ATOM 2791 C C . CYS A 1 349 ? 8.046 3.059 0.487 1.00 90.62 349 CYS A C 1
ATOM 2793 O O . CYS A 1 349 ? 7.733 2.225 1.338 1.00 90.62 349 CYS A O 1
ATOM 2795 N N . ILE A 1 350 ? 8.789 4.128 0.792 1.00 92.12 350 ILE A N 1
ATOM 2796 C CA . ILE A 1 350 ? 9.297 4.389 2.145 1.00 92.12 350 ILE A CA 1
ATOM 2797 C C . ILE A 1 350 ? 8.134 4.637 3.111 1.00 92.12 350 ILE A C 1
ATOM 2799 O O . ILE A 1 350 ? 8.149 4.148 4.243 1.00 92.12 350 ILE A O 1
ATOM 2803 N N . THR A 1 351 ? 7.111 5.372 2.671 1.00 96.62 351 THR A N 1
ATOM 2804 C CA . THR A 1 351 ? 5.923 5.642 3.486 1.00 96.62 351 THR A CA 1
ATOM 2805 C C . THR A 1 351 ? 5.150 4.362 3.781 1.00 96.62 351 THR A C 1
ATOM 2807 O O . THR A 1 351 ? 4.839 4.106 4.943 1.00 96.62 351 THR A O 1
ATOM 2810 N N . LEU A 1 352 ? 4.908 3.526 2.769 1.00 96.12 352 LEU A N 1
ATOM 2811 C CA . LEU A 1 352 ? 4.260 2.222 2.911 1.00 96.12 352 LEU A CA 1
ATOM 2812 C C . LEU A 1 352 ? 5.049 1.298 3.848 1.00 96.12 352 LEU A C 1
ATOM 2814 O O . LEU A 1 352 ? 4.472 0.640 4.714 1.00 96.12 352 LEU A O 1
ATOM 2818 N N . TYR A 1 353 ? 6.377 1.283 3.735 1.00 95.44 353 TYR A N 1
ATOM 2819 C CA . TYR A 1 353 ? 7.235 0.539 4.653 1.00 95.44 353 TYR A CA 1
ATOM 2820 C C . TYR A 1 353 ? 7.066 1.013 6.103 1.00 95.44 353 TYR A C 1
ATOM 2822 O O . TYR A 1 353 ? 6.856 0.199 6.999 1.00 95.44 353 TYR A O 1
ATOM 2830 N N . HIS A 1 354 ? 7.101 2.321 6.362 1.00 96.69 354 HIS A N 1
ATOM 2831 C CA . HIS A 1 354 ? 6.911 2.833 7.721 1.00 96.69 354 HIS A CA 1
ATOM 2832 C C . HIS A 1 354 ? 5.499 2.602 8.254 1.00 96.69 354 HIS A C 1
ATOM 2834 O O . HIS A 1 354 ? 5.345 2.259 9.425 1.00 96.69 354 HIS A O 1
ATOM 2840 N N . MET A 1 355 ? 4.481 2.736 7.408 1.00 96.94 355 MET A N 1
ATOM 2841 C CA . MET A 1 355 ? 3.102 2.475 7.802 1.00 96.94 355 MET A CA 1
ATOM 2842 C C . MET A 1 355 ? 2.892 0.995 8.141 1.00 96.94 355 MET A C 1
ATOM 2844 O O . MET A 1 355 ? 2.286 0.684 9.164 1.00 96.94 355 MET A O 1
ATOM 2848 N N . SER A 1 356 ? 3.475 0.078 7.362 1.00 96.12 356 SER A N 1
ATOM 2849 C CA . SER A 1 356 ? 3.373 -1.364 7.617 1.00 96.12 356 SER A CA 1
ATOM 2850 C C . SER A 1 356 ? 4.094 -1.794 8.897 1.00 96.12 356 SER A C 1
ATOM 2852 O O . SER A 1 356 ? 3.606 -2.681 9.598 1.00 96.12 356 SER A O 1
ATOM 2854 N N . GLN A 1 357 ? 5.192 -1.127 9.272 1.00 96.00 357 GLN A N 1
ATOM 2855 C CA . GLN A 1 357 ? 5.833 -1.323 10.579 1.00 96.00 357 GLN A CA 1
ATOM 2856 C C . GLN A 1 357 ? 4.904 -0.940 11.735 1.00 96.00 357 GLN A C 1
ATOM 2858 O O . GLN A 1 357 ? 4.788 -1.692 12.702 1.00 96.00 357 GLN A O 1
ATOM 2863 N N . ILE A 1 358 ? 4.230 0.212 11.635 1.00 96.00 358 ILE A N 1
ATOM 2864 C CA . ILE A 1 358 ? 3.271 0.658 12.654 1.00 96.00 358 ILE A CA 1
ATOM 2865 C C . ILE A 1 358 ? 2.071 -0.299 12.695 1.00 96.00 358 ILE A C 1
ATOM 2867 O O . ILE A 1 358 ? 1.691 -0.739 13.776 1.00 96.00 358 ILE A O 1
ATOM 2871 N N . SER A 1 359 ? 1.527 -0.679 11.534 1.00 96.06 359 SER A N 1
ATOM 2872 C CA . SER A 1 359 ? 0.424 -1.644 11.422 1.00 96.06 359 SER A CA 1
ATOM 2873 C C . SER A 1 359 ? 0.771 -2.978 12.081 1.00 96.06 359 SER A C 1
ATOM 2875 O O . SER A 1 359 ? 0.015 -3.466 12.912 1.00 96.06 359 SER A O 1
ATOM 2877 N N . SER A 1 360 ? 1.950 -3.529 11.781 1.00 94.00 360 SER A N 1
ATOM 2878 C CA . SER A 1 360 ? 2.405 -4.805 12.347 1.00 94.00 360 SER A CA 1
ATOM 2879 C C . SER A 1 360 ? 2.537 -4.734 13.870 1.00 94.00 360 SER A C 1
ATOM 2881 O O . SER A 1 360 ? 2.153 -5.669 14.566 1.00 94.00 360 SER A O 1
ATOM 2883 N N . ALA A 1 361 ? 3.028 -3.609 14.402 1.00 93.75 361 ALA A N 1
ATOM 2884 C CA . ALA A 1 361 ? 3.118 -3.397 15.845 1.00 93.75 361 ALA A CA 1
ATOM 2885 C C . ALA A 1 361 ? 1.730 -3.300 16.511 1.00 93.75 361 ALA A C 1
ATOM 2887 O O . ALA A 1 361 ? 1.533 -3.838 17.601 1.00 93.75 361 ALA A O 1
ATOM 2888 N N . ILE A 1 362 ? 0.757 -2.645 15.864 1.00 93.00 362 ILE A N 1
ATOM 2889 C CA . ILE A 1 362 ? -0.640 -2.588 16.333 1.00 93.00 362 ILE A CA 1
ATOM 2890 C C . ILE A 1 362 ? -1.272 -3.984 16.323 1.00 93.00 362 ILE A C 1
ATOM 2892 O O . ILE A 1 362 ? -1.960 -4.349 17.281 1.00 93.00 362 ILE A O 1
ATOM 2896 N N . ASP A 1 363 ? -1.039 -4.769 15.272 1.00 91.00 363 ASP A N 1
ATOM 2897 C CA . ASP A 1 363 ? -1.561 -6.130 15.143 1.00 91.00 363 ASP A CA 1
ATOM 2898 C C . ASP A 1 363 ? -0.974 -7.062 16.207 1.00 91.00 363 ASP A C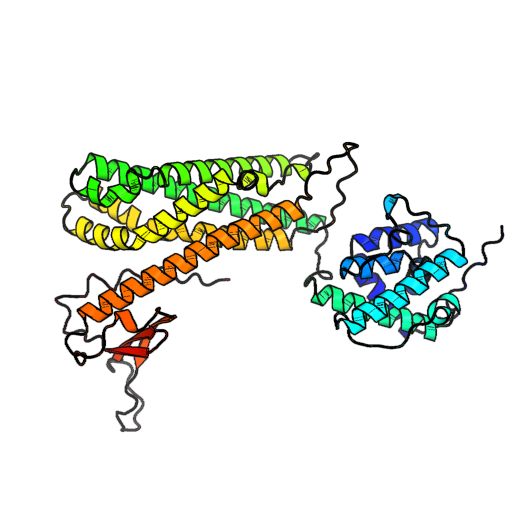 1
ATOM 2900 O O . ASP A 1 363 ? -1.720 -7.794 16.864 1.00 91.00 363 ASP A O 1
ATOM 2904 N N . GLU A 1 364 ? 0.338 -6.991 16.441 1.00 90.75 364 GLU A N 1
ATOM 2905 C CA . GLU A 1 364 ? 1.010 -7.755 17.493 1.00 90.75 364 GLU A CA 1
ATOM 2906 C C . GLU A 1 364 ? 0.479 -7.378 18.881 1.00 90.75 364 GLU A C 1
ATOM 2908 O O . GLU A 1 364 ? 0.132 -8.256 19.675 1.00 90.75 364 GLU A O 1
ATOM 2913 N N . MET A 1 365 ? 0.313 -6.082 19.159 1.00 90.62 365 MET A N 1
ATOM 2914 C CA . MET A 1 365 ? -0.265 -5.628 20.423 1.00 90.62 365 MET A CA 1
ATOM 2915 C C . MET A 1 365 ? -1.716 -6.101 20.576 1.00 90.62 365 MET A C 1
ATOM 2917 O O . MET A 1 365 ? -2.103 -6.640 21.613 1.00 90.62 365 MET A O 1
ATOM 2921 N N . SER A 1 366 ? -2.524 -5.969 19.524 1.00 87.88 366 SER A N 1
ATOM 2922 C CA . SER A 1 366 ? -3.907 -6.452 19.500 1.00 87.88 366 SER A CA 1
ATOM 2923 C C . SER A 1 366 ? -3.982 -7.956 19.767 1.00 87.88 366 SER A C 1
ATOM 2925 O O . SER A 1 366 ? -4.888 -8.427 20.458 1.00 87.88 366 SER A O 1
ATOM 2927 N N . TRP A 1 367 ? -3.027 -8.719 19.242 1.00 88.81 367 TRP A N 1
ATOM 2928 C CA . TRP A 1 367 ? -2.916 -10.156 19.450 1.00 88.81 367 TRP A CA 1
ATOM 2929 C C . TRP A 1 367 ? -2.557 -10.517 20.899 1.00 88.81 367 TRP A C 1
ATOM 2931 O O . TRP A 1 367 ? -3.214 -11.373 21.503 1.00 88.81 367 TRP A O 1
ATOM 2941 N N . GLN A 1 368 ? -1.593 -9.817 21.501 1.00 89.94 368 GLN A N 1
ATOM 2942 C CA . GLN A 1 368 ? -1.230 -9.987 22.913 1.00 89.94 368 GLN A CA 1
ATOM 2943 C C . GLN A 1 368 ? -2.407 -9.667 23.842 1.00 89.94 368 GLN A C 1
ATOM 2945 O O . GLN A 1 368 ? -2.723 -10.427 24.757 1.00 89.94 368 GLN A O 1
ATOM 2950 N N . ILE A 1 369 ? -3.120 -8.579 23.563 1.00 88.12 369 ILE A N 1
ATOM 2951 C CA . ILE A 1 369 ? -4.284 -8.140 24.334 1.00 88.12 369 ILE A CA 1
ATOM 2952 C C . ILE A 1 369 ? -5.420 -9.166 24.272 1.00 88.12 369 ILE A C 1
ATOM 2954 O O . ILE A 1 369 ? -5.970 -9.548 25.306 1.00 88.12 369 ILE A O 1
ATOM 2958 N N . ARG A 1 370 ? -5.741 -9.681 23.077 1.00 86.81 370 ARG A N 1
ATOM 2959 C CA . ARG A 1 370 ? -6.724 -10.769 22.923 1.00 86.81 370 ARG A CA 1
ATOM 2960 C C . ARG A 1 370 ? -6.289 -12.032 23.660 1.00 86.81 370 ARG A C 1
ATOM 2962 O O . ARG A 1 370 ? -7.133 -12.701 24.251 1.00 86.81 370 ARG A O 1
ATOM 2969 N N . SER A 1 371 ? -4.992 -12.340 23.663 1.00 90.12 371 SER A N 1
ATOM 2970 C CA . SER A 1 371 ? -4.443 -13.473 24.413 1.00 90.12 371 SER A CA 1
ATOM 2971 C C . SER A 1 371 ? -4.678 -13.305 25.914 1.00 90.12 371 SER A C 1
ATOM 2973 O O . SER A 1 371 ? -5.262 -14.186 26.541 1.00 90.12 371 SER A O 1
ATOM 2975 N N . ILE A 1 372 ? -4.332 -12.145 26.481 1.00 88.75 372 ILE A N 1
ATOM 2976 C CA . ILE A 1 372 ? -4.586 -11.824 27.894 1.00 88.75 372 ILE A CA 1
ATOM 2977 C C . ILE A 1 372 ? -6.081 -11.946 28.215 1.00 88.75 372 ILE A C 1
ATOM 2979 O O . ILE A 1 372 ? -6.452 -12.555 29.220 1.00 88.75 372 ILE A O 1
ATOM 2983 N N . GLN A 1 373 ? -6.948 -11.433 27.342 1.00 86.75 373 GLN A N 1
ATOM 2984 C CA . GLN A 1 373 ? -8.399 -11.484 27.513 1.00 86.75 373 GLN A CA 1
ATOM 2985 C C . GLN A 1 373 ? -8.952 -12.913 27.503 1.00 86.75 373 GLN A C 1
ATOM 2987 O O . GLN A 1 373 ? -9.766 -13.287 28.355 1.00 86.75 373 GLN A O 1
ATOM 2992 N N . ALA A 1 374 ? -8.496 -13.734 26.557 1.00 87.69 374 ALA A N 1
ATOM 2993 C CA . ALA A 1 374 ? -8.865 -15.139 26.491 1.00 87.69 374 ALA A CA 1
ATOM 2994 C C . ALA A 1 374 ? -8.410 -15.873 27.755 1.00 87.69 374 ALA A C 1
ATOM 2996 O O . ALA A 1 374 ? -9.203 -16.596 28.353 1.00 87.69 374 ALA A O 1
ATOM 2997 N N . LEU A 1 375 ? -7.187 -15.624 28.228 1.00 88.19 375 LEU A N 1
ATOM 2998 C CA . LEU A 1 375 ? -6.673 -16.212 29.463 1.00 88.19 375 LEU A CA 1
ATOM 2999 C C . LEU A 1 375 ? -7.459 -15.764 30.703 1.00 88.19 375 LEU A C 1
ATOM 3001 O O . LEU A 1 375 ? -7.750 -16.595 31.562 1.00 88.19 375 LEU A O 1
ATOM 3005 N N . ARG A 1 376 ? -7.861 -14.490 30.807 1.00 86.12 376 ARG A N 1
ATOM 3006 C CA . ARG A 1 376 ? -8.751 -14.004 31.882 1.00 86.12 376 ARG A CA 1
ATOM 3007 C C . ARG A 1 376 ? -10.103 -14.716 31.844 1.00 86.12 376 ARG A C 1
ATOM 3009 O O . ARG A 1 376 ? -10.560 -15.233 32.862 1.00 86.12 376 ARG A O 1
ATOM 3016 N N . THR A 1 377 ? -10.701 -14.817 30.659 1.00 84.00 377 THR A N 1
ATOM 3017 C CA . THR A 1 377 ? -11.983 -15.507 30.447 1.00 84.00 377 THR A CA 1
ATOM 3018 C C . THR A 1 377 ? -11.887 -16.991 30.801 1.00 84.00 377 THR A C 1
ATOM 3020 O O . THR A 1 377 ? -12.793 -17.548 31.423 1.00 84.00 377 THR A O 1
ATOM 3023 N N . LEU A 1 378 ? -10.787 -17.645 30.421 1.00 84.94 378 LEU A N 1
ATOM 3024 C CA . LEU A 1 378 ? -10.511 -19.036 30.762 1.00 84.94 378 LEU A CA 1
ATOM 3025 C C . LEU A 1 378 ? -10.342 -19.196 32.270 1.00 84.94 378 LEU A C 1
ATOM 3027 O O . LEU A 1 378 ? -11.033 -20.030 32.834 1.00 84.94 378 LEU A O 1
ATOM 3031 N N . ASN A 1 379 ? -9.543 -18.357 32.935 1.00 84.75 379 ASN A N 1
ATOM 3032 C CA . ASN A 1 379 ? -9.379 -18.366 34.394 1.00 84.75 379 ASN A CA 1
ATOM 3033 C C . ASN A 1 379 ? -10.719 -18.251 35.138 1.00 84.75 379 ASN A C 1
ATOM 3035 O O . ASN A 1 379 ? -10.987 -19.020 36.058 1.00 84.75 379 ASN A O 1
ATOM 3039 N N . GLN A 1 380 ? -11.598 -17.342 34.709 1.00 83.25 380 GLN A N 1
ATOM 3040 C CA . GLN A 1 380 ? -12.924 -17.170 35.314 1.00 83.25 380 GLN A CA 1
ATOM 3041 C C . GLN A 1 380 ? -13.844 -18.387 35.108 1.00 83.25 380 GLN A C 1
ATOM 3043 O O . GLN A 1 380 ? -14.745 -18.634 35.909 1.00 83.25 380 GLN A O 1
ATOM 3048 N N . ARG A 1 381 ? -13.638 -19.159 34.033 1.00 77.31 381 ARG A N 1
ATOM 3049 C CA . ARG A 1 381 ? -14.460 -20.329 33.663 1.00 77.31 381 ARG A CA 1
ATOM 3050 C C . ARG A 1 381 ? -13.851 -21.664 34.068 1.00 77.31 381 ARG A C 1
ATOM 3052 O O . ARG A 1 381 ? -14.564 -22.664 34.123 1.00 77.31 381 ARG A O 1
ATOM 3059 N N . ALA A 1 382 ? -12.560 -21.682 34.370 1.00 67.00 382 ALA A N 1
ATOM 3060 C CA . ALA A 1 382 ? -11.756 -22.849 34.701 1.00 67.00 382 ALA A CA 1
ATOM 3061 C C . ALA A 1 382 ? -12.034 -23.404 36.108 1.00 67.00 382 ALA A C 1
ATOM 3063 O O . ALA A 1 382 ? -11.254 -24.206 36.609 1.00 67.00 382 ALA A O 1
ATOM 3064 N N . PHE A 1 383 ? -13.175 -23.076 36.727 1.00 57.41 383 PHE A N 1
ATOM 3065 C CA . PHE A 1 383 ? -13.623 -23.652 38.005 1.00 57.41 383 PHE A CA 1
ATOM 3066 C C . PHE A 1 383 ? -13.625 -25.194 38.027 1.00 57.41 383 PHE A C 1
ATOM 3068 O O . PHE A 1 383 ? -13.609 -25.791 39.101 1.00 57.41 383 PHE A O 1
ATOM 3075 N N . HIS A 1 384 ? -13.644 -25.843 36.858 1.00 64.31 384 HIS A N 1
ATOM 3076 C CA . HIS A 1 384 ? -13.596 -27.300 36.707 1.00 64.31 384 HIS A CA 1
ATOM 3077 C C . HIS A 1 384 ? -12.304 -27.833 36.073 1.00 64.31 384 HIS A C 1
ATOM 3079 O O . HIS A 1 384 ? -12.240 -29.016 35.741 1.00 64.31 384 HIS A O 1
ATOM 3085 N N . TRP A 1 385 ? -11.286 -26.997 35.860 1.00 70.44 385 TRP A N 1
ATOM 3086 C CA . TRP A 1 385 ? -9.993 -27.505 35.412 1.00 70.44 385 TRP A CA 1
ATOM 3087 C C . TRP A 1 385 ? -9.337 -28.280 36.548 1.00 70.44 385 TRP A C 1
ATOM 3089 O O . TRP A 1 385 ? -9.425 -27.897 37.715 1.00 70.44 385 TRP A O 1
ATOM 3099 N N . ASN A 1 386 ? -8.669 -29.386 36.211 1.00 68.25 386 ASN A N 1
ATOM 3100 C CA . ASN A 1 386 ? -7.732 -29.992 37.147 1.00 68.25 386 ASN A CA 1
ATOM 3101 C C . ASN A 1 386 ? -6.761 -28.891 37.582 1.00 68.25 386 ASN A C 1
ATOM 3103 O O . ASN A 1 386 ? -6.171 -28.236 36.725 1.00 68.25 386 ASN A O 1
ATOM 3107 N N . ALA A 1 387 ? -6.590 -28.709 38.894 1.00 67.00 387 ALA A N 1
ATOM 3108 C CA . ALA A 1 387 ? -5.787 -27.642 39.504 1.00 67.00 387 ALA A CA 1
ATOM 3109 C C . ALA A 1 387 ? -4.307 -27.596 39.050 1.00 67.00 387 ALA A C 1
ATOM 3111 O O . ALA A 1 387 ? -3.539 -26.769 39.525 1.00 67.00 387 ALA A O 1
ATOM 3112 N N . SER A 1 388 ? -3.893 -28.499 38.159 1.00 78.31 388 SER A N 1
ATOM 3113 C CA . SER A 1 388 ? -2.549 -28.628 37.614 1.00 78.31 388 SER A CA 1
ATOM 3114 C C . SER A 1 388 ? -2.267 -27.778 36.371 1.00 78.31 388 SER A C 1
ATOM 3116 O O . SER A 1 388 ? -1.104 -27.699 35.994 1.00 78.31 388 SER A O 1
ATOM 3118 N N . ILE A 1 389 ? -3.272 -27.206 35.694 1.00 82.00 389 ILE A N 1
ATOM 3119 C CA . ILE A 1 389 ? -3.051 -26.415 34.468 1.00 82.00 389 ILE A CA 1
ATOM 3120 C C . ILE A 1 389 ? -3.278 -24.936 34.774 1.00 82.00 389 ILE A C 1
ATOM 3122 O O . ILE A 1 389 ? -4.416 -24.496 34.915 1.00 82.00 389 ILE A O 1
ATOM 3126 N N . ASP A 1 390 ? -2.188 -24.178 34.855 1.00 84.69 390 ASP A N 1
ATOM 3127 C CA . ASP A 1 390 ? -2.227 -22.718 34.913 1.00 84.69 390 ASP A CA 1
ATOM 3128 C C . ASP A 1 390 ? -2.439 -22.160 33.491 1.00 84.69 390 ASP A C 1
ATOM 3130 O O . ASP A 1 390 ? -1.600 -22.414 32.620 1.00 84.69 390 ASP A O 1
ATOM 3134 N N . PRO A 1 391 ? -3.523 -21.402 33.215 1.00 84.25 391 PRO A N 1
ATOM 3135 C CA . PRO A 1 391 ? -3.757 -20.814 31.898 1.00 84.25 391 PRO A CA 1
ATOM 3136 C C . PRO A 1 391 ? -2.597 -19.947 31.402 1.00 84.25 391 PRO A C 1
ATOM 3138 O O . PRO A 1 391 ? -2.378 -19.869 30.197 1.00 84.25 391 PRO A O 1
ATOM 3141 N N . SER A 1 392 ? -1.825 -19.332 32.306 1.00 84.38 392 SER A N 1
ATOM 3142 C CA . SER A 1 392 ? -0.673 -18.503 31.932 1.00 84.38 392 SER A CA 1
ATOM 3143 C C . SER A 1 392 ? 0.422 -19.286 31.191 1.00 84.38 392 SER A C 1
ATOM 3145 O O . SER A 1 392 ? 1.182 -18.706 30.420 1.00 84.38 392 SER A O 1
ATOM 3147 N N . GLN A 1 393 ? 0.472 -20.612 31.368 1.00 90.00 393 GLN A N 1
ATOM 3148 C CA . GLN A 1 393 ? 1.446 -21.497 30.724 1.00 90.00 393 GLN A CA 1
ATOM 3149 C C . GLN A 1 393 ? 1.009 -21.965 29.333 1.00 90.00 393 GLN A C 1
ATOM 3151 O O . GLN A 1 393 ? 1.770 -22.655 28.656 1.00 90.00 393 GLN A O 1
ATOM 3156 N N . LEU A 1 394 ? -0.207 -21.619 28.896 1.00 89.00 394 LEU A N 1
ATOM 3157 C CA . LEU A 1 394 ? -0.749 -22.138 27.643 1.00 89.00 394 LEU A CA 1
ATOM 3158 C C . LEU A 1 394 ? -0.162 -21.464 26.389 1.00 89.00 394 LEU A C 1
ATOM 3160 O O . LEU A 1 394 ? -0.363 -21.975 25.282 1.00 89.00 394 LEU A O 1
ATOM 3164 N N . GLY A 1 395 ? 0.596 -20.380 26.569 1.00 90.94 395 GLY A N 1
ATOM 3165 C CA . GLY A 1 395 ? 1.166 -19.572 25.494 1.00 90.94 395 GLY A CA 1
ATOM 3166 C C . GLY A 1 395 ? 0.164 -18.572 24.919 1.00 90.94 395 GLY A C 1
ATOM 3167 O O . GLY A 1 395 ? -0.883 -18.299 25.513 1.00 90.94 395 GLY A O 1
ATOM 3168 N N . ASN A 1 396 ? 0.491 -18.008 23.760 1.00 91.31 396 ASN A N 1
ATOM 3169 C CA . ASN A 1 396 ? -0.357 -17.012 23.106 1.00 91.31 396 ASN A CA 1
ATOM 3170 C C . ASN A 1 396 ? -1.574 -17.638 22.410 1.00 91.31 396 ASN A C 1
ATOM 3172 O O . ASN A 1 396 ? -1.568 -18.804 22.006 1.00 91.31 396 ASN A O 1
ATOM 3176 N N . LEU A 1 397 ? -2.632 -16.845 22.247 1.00 92.19 397 LEU A N 1
ATOM 3177 C CA . LEU A 1 397 ? -3.876 -17.252 21.599 1.00 92.19 397 LEU A CA 1
ATOM 3178 C C . LEU A 1 397 ? -3.740 -17.174 20.079 1.00 92.19 397 LEU A C 1
ATOM 3180 O O . LEU A 1 397 ? -3.792 -16.097 19.505 1.00 92.19 397 LEU A O 1
ATOM 3184 N N . LEU A 1 398 ? -3.665 -18.307 19.395 1.00 91.44 398 LEU A N 1
ATOM 3185 C CA . LEU A 1 398 ? -3.623 -18.369 17.934 1.00 91.44 398 LEU A CA 1
ATOM 3186 C C . LEU A 1 398 ? -4.998 -18.118 17.300 1.00 91.44 398 LEU A C 1
ATOM 3188 O O . LEU A 1 398 ? -5.097 -17.417 16.296 1.00 91.44 398 LEU A O 1
ATOM 3192 N N . VAL A 1 399 ? -6.064 -18.694 17.868 1.00 91.94 399 VAL A N 1
ATOM 3193 C CA . VAL A 1 399 ? -7.434 -18.566 17.340 1.00 91.94 399 VAL A CA 1
ATOM 3194 C C . VAL A 1 399 ? -8.446 -18.498 18.479 1.00 91.94 399 VAL A C 1
ATOM 3196 O O . VAL A 1 399 ? -8.402 -19.310 19.399 1.00 91.94 399 VAL A O 1
ATOM 3199 N N . ASP A 1 400 ? -9.403 -17.578 18.365 1.00 88.81 400 ASP A N 1
ATOM 3200 C CA . ASP A 1 400 ? -10.640 -17.553 19.149 1.00 88.81 400 ASP A CA 1
ATOM 3201 C C . ASP A 1 400 ? -11.840 -17.573 18.191 1.00 88.81 400 ASP A C 1
ATOM 3203 O O . ASP A 1 400 ? -12.038 -16.644 17.402 1.00 88.81 400 ASP A O 1
ATOM 3207 N N . ASP A 1 401 ? -12.607 -18.665 18.201 1.00 91.00 401 ASP A N 1
ATOM 3208 C CA . ASP A 1 401 ? -13.749 -18.859 17.300 1.00 91.00 401 ASP A CA 1
ATOM 3209 C C . ASP A 1 401 ? -14.914 -19.599 17.981 1.00 91.00 401 ASP A C 1
ATOM 3211 O O . ASP A 1 401 ? -14.841 -20.035 19.130 1.00 91.00 401 ASP A O 1
ATOM 3215 N N . GLN A 1 402 ? -16.037 -19.738 17.277 1.00 89.56 402 GLN A N 1
ATOM 3216 C CA . GLN A 1 402 ? -17.205 -20.485 17.723 1.00 89.56 402 GLN A CA 1
ATOM 3217 C C . GLN A 1 402 ? -17.469 -21.683 16.824 1.00 89.56 402 GLN A C 1
ATOM 3219 O O . GLN A 1 402 ? -17.863 -21.547 15.666 1.00 89.56 402 GLN A O 1
ATOM 3224 N N . LEU A 1 403 ? -17.365 -22.874 17.404 1.00 90.75 403 LEU A N 1
ATOM 3225 C CA . LEU A 1 403 ? -17.719 -24.116 16.738 1.00 90.75 403 LEU A CA 1
ATOM 3226 C C . LEU A 1 403 ? -19.170 -24.478 17.061 1.00 90.75 403 LEU A C 1
ATOM 3228 O O . LEU A 1 403 ? -19.530 -24.694 18.218 1.00 90.75 403 LEU A O 1
ATOM 3232 N N . LYS A 1 404 ? -20.018 -24.560 16.035 1.00 90.31 404 LYS A N 1
ATOM 3233 C CA . LYS A 1 404 ? -21.387 -25.076 16.163 1.00 90.31 404 LYS A CA 1
ATOM 3234 C C . LYS A 1 404 ? -21.407 -26.537 15.742 1.00 90.31 404 LYS A C 1
ATOM 3236 O O . LYS A 1 404 ? -21.192 -26.836 14.571 1.00 90.31 404 LYS A O 1
ATOM 3241 N N . ILE A 1 405 ? -21.675 -27.425 16.692 1.00 88.12 405 ILE A N 1
ATOM 3242 C CA . ILE A 1 405 ? -21.825 -28.857 16.446 1.00 88.12 405 ILE A CA 1
ATOM 3243 C C . ILE A 1 405 ? -23.318 -29.178 16.404 1.00 88.12 405 ILE A C 1
ATOM 3245 O O . ILE A 1 405 ? -24.065 -28.862 17.336 1.00 88.12 405 ILE A O 1
ATOM 3249 N N . TYR A 1 406 ? -23.742 -29.788 15.302 1.00 85.19 406 TYR A N 1
ATOM 3250 C CA . TYR A 1 406 ? -25.076 -30.353 15.138 1.00 85.19 406 TYR A CA 1
ATOM 3251 C C . TYR A 1 406 ? -24.982 -31.835 15.515 1.00 85.19 406 TYR A C 1
ATOM 3253 O O . TYR A 1 406 ? -24.132 -32.540 14.970 1.00 85.19 406 TYR A O 1
ATOM 3261 N N . ASP A 1 407 ? -25.780 -32.291 16.485 1.00 78.12 407 ASP A N 1
ATOM 3262 C CA . ASP A 1 407 ? -25.786 -33.700 16.898 1.00 78.12 407 ASP A CA 1
ATOM 3263 C C . ASP A 1 407 ? -26.292 -34.549 15.716 1.00 78.12 407 ASP A C 1
ATOM 3265 O O . ASP A 1 407 ? -27.480 -34.559 15.415 1.00 78.12 407 ASP A O 1
ATOM 3269 N N . ALA A 1 408 ? -25.390 -35.255 15.031 1.00 64.69 408 ALA A N 1
ATOM 3270 C CA . ALA A 1 408 ? -25.733 -36.115 13.893 1.00 64.69 408 ALA A CA 1
ATOM 3271 C C . ALA A 1 408 ? -26.360 -37.467 14.310 1.00 64.69 408 ALA A C 1
ATOM 3273 O O . ALA A 1 408 ? -26.774 -38.241 13.450 1.00 64.69 408 ALA A O 1
ATOM 3274 N N . ASP A 1 409 ? -26.442 -37.742 15.618 1.00 58.03 409 ASP A N 1
ATOM 3275 C CA . ASP A 1 409 ? -26.685 -39.072 16.195 1.00 58.03 409 ASP A CA 1
ATOM 3276 C C . ASP A 1 409 ? -28.092 -39.292 16.780 1.00 58.03 409 ASP A C 1
ATOM 3278 O O . ASP A 1 409 ? -28.318 -40.221 17.560 1.00 58.03 409 ASP A O 1
ATOM 3282 N N . SER A 1 410 ? -29.105 -38.538 16.344 1.00 53.72 410 SER A N 1
ATOM 3283 C CA . SER A 1 410 ? -30.480 -39.047 16.427 1.00 53.72 410 SER A CA 1
ATOM 3284 C C . SER A 1 410 ? -30.662 -40.119 15.337 1.00 53.72 410 SER A C 1
ATOM 3286 O O . SER A 1 410 ? -31.324 -39.898 14.332 1.00 53.72 410 SER A O 1
ATOM 3288 N N . GLY A 1 411 ? -30.030 -41.291 15.520 1.00 54.31 411 GLY A N 1
ATOM 3289 C CA . GLY A 1 411 ? -29.870 -42.415 14.571 1.00 54.31 411 GLY A CA 1
ATOM 3290 C C . GLY A 1 411 ? -31.141 -43.035 13.962 1.00 54.31 411 GLY A C 1
ATOM 3291 O O . GLY A 1 411 ? -31.117 -44.134 13.412 1.00 54.31 411 GLY A O 1
ATOM 3292 N N . THR A 1 412 ? -32.272 -42.350 14.019 1.00 55.16 412 THR A N 1
ATOM 3293 C CA . THR A 1 412 ? -33.398 -42.546 13.119 1.00 55.16 412 THR A CA 1
ATOM 3294 C C . THR A 1 412 ? -33.082 -41.863 11.790 1.00 55.16 412 THR A C 1
ATOM 3296 O O . THR A 1 412 ? -33.034 -40.641 11.737 1.00 55.16 412 THR A O 1
ATOM 3299 N N . GLY A 1 413 ? -32.902 -42.618 10.701 1.00 57.78 413 GLY A N 1
ATOM 3300 C CA . GLY A 1 413 ? -32.668 -42.114 9.331 1.00 57.78 413 GLY A CA 1
ATOM 3301 C C . GLY A 1 413 ? -33.819 -41.295 8.710 1.00 57.78 413 GLY A C 1
ATOM 3302 O O . GLY A 1 413 ? -34.065 -41.359 7.507 1.00 57.78 413 GLY A O 1
ATOM 3303 N N . LEU A 1 414 ? -34.557 -40.546 9.524 1.00 58.16 414 LEU A N 1
ATOM 3304 C CA . LEU A 1 414 ? -35.586 -39.597 9.147 1.00 58.16 414 LEU A CA 1
ATOM 3305 C C . LEU A 1 414 ? -34.943 -38.213 9.057 1.00 58.16 414 LEU A C 1
ATOM 3307 O O . LEU A 1 414 ? -34.361 -37.732 10.022 1.00 58.16 414 LEU A O 1
ATOM 3311 N N . LYS A 1 415 ? -35.061 -37.573 7.886 1.00 61.53 415 LYS A N 1
ATOM 3312 C CA . LYS A 1 415 ? -34.591 -36.201 7.640 1.00 61.53 415 LYS A CA 1
ATOM 3313 C C . LYS A 1 415 ? -34.946 -35.289 8.830 1.00 61.53 415 LYS A C 1
ATOM 3315 O O . LYS A 1 415 ? -36.138 -35.198 9.149 1.00 61.53 415 LYS A O 1
ATOM 3320 N N . PRO A 1 416 ? -33.969 -34.600 9.449 1.00 52.28 416 PRO A N 1
ATOM 3321 C CA . PRO A 1 416 ? -34.235 -33.723 10.580 1.00 52.28 416 PRO A CA 1
ATOM 3322 C C . PRO A 1 416 ? -35.242 -32.646 10.165 1.00 52.28 416 PRO A C 1
ATOM 3324 O O . PRO A 1 416 ? -35.078 -31.961 9.150 1.00 52.28 416 PRO A O 1
ATOM 3327 N N . LYS A 1 417 ? -36.337 -32.524 10.926 1.00 59.41 417 LYS A N 1
ATOM 3328 C CA . LYS A 1 417 ? -37.274 -31.407 10.765 1.00 59.41 417 LYS A CA 1
ATOM 3329 C C . LYS A 1 417 ? -36.551 -30.131 11.224 1.00 59.41 417 LYS A C 1
ATOM 3331 O O . LYS A 1 417 ? -36.085 -30.099 12.359 1.00 59.41 417 LYS A O 1
ATOM 3336 N N . PRO A 1 418 ? -36.505 -29.063 10.409 1.00 59.66 418 PRO A N 1
ATOM 3337 C CA . PRO A 1 418 ? -35.636 -27.900 10.622 1.00 59.66 418 PRO A CA 1
ATOM 3338 C C . PRO A 1 418 ? -36.098 -26.945 11.740 1.00 59.66 418 PRO A C 1
ATOM 3340 O O . PRO A 1 418 ? -35.895 -25.741 11.617 1.00 59.66 418 PRO A O 1
ATOM 3343 N N . LYS A 1 419 ? -36.770 -27.425 12.799 1.00 58.47 419 LYS A N 1
ATOM 3344 C CA . LYS A 1 419 ? -37.378 -26.523 13.789 1.00 58.47 419 LYS A CA 1
ATOM 3345 C C . LYS A 1 419 ? -36.785 -26.499 15.193 1.00 58.47 419 LYS A C 1
ATOM 3347 O O . LYS A 1 419 ? -36.850 -25.420 15.753 1.00 58.47 419 LYS A O 1
ATOM 3352 N N . ASP A 1 420 ? -36.144 -27.542 15.729 1.00 56.84 420 ASP A N 1
ATOM 3353 C CA . ASP A 1 420 ? -35.729 -27.491 17.151 1.00 56.84 420 ASP A CA 1
ATOM 3354 C C . ASP A 1 420 ? -34.469 -28.304 17.525 1.00 56.84 420 ASP A C 1
ATOM 3356 O O . ASP A 1 420 ? -34.257 -28.609 18.698 1.00 56.84 420 ASP A O 1
ATOM 3360 N N . GLU A 1 421 ? -33.578 -28.639 16.583 1.00 57.12 421 GLU A N 1
ATOM 3361 C CA . GLU A 1 421 ? -32.265 -29.174 16.981 1.00 57.12 421 GLU A CA 1
ATOM 3362 C C . GLU A 1 421 ? -31.371 -28.033 17.481 1.00 57.12 421 GLU A C 1
ATOM 3364 O O . GLU A 1 421 ? -30.818 -27.236 16.718 1.00 57.12 421 GLU A O 1
ATOM 3369 N N . ALA A 1 422 ? -31.273 -27.924 18.806 1.00 70.75 422 ALA A N 1
ATOM 3370 C CA . ALA A 1 422 ? -30.429 -26.955 19.483 1.00 70.75 422 ALA A CA 1
ATOM 3371 C C . ALA A 1 422 ? -28.949 -27.259 19.203 1.00 70.75 422 ALA A C 1
ATOM 3373 O O . ALA A 1 422 ? -28.308 -28.002 19.943 1.00 70.75 422 ALA A O 1
ATOM 3374 N N . ALA A 1 423 ? -28.401 -26.667 18.137 1.00 79.44 423 ALA A N 1
ATOM 3375 C CA . ALA A 1 423 ? -26.973 -26.718 17.845 1.00 79.44 423 ALA A CA 1
ATOM 3376 C C . ALA A 1 423 ? -26.168 -26.339 19.098 1.00 79.44 423 ALA A C 1
ATOM 3378 O O . ALA A 1 423 ? -26.381 -25.273 19.695 1.00 79.44 423 ALA A O 1
ATOM 3379 N N . LYS A 1 424 ? -25.244 -27.215 19.502 1.00 87.31 424 LYS A N 1
ATOM 3380 C CA . LYS A 1 424 ? -24.340 -26.943 20.618 1.00 87.31 424 LYS A CA 1
ATOM 3381 C C . LYS A 1 424 ? -23.260 -25.998 20.115 1.00 87.31 424 LYS A C 1
ATOM 3383 O O . LYS A 1 424 ? -22.492 -26.339 19.220 1.00 87.31 424 LYS A O 1
ATOM 3388 N N . THR A 1 425 ? -23.205 -24.802 20.692 1.00 88.94 425 THR A N 1
ATOM 3389 C CA . THR A 1 425 ? -22.143 -23.835 20.400 1.00 88.94 425 THR A CA 1
ATOM 3390 C C . THR A 1 425 ? -21.033 -23.974 21.436 1.00 88.94 425 THR A C 1
ATOM 3392 O O . THR A 1 425 ? -21.266 -23.820 22.638 1.00 88.94 425 THR A O 1
ATOM 3395 N N . TYR A 1 426 ? -19.826 -24.235 20.956 1.00 88.88 426 TYR A N 1
ATOM 3396 C CA . TYR A 1 426 ? -18.590 -24.234 21.721 1.00 88.88 426 TYR A CA 1
A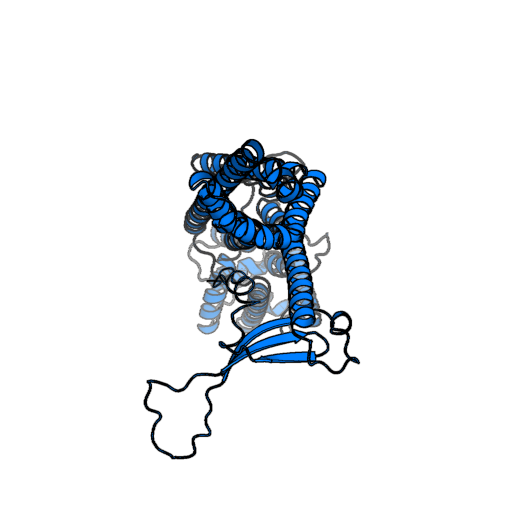TOM 3397 C C . TYR A 1 426 ? -17.808 -22.968 21.385 1.00 88.88 426 TYR A C 1
ATOM 3399 O O . TYR A 1 426 ? -17.726 -22.584 20.221 1.00 88.88 426 TYR A O 1
ATOM 3407 N N . GLN A 1 427 ? -17.246 -22.321 22.400 1.00 89.75 427 GLN A N 1
ATOM 3408 C CA . GLN A 1 427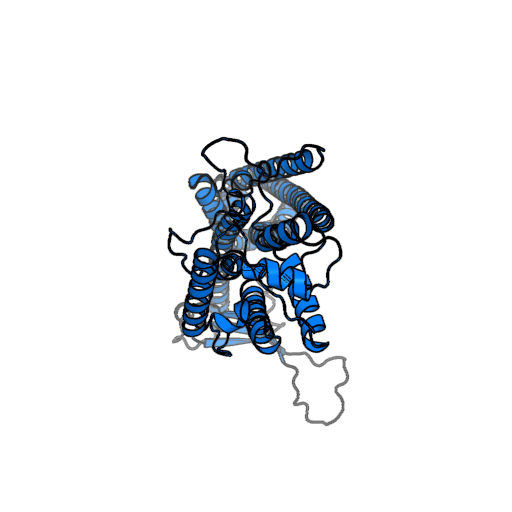 ? -16.192 -21.333 22.209 1.00 89.75 427 GLN A CA 1
ATOM 3409 C C . GLN A 1 427 ? -14.866 -22.090 22.128 1.00 89.75 427 GLN A C 1
ATOM 3411 O O . GLN A 1 427 ? -14.595 -22.935 22.982 1.00 89.75 427 GLN A O 1
ATOM 3416 N N . VAL A 1 428 ? -14.078 -21.828 21.098 1.00 91.56 428 VAL A N 1
ATOM 3417 C CA . VAL A 1 428 ? -12.827 -22.521 20.814 1.00 91.56 428 VAL A CA 1
ATOM 3418 C C . VAL A 1 428 ? -11.680 -21.544 21.002 1.00 91.56 428 VAL A C 1
ATOM 3420 O O . VAL A 1 428 ? -11.641 -20.527 20.321 1.00 91.56 428 VAL A O 1
ATOM 3423 N N . PHE A 1 429 ? -10.747 -21.888 21.884 1.00 91.69 429 PHE A N 1
ATOM 3424 C CA . PHE A 1 429 ? -9.494 -21.173 22.091 1.00 91.69 429 PHE A CA 1
ATOM 3425 C C . PHE A 1 429 ? -8.350 -22.090 21.665 1.00 91.69 429 PHE A C 1
ATOM 3427 O O . PHE A 1 429 ? -8.078 -23.095 22.322 1.00 91.69 429 PHE A O 1
ATOM 3434 N N . LEU A 1 430 ? -7.701 -21.777 20.550 1.00 94.06 430 LEU A N 1
ATOM 3435 C CA . LEU A 1 430 ? -6.458 -22.420 20.144 1.00 94.06 430 LEU A CA 1
ATOM 3436 C C . LEU A 1 430 ? -5.305 -21.582 20.686 1.00 94.06 430 LEU A C 1
ATOM 3438 O O . LEU A 1 430 ? -5.104 -20.460 20.231 1.00 94.06 430 LEU A O 1
ATOM 3442 N N . LEU A 1 431 ? -4.568 -22.123 21.645 1.00 94.25 431 LEU A N 1
ATOM 3443 C CA . LEU A 1 431 ? -3.342 -21.545 22.186 1.00 94.25 431 LEU A CA 1
ATOM 3444 C C . LEU A 1 431 ? -2.137 -22.317 21.634 1.00 94.25 431 LEU A C 1
ATOM 3446 O O . LEU A 1 431 ? -2.294 -23.428 21.125 1.00 94.25 431 LEU A O 1
ATOM 3450 N N . GLU A 1 432 ? -0.936 -21.754 21.746 1.00 93.69 432 GLU A N 1
ATOM 3451 C CA . GLU A 1 432 ? 0.308 -22.373 21.249 1.00 93.69 432 GLU A CA 1
ATOM 3452 C C . GLU A 1 432 ? 0.514 -23.813 21.740 1.00 93.69 432 GLU A C 1
ATOM 3454 O O . GLU A 1 432 ? 1.024 -24.657 21.004 1.00 93.69 432 GLU A O 1
ATOM 3459 N N . THR A 1 433 ? 0.097 -24.110 22.971 1.00 93.00 433 THR A N 1
ATOM 3460 C CA . THR A 1 433 ? 0.304 -25.429 23.587 1.00 93.00 433 THR A CA 1
ATOM 3461 C C . THR A 1 433 ? -0.946 -26.306 23.615 1.00 93.00 433 THR A C 1
ATOM 3463 O O . THR A 1 433 ? -0.834 -27.517 23.819 1.00 93.00 433 THR A O 1
ATOM 3466 N N . MET A 1 434 ? -2.145 -25.733 23.444 1.00 92.56 434 MET A N 1
ATOM 3467 C CA . MET A 1 434 ? -3.391 -26.451 23.713 1.00 92.56 434 MET A CA 1
ATOM 3468 C C . MET A 1 434 ? -4.598 -25.885 22.960 1.00 92.56 434 MET A C 1
ATOM 3470 O O . MET A 1 434 ? -4.784 -24.677 22.851 1.00 92.56 434 MET A O 1
ATOM 3474 N N . LEU A 1 435 ? -5.480 -26.784 22.516 1.00 92.19 435 LEU A N 1
ATOM 3475 C CA . LEU A 1 435 ? -6.814 -26.451 22.020 1.00 92.19 435 LEU A CA 1
ATOM 3476 C C . LEU A 1 435 ? -7.854 -26.665 23.125 1.00 92.19 435 LEU A C 1
ATOM 3478 O O . LEU A 1 435 ? -7.976 -27.763 23.670 1.00 92.19 435 LEU A O 1
ATOM 3482 N N . LEU A 1 436 ? -8.641 -25.632 23.412 1.00 89.25 436 LEU A N 1
ATOM 3483 C CA . LEU A 1 436 ? -9.689 -25.651 24.423 1.00 89.25 436 LEU A CA 1
ATOM 3484 C C . LEU A 1 436 ? -11.052 -25.388 23.793 1.00 89.25 436 LEU A C 1
ATOM 3486 O O . LEU A 1 436 ? -11.266 -24.366 23.149 1.00 89.25 436 LEU A O 1
ATOM 3490 N N . CYS A 1 437 ? -12.002 -26.287 24.043 1.00 88.81 437 CYS A N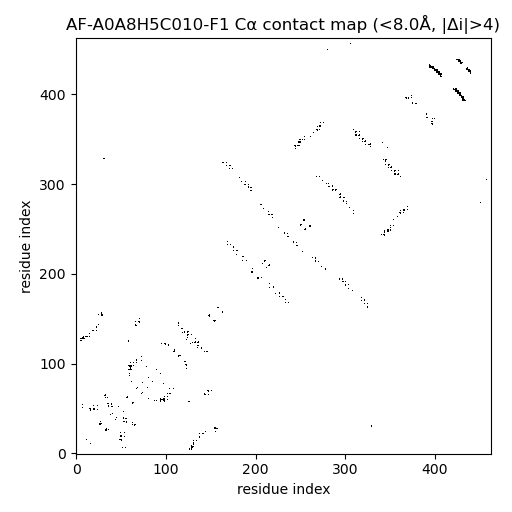 1
ATOM 3491 C CA . CYS A 1 437 ? -13.388 -26.146 23.606 1.00 88.81 437 CYS A CA 1
ATOM 3492 C C . CYS A 1 437 ? -14.293 -25.986 24.830 1.00 88.81 437 CYS A C 1
ATOM 3494 O O . CYS A 1 437 ? -14.540 -26.939 25.567 1.00 88.81 437 CYS A O 1
ATOM 3496 N N . VAL A 1 438 ? -14.812 -24.780 25.043 1.00 86.06 438 VAL A N 1
ATOM 3497 C CA . VAL A 1 438 ? -15.679 -24.446 26.175 1.00 86.06 438 VAL A CA 1
ATOM 3498 C C . VAL A 1 438 ? -17.133 -24.452 25.718 1.00 86.06 438 VAL A C 1
ATOM 3500 O O . VAL A 1 438 ? -17.548 -23.642 24.888 1.00 86.06 438 VAL A O 1
ATOM 3503 N N . TRP A 1 439 ? -17.937 -25.364 26.263 1.00 85.50 439 TRP A N 1
ATOM 3504 C CA . TRP A 1 439 ? -19.365 -25.423 25.955 1.00 85.50 439 TRP A CA 1
ATOM 3505 C C . TRP A 1 439 ? -20.112 -24.229 26.562 1.00 85.50 439 TRP A C 1
ATOM 3507 O O . TRP A 1 439 ? -20.064 -23.997 27.771 1.00 85.50 439 TRP A O 1
ATOM 3517 N N . ARG A 1 440 ? -20.839 -23.472 25.732 1.00 76.81 440 ARG A N 1
ATOM 3518 C CA . ARG A 1 440 ? -21.619 -22.313 26.184 1.00 76.81 440 ARG A CA 1
ATOM 3519 C C . ARG A 1 440 ? -23.042 -22.747 26.544 1.00 76.81 440 ARG A C 1
ATOM 3521 O O . ARG A 1 440 ? -23.931 -22.756 25.692 1.00 76.81 440 ARG A O 1
ATOM 3528 N N . ASN A 1 441 ? -23.274 -23.097 27.811 1.00 74.31 441 ASN A N 1
ATOM 3529 C CA . ASN A 1 441 ? -24.616 -23.432 28.290 1.00 74.31 441 ASN A CA 1
ATOM 3530 C C . ASN A 1 441 ? -25.466 -22.157 28.464 1.00 74.31 441 ASN A C 1
ATOM 3532 O O . ASN A 1 441 ? -25.162 -21.304 29.299 1.00 74.31 441 ASN A O 1
ATOM 3536 N N . LYS A 1 442 ? -26.558 -22.038 27.696 1.00 66.62 442 LYS A N 1
ATOM 3537 C CA . LYS A 1 442 ? -27.502 -20.905 27.761 1.00 66.62 442 LYS A CA 1
ATOM 3538 C C . LYS A 1 442 ? -28.233 -20.786 29.108 1.00 66.62 442 LYS A C 1
ATOM 3540 O O . LYS A 1 442 ? -28.903 -19.786 29.320 1.00 66.62 442 LYS A O 1
ATOM 3545 N N . ASN A 1 443 ? -28.119 -21.757 30.014 1.00 53.72 443 ASN A N 1
ATOM 3546 C CA . ASN A 1 443 ? -28.787 -21.708 31.319 1.00 53.72 443 ASN A CA 1
ATOM 3547 C C . ASN A 1 443 ? -27.914 -21.126 32.449 1.00 53.72 443 ASN A C 1
ATOM 3549 O O . ASN A 1 443 ? -28.443 -20.819 33.511 1.00 53.72 443 ASN A O 1
ATOM 3553 N N . CYS A 1 444 ? -26.615 -20.880 32.229 1.00 51.47 444 CYS A N 1
ATOM 3554 C CA . CYS A 1 444 ? -25.728 -20.228 33.213 1.00 51.47 444 CYS A CA 1
ATOM 3555 C C . CYS A 1 444 ? -25.703 -18.687 33.083 1.00 51.47 444 CYS A C 1
ATOM 3557 O O . CYS A 1 444 ? -24.725 -18.034 33.440 1.00 51.47 444 CYS A O 1
ATOM 3559 N N . ARG A 1 445 ? -26.770 -18.095 32.532 1.00 45.56 445 ARG A N 1
ATOM 3560 C CA . ARG A 1 445 ? -26.823 -16.708 32.032 1.00 45.56 445 ARG A CA 1
ATOM 3561 C C . ARG A 1 445 ? -26.687 -15.592 33.064 1.00 45.56 445 ARG A C 1
ATOM 3563 O O . ARG A 1 445 ? -26.410 -14.467 32.670 1.00 45.56 445 ARG A O 1
ATOM 3570 N N . ASN A 1 446 ? -26.822 -15.874 34.355 1.00 40.75 446 ASN A N 1
ATOM 3571 C CA . ASN A 1 446 ? -26.929 -14.805 35.350 1.00 40.75 446 ASN A CA 1
ATOM 3572 C C . ASN A 1 446 ? -25.596 -14.163 35.769 1.00 40.75 446 ASN A C 1
ATOM 3574 O O . ASN A 1 446 ? -25.634 -13.225 36.554 1.00 40.75 446 ASN A O 1
ATOM 3578 N N . ILE A 1 447 ? -24.438 -14.630 35.278 1.00 46.69 447 ILE A N 1
ATOM 3579 C CA . ILE A 1 447 ? -23.132 -14.104 35.733 1.00 46.69 447 ILE A CA 1
ATOM 3580 C C . ILE A 1 447 ? -22.209 -13.637 34.585 1.00 46.69 447 ILE A C 1
ATOM 3582 O O . ILE A 1 447 ? -21.314 -12.850 34.843 1.00 46.69 447 ILE A O 1
ATOM 3586 N N . ALA A 1 448 ? -22.415 -14.043 33.321 1.00 41.75 448 ALA A N 1
ATOM 3587 C CA . ALA A 1 448 ? -21.374 -13.876 32.283 1.00 41.75 448 ALA A CA 1
ATOM 3588 C C . ALA A 1 448 ? -21.845 -13.401 30.887 1.00 41.75 448 ALA A C 1
ATOM 3590 O O . ALA A 1 448 ? -21.084 -13.491 29.921 1.00 41.75 448 ALA A O 1
ATOM 3591 N N . GLU A 1 449 ? -23.100 -12.959 30.712 1.00 38.38 449 GLU A N 1
ATOM 3592 C CA . GLU A 1 449 ? -23.597 -12.539 29.383 1.00 38.38 449 GLU A CA 1
ATOM 3593 C C . GLU A 1 449 ? -23.282 -11.087 28.999 1.00 38.38 449 GLU A C 1
ATOM 3595 O O . GLU A 1 449 ? -23.437 -10.732 27.830 1.00 38.38 449 GLU A O 1
ATOM 3600 N N . THR A 1 450 ? -22.765 -10.274 29.918 1.00 43.78 450 THR A N 1
ATOM 3601 C CA . THR A 1 450 ? -22.331 -8.903 29.615 1.00 43.78 450 THR A CA 1
ATOM 3602 C C . THR A 1 450 ? -20.990 -8.822 28.886 1.00 43.78 450 THR A C 1
ATOM 3604 O O . THR A 1 450 ? -20.776 -7.845 28.175 1.00 43.78 450 THR A O 1
ATOM 3607 N N . ASP A 1 451 ? -20.167 -9.875 28.927 1.00 40.44 451 ASP A N 1
ATOM 3608 C CA . ASP A 1 451 ? -18.744 -9.766 28.555 1.00 40.44 451 ASP A CA 1
ATOM 3609 C C . ASP A 1 451 ? -18.424 -10.283 27.139 1.00 40.44 451 ASP A C 1
ATOM 3611 O O . ASP A 1 451 ? -17.329 -10.094 26.625 1.00 40.44 451 ASP A O 1
ATOM 3615 N N . LEU A 1 452 ? -19.370 -10.951 26.464 1.00 41.22 452 LEU A N 1
ATOM 3616 C CA . LEU A 1 452 ? -19.080 -11.724 25.236 1.00 41.22 452 LEU A CA 1
ATOM 3617 C C . LEU A 1 452 ? -19.903 -11.369 24.002 1.00 41.22 452 LEU A C 1
ATOM 3619 O O . LEU A 1 452 ? -19.706 -11.976 22.949 1.00 41.22 452 LEU A O 1
ATOM 3623 N N . ALA A 1 453 ? -20.844 -10.434 24.103 1.00 34.31 453 ALA A N 1
ATOM 3624 C CA . ALA A 1 453 ? -21.538 -9.925 22.921 1.00 34.31 453 ALA A CA 1
ATOM 3625 C C . ALA A 1 453 ? -20.719 -8.852 22.180 1.00 34.31 453 ALA A C 1
ATOM 3627 O O . ALA A 1 453 ? -21.046 -8.532 21.041 1.00 34.31 453 ALA A O 1
ATOM 3628 N N . VAL A 1 454 ? -19.661 -8.319 22.804 1.00 42.34 454 VAL A N 1
ATOM 3629 C CA . VAL A 1 454 ? -19.108 -7.011 22.431 1.00 42.34 454 VAL A CA 1
ATOM 3630 C C . VAL A 1 454 ? -17.741 -7.101 21.723 1.00 42.34 454 VAL A C 1
ATOM 3632 O O . VAL A 1 454 ? -17.441 -6.237 20.915 1.00 42.34 454 VAL A O 1
ATOM 3635 N N . SER A 1 455 ? -16.943 -8.175 21.864 1.00 36.34 455 SER A N 1
ATOM 3636 C CA . SER A 1 455 ? -15.609 -8.262 21.211 1.00 36.34 455 SER A CA 1
ATOM 3637 C C . SER A 1 455 ? -15.620 -8.613 19.709 1.00 36.34 455 SER A C 1
ATOM 3639 O O . SER A 1 455 ? -14.573 -8.888 19.117 1.00 36.34 455 SER A O 1
ATOM 3641 N N . ARG A 1 456 ? -16.791 -8.627 19.059 1.00 43.75 456 ARG A N 1
ATOM 3642 C CA . ARG A 1 456 ? -16.891 -8.793 17.603 1.00 43.75 456 ARG A CA 1
ATOM 3643 C C . ARG A 1 456 ? -16.774 -7.435 16.923 1.00 43.75 456 ARG A C 1
ATOM 3645 O O . ARG A 1 456 ? -17.778 -6.866 16.507 1.00 43.75 456 ARG A O 1
ATOM 3652 N N . GLY A 1 457 ? -15.544 -6.953 16.764 1.00 37.94 457 GLY A N 1
ATOM 3653 C CA . GLY A 1 457 ? -15.260 -5.994 15.698 1.00 37.94 457 GLY A CA 1
ATOM 3654 C C . GLY A 1 457 ? -15.639 -6.616 14.343 1.00 37.94 457 GLY A C 1
ATOM 3655 O O . GLY A 1 457 ? -15.560 -7.846 14.195 1.00 37.94 457 GLY A O 1
ATOM 3656 N N . PRO A 1 458 ? -16.101 -5.826 13.361 1.00 33.84 458 PRO A N 1
ATOM 3657 C CA . PRO A 1 458 ? -16.354 -6.344 12.027 1.00 33.84 458 PRO A CA 1
ATOM 3658 C C . PRO A 1 458 ? -15.061 -6.980 11.509 1.00 33.84 458 PRO A C 1
ATOM 3660 O O . PRO A 1 458 ? -14.036 -6.313 11.400 1.00 33.84 458 PRO A O 1
ATOM 3663 N N . ARG A 1 459 ? -15.091 -8.282 11.189 1.00 41.00 459 ARG A N 1
ATOM 3664 C CA . ARG A 1 459 ? -14.098 -8.844 10.269 1.00 41.00 459 ARG A CA 1
ATOM 3665 C C . ARG A 1 459 ? -14.313 -8.086 8.967 1.00 41.00 459 ARG A C 1
ATOM 3667 O O . ARG A 1 459 ? -15.287 -8.368 8.265 1.00 41.00 459 ARG A O 1
ATOM 3674 N N . GLY A 1 460 ? -13.456 -7.103 8.697 1.00 30.72 460 GLY A N 1
ATOM 3675 C CA . GLY A 1 460 ? -13.317 -6.536 7.370 1.00 30.72 460 GLY A CA 1
ATOM 3676 C C . GLY A 1 460 ? -13.169 -7.712 6.420 1.00 30.72 460 GLY A C 1
ATOM 3677 O O . GLY A 1 460 ? -12.220 -8.490 6.513 1.00 30.72 460 GLY A O 1
ATOM 3678 N N . LYS A 1 461 ? -14.177 -7.919 5.573 1.00 26.16 461 LYS A N 1
ATOM 3679 C CA . LYS A 1 461 ? -13.951 -8.665 4.349 1.00 26.16 461 LYS A CA 1
ATOM 3680 C C . LYS A 1 461 ? -12.989 -7.783 3.572 1.00 26.16 461 LYS A C 1
ATOM 3682 O O . LYS A 1 461 ? -13.419 -6.757 3.059 1.00 26.16 461 LYS A O 1
ATOM 3687 N N . ALA A 1 462 ? -11.709 -8.143 3.583 1.00 28.47 462 ALA A N 1
ATOM 3688 C CA . ALA A 1 462 ? -10.793 -7.671 2.564 1.00 28.47 462 ALA A CA 1
ATOM 3689 C C . ALA A 1 462 ? -11.456 -7.993 1.218 1.00 28.47 462 ALA A C 1
ATOM 3691 O O . ALA A 1 462 ? -11.819 -9.151 0.969 1.00 28.47 462 ALA A O 1
ATOM 3692 N N . MET A 1 463 ? -11.761 -6.935 0.470 1.00 30.73 463 MET A N 1
ATOM 3693 C CA . MET A 1 463 ? -12.093 -7.021 -0.944 1.00 30.73 463 MET A CA 1
ATOM 3694 C C . MET A 1 463 ? -10.828 -7.346 -1.723 1.00 30.73 463 MET A C 1
ATOM 3696 O O . MET A 1 463 ? -9.757 -6.853 -1.301 1.00 30.73 463 MET A O 1
#

Organism: NCBI:txid182062

InterPro domains:
  IPR035899 Dbl homology (DH) domain superfamily [G3DSA:1.20.900.10] (163-382)
  IPR035899 Dbl homology (DH) domain superfamily [SSF48065] (152-385)

Foldseek 3Di:
DPQPPQAAQPDADPVLLVLLVVLLLLLCLVPLLVLLLVCLCVPPNPDDRSNVSVLLSCLQLLSLVSLLVLVVQDDDPVSDDDSVPDDSPDHNVNSLVSNVVSQVSLVVVCVVVLFPDDDRADSCLSRVNDNNSSVRVSVSSVSSSVSSCVVPVCSSPQDDLVVLLVVLLVLLVVVLVVLVVLLVLLVLLVVLLVVLVVVDPVVCVLCVLVPVVCLSVLVSVQSVQLSVLSVVLSVLSPDPPRDCVSLQLCVSNVVVDVVNLVSNLVSLLSLLLCVVSSLLVLVVVLVVDPDPVSVVSSVSCLVRSVVVLCVLVVLLVSLVVSLSSDDPDPDPPDPPDPPPDPRSNVSSVVNSVSSVVSNVSSVVSNQQVVQVVVLVVCVVVCPPPDPPDRSVPQATWPDWDKDWAQPPPPPPPDDDDPDDRPTFIWTWTDGPRDIDTHTDDPVVPPPPPSNPPRPDDDPPPPD

Secondary structure (DSSP, 8-state):
---------SS--HHHHHHHHHHHHHHTT-HHHHHHHHHHHHHT-TT--HHHHHHHHHTTSHHHHHHHHHTTPPPPGGG---TTT--TT--HHHHHHHHHHHHHHHHHHHHTTSSPP-PPP-HHHHHT--HHHHHHHHHHHHHHHHHHHHHSTTTT----HHHHHHHHHHHHHHHHHHHHHHHHHHHHHHHHHHHHHHH-HHHHHHSHHHHTTSHHHHHHHHHHHHHHHHHHHHHHHTSTT--GGG--HHHHTTTTSHHHHHHHHHHHHHHHHHHHHHHHHHHHHHHH---HHHHHHHHHHHHHTTHHHHHHHHHHHHHHHHHHT--TT------S-SSPPPPHHHHHHHHHHHHHHHHHHHHHHHHHHHHHHHHHHHHHHGGGS-TT--GGGG--EEEEEEEEE--TT--S-S---TT---PEEEEEEEESS-EEEEE--TT-TTTTSSSSSS---------

Radius of gyration: 31.94 Å; Cα contacts (8 Å, |Δi|>4): 409; chains: 1; bounding box: 71×66×85 Å

Solvent-accessible surface area (backbone atoms only — not comparable to full-atom values): 26948 Å² total; per-residue (Å²): 131,86,75,78,76,79,57,70,44,91,74,68,49,72,67,50,45,53,52,27,43,55,51,50,60,50,42,63,50,35,70,88,47,32,60,51,52,50,51,39,34,75,76,74,40,85,88,62,59,52,44,58,53,51,50,60,35,48,58,52,12,55,59,58,41,53,66,39,49,77,68,68,50,89,70,59,77,94,72,61,75,55,80,91,78,55,71,88,82,64,51,69,72,56,20,51,50,32,40,52,49,42,52,54,52,51,54,52,38,34,76,71,60,62,30,79,83,75,84,88,76,54,73,56,24,65,77,59,29,39,60,70,27,40,47,52,53,50,56,50,51,51,43,49,52,52,34,44,36,69,75,40,74,58,52,81,64,71,62,58,73,71,56,38,50,54,53,44,50,53,54,52,49,51,51,46,54,54,41,54,51,51,46,52,50,50,50,54,43,53,55,30,50,51,54,44,45,75,73,28,77,75,47,38,69,70,41,30,80,59,63,71,64,48,37,54,61,51,48,45,55,48,46,54,48,32,44,53,43,48,53,52,41,52,60,43,68,72,41,97,83,54,58,68,84,65,51,41,45,26,59,43,74,36,56,79,39,66,67,53,43,51,49,53,44,51,34,52,42,53,48,55,72,49,42,58,63,49,63,58,47,47,62,57,49,41,72,70,48,84,50,66,68,59,35,47,34,47,48,52,41,69,75,46,63,71,57,58,76,48,48,47,50,51,49,34,54,52,46,49,56,50,47,77,62,46,66,90,69,75,78,76,74,86,68,95,54,101,69,78,71,79,51,46,48,55,25,44,52,55,38,37,52,54,37,45,54,44,32,52,51,43,50,52,49,50,45,52,52,50,24,54,50,51,40,52,54,43,62,76,64,43,84,79,53,66,94,83,69,61,63,85,76,33,60,56,52,78,42,80,50,75,50,73,46,68,84,84,73,69,81,60,96,62,82,78,70,98,78,77,80,79,58,48,45,24,44,34,40,33,28,75,75,46,80,44,76,46,75,65,63,84,84,65,55,91,81,61,65,86,76,71,78,70,82,71,68,81,79,73,75,80,126

pLDDT: mean 83.96, std 15.68, range [26.16, 98.38]

Nearest PDB structures (foldseek):
  8hj2-assembly1_R  TM=4.168E-01  e=3.663E+00  Homo sapiens

Mean predicted aligned error: 13.06 Å